Protein 4QGS (pdb70)

Nearest PDB structures (foldseek):
  4qgs-assembly1_A  TM=1.003E+00  e=9.541E-70  Escherichia coli K-12
  1oj7-assembly1_D  TM=9.503E-01  e=1.094E-62  Escherichia coli K-12
  7w9x-assembly1_A  TM=9.560E-01  e=9.153E-34  Bacillus spizizenii ATCC 6633 = JCM 2499
  7w9y-assembly1_B  TM=9.167E-01  e=6.636E-33  Bacillus spizizenii ATCC 6633 = JCM 2499
  7fjg-assembly1_A  TM=9.233E-01  e=6.753E-31  Fusobacterium nucleatum subsp. nucleatum ATCC 25586

Radius of gyration: 21.14 Å; Cα contacts (8 Å, |Δi|>4): 698; chains: 1; bounding box: 50×65×44 Å

CATH classification: 3.40.50.1970 (+1 more: 1.20.1090.10)

Solvent-accessible surface area: 17117 Å² total; per-residue (Å²): 143,137,113,148,68,110,76,59,32,144,59,32,74,10,145,34,15,20,91,16,0,102,143,51,7,75,159,110,6,94,0,0,0,0,20,11,89,22,78,10,108,190,63,22,8,4,89,87,0,49,101,20,0,155,81,20,55,49,41,71,31,27,40,3,40,116,76,3,2,40,96,30,0,43,87,0,6,106,42,3,103,119,88,147,9,74,7,0,0,1,0,6,14,26,34,8,12,24,0,0,14,0,0,0,0,3,18,67,22,85,151,131,106,99,14,27,69,0,5,126,44,28,2,171,77,12,148,52,18,14,66,2,0,1,0,13,19,44,36,54,17,32,1,60,0,3,78,113,106,125,62,39,102,80,60,4,112,8,56,93,0,30,11,71,1,5,0,2,4,0,50,14,4,42,93,32,72,96,157,80,11,5,25,33,1,0,30,1,0,0,33,0,2,3,20,2,0,1,71,80,68,109,14,140,101,29,14,134,91,1,5,30,14,0,80,46,0,35,112,14,0,30,70,1,49,162,75,58,128,50,55,101,8,9,13,68,16,3,104,10,5,17,46,1,58,54,27,74,6,6,12,13,23,30,68,14,65,1,0,8,42,0,0,80,8,0,54,81,65,57,59,21,24,64,3,37,0,0,0,0,0,2,0,4,0,3,71,48,23,46,119,52,1,118,44,7,0,21,45,0,0,84,86,9,57,125,30,77,155,52,60,46,87,105,31,3,75,42,0,16,57,24,0,49,77,12,0,70,135,8,59,4,44,0,56,3,73,78,49,71,30,94,9,92,22,5,71,43,0,24,143,78,0,106,121,85,52,56,33,108,18,11,18,46,134,49,1,55,47,83,15,0,148,118,0,0,85,61,0,124

Foldseek 3Di:
DAFDFDFQAAEQEEAPSCLVVQVVDPQAFQEEEEEADCVCVVVCVVVSNCVSNPPYNYHYYYHQYQQGAPVRLVVVLVVCVVVVGQEYEYEEAASSLQSVLLSFQQNPPDPPDHSCVQQVVLVPPRPAGRAYEYEYLAAYLWHWHFNVVVTHTGIHHDPHSDHNYYYYYLQSPLPDDLVVLLLLLLVLLLLLCQQQLFADPPPVVLNVLSLVLLQLSLVLSLVCNVPVRPRVSSSSSRVSSNVSHGTPNNTPTQGFCLLQLLLVLCCVPPVDPSSLSSLQQVLLLCVLCCPRSQVRLLVSLCSNVVQDDDDSVVSSVVSSVVSNVSSVSSVRHHACVVVVHPLPCLVVSLVVCVVVVVAQGTSRSNCGSVNSSSSNVSSD

Sequence (380 aa):
NNFNLHTPTRILFGKGAIAGLREQIPHDARVLITYGGGSVKKTGVLDQVLDALKGMDVVLEFGGIEPNPAYETLMNAVKLVREQKVTFLLAVGGGSVLDGTKFIAAAANYPENIDPWHILQTGGKEIKSAIPMGCVLTLPAAGAVISRKTTGDKQAFHSAHVQPVFAVLDPVYTYTLPPRQQVANGVVDAFVHTVEQYVTKPVVDAKIQDRFAEGILLTLIEDGPKALKEPENYDVRANVMWAATQAENGLIGAGVPQDWATHMLGHHELTAMHGLDHAQTLAIVLPALWNEKRDTKRAKLLQYAERVWNITEGSDDERIDAAIAATRNFFEQLGVPTHLSDYGLDGSSIPALLKKLEEHGMTQLGENHDITLDVSRRIYEAAR

Secondary structure (DSSP, 8-state):
--------PEEEESTTGGGGTGGGS-TT-EEEEE-SSSHHHHHSHHHHHHHHTTTSEEEEE--PPSS-BHHHHHHHHHHHHHHT--EEEEEESHHHHHHHHHHHHHHTS-TTS-TTHHHHTTTTT------EEEEESS----EEEB--TT---EEE--TTTS-SEEEE-GGGGTTS-HHHHHHHHHHHHHHHHTTTSS-----HHHHHHHHHHHHHHHHHHHHHHH-TT-HHHHHHHHHHHHHHTTSTTTTTS----HHHHHHHHHHHHH---HHHHHHHHHHHHHHHTTTTTHHHHHHHHHHHH---SS-HHHHHHHHHHHHHHHHHHTT---SGGGGT--STTHHHHHHHHHHTT-SSBTTTT-B-HHHHHHHHHHT-

GO terms:
  GO:0008106 alcohol dehydrogenase (NADP+) activity (F, EXP)
  GO:0047655 allyl-alcohol dehydrogenase activity (F, EXP)
  GO:0008106 alcohol dehydrogenase (NADP+) activity (F, IDA)
  GO:0005829 cytosol (C, IDA)
  GO:0008270 zinc ion binding (F, IDA)
  GO:0042802 identical protein binding (F, IDA)
  GO:1990002 methylglyoxal reductase (NADPH) (acetol producing) activity (F, IDA)
  GO:0000302 response to reactive oxygen species (P, IMP)
  GO:0018455 alcohol dehydrogenase [NAD(P)+] activity (F, IDA)

InterPro domains:
  IPR001670 Alcohol dehydrogenase, iron-type/glycerol dehydrogenase GldA [PF00465] (9-177)
  IPR018211 Alcohol dehydrogenase, iron-type, conserved site [PS00060] (264-284)
  IPR018211 Alcohol dehydrogenase, iron-type, conserved site [PS00913] (173-201)
  IPR044731 Butanol dehydrogenase-like [PTHR43633] (1-385)
  IPR044731 Butanol dehydrogenase-like [cd08187] (3-384)
  IPR056798 Fe-containing alcohol dehydrogenase-like, C-terminal [PF25137] (189-357)

B-factor: mean 29.73, std 15.44, range [12.37, 93.97]

Structure (mmCIF, N/CA/C/O backbone):
data_4QGS
#
_entry.id   4QGS
#
_cell.length_a   102.402
_cell.length_b   68.441
_cell.length_c   66.602
_cell.angle_alpha   90.00
_cell.angle_beta   118.46
_cell.angle_gamma   90.00
#
_symmetry.space_group_name_H-M   'C 1 2 1'
#
loop_
_entity.id
_entity.type
_entity.pdbx_description
1 polymer 'Alcohol dehydrogenase YqhD'
2 non-polymer 'ZINC ION'
3 non-polymer 'CHLORIDE ION'
4 water water
#
loop_
_atom_site.group_PDB
_atom_site.id
_atom_site.type_symbol
_atom_site.label_atom_id
_atom_site.label_alt_id
_atom_site.label_comp_id
_atom_site.label_asym_id
_atom_site.label_entity_id
_atom_site.label_seq_id
_atom_site.pdbx_PDB_ins_code
_atom_site.Cartn_x
_atom_site.Cartn_y
_atom_site.Cartn_z
_atom_site.occupancy
_atom_site.B_iso_or_equiv
_atom_site.auth_seq_id
_atom_site.auth_comp_id
_atom_site.auth_asym_id
_atom_site.auth_atom_id
_atom_site.pdbx_PDB_model_num
ATOM 1 N N . ASN A 1 13 ? 105.846 -5.270 -39.977 1.00 50.47 2 ASN A N 1
ATOM 2 C CA . ASN A 1 13 ? 105.207 -4.107 -40.583 1.00 48.39 2 ASN A CA 1
ATOM 3 C C . ASN A 1 13 ? 106.034 -2.841 -40.373 1.00 44.28 2 ASN A C 1
ATOM 4 O O . ASN A 1 13 ? 107.173 -2.906 -39.907 1.00 44.83 2 ASN A O 1
ATOM 9 N N . ASN A 1 14 ? 105.450 -1.695 -40.717 1.00 40.45 3 ASN A N 1
ATOM 10 C CA . ASN A 1 14 ? 106.138 -0.411 -40.626 1.00 31.24 3 ASN A CA 1
ATOM 11 C C . ASN A 1 14 ? 106.205 0.113 -39.207 1.00 34.29 3 ASN A C 1
ATOM 12 O O . ASN A 1 14 ? 105.327 -0.176 -38.395 1.00 31.80 3 ASN A O 1
ATOM 17 N N . PHE A 1 15 ? 107.234 0.898 -38.910 1.00 22.33 4 PHE A N 1
ATOM 18 C CA . PHE A 1 15 ? 107.335 1.472 -37.578 1.00 22.03 4 PHE A CA 1
ATOM 19 C C . PHE A 1 15 ? 108.202 2.730 -37.515 1.00 21.95 4 PHE A C 1
ATOM 20 O O . PHE A 1 15 ? 108.961 3.053 -38.436 1.00 21.79 4 PHE A O 1
ATOM 28 N N . ASN A 1 16 ? 108.034 3.437 -36.408 1.00 20.05 5 ASN A N 1
ATOM 29 C CA . ASN A 1 16 ? 108.711 4.685 -36.113 1.00 19.09 5 ASN A CA 1
ATOM 30 C C . ASN A 1 16 ? 109.341 4.485 -34.735 1.00 21.34 5 ASN A C 1
ATOM 31 O O . ASN A 1 16 ? 108.626 4.449 -33.727 1.00 23.34 5 ASN A O 1
ATOM 36 N N . LEU A 1 17 ? 110.661 4.317 -34.700 1.00 17.22 6 LEU A N 1
ATOM 37 C CA . LEU A 1 17 ? 111.356 3.949 -33.460 1.00 17.71 6 LEU A CA 1
ATOM 38 C C . LEU A 1 17 ? 112.312 5.053 -33.044 1.00 18.97 6 LEU A C 1
ATOM 39 O O . LEU A 1 17 ? 113.156 5.486 -33.819 1.00 19.80 6 LEU A O 1
ATOM 44 N N . HIS A 1 18 ? 112.186 5.515 -31.806 1.00 19.81 7 HIS A N 1
ATOM 45 C CA . HIS A 1 18 ? 113.049 6.582 -31.329 1.00 18.56 7 HIS A CA 1
ATOM 46 C C . HIS A 1 18 ? 113.388 6.344 -29.867 1.00 20.89 7 HIS A C 1
ATOM 47 O O . HIS A 1 18 ? 112.496 6.292 -29.015 1.00 22.47 7 HIS A O 1
ATOM 54 N N . THR A 1 19 ? 114.676 6.167 -29.597 1.00 20.37 8 THR A N 1
ATOM 55 C CA . THR A 1 19 ? 115.154 5.904 -28.243 1.00 22.14 8 THR A CA 1
ATOM 56 C C . THR A 1 19 ? 116.334 6.825 -27.907 1.00 22.87 8 THR A C 1
ATOM 57 O O . THR A 1 19 ? 117.494 6.418 -27.961 1.00 26.30 8 THR A O 1
ATOM 61 N N . PRO A 1 20 ? 116.036 8.084 -27.565 1.00 23.73 9 PRO A N 1
ATOM 62 C CA . PRO A 1 20 ? 117.086 9.104 -27.498 1.00 24.93 9 PRO A CA 1
ATOM 63 C C . PRO A 1 20 ? 117.863 9.151 -26.178 1.00 24.33 9 PRO A C 1
ATOM 64 O O . PRO A 1 20 ? 118.889 9.828 -26.101 1.00 23.08 9 PRO A O 1
ATOM 68 N N . THR A 1 21 ? 117.400 8.442 -25.160 1.00 20.97 10 THR A N 1
ATOM 69 C CA . THR A 1 21 ? 118.070 8.533 -23.857 1.00 19.78 10 THR A CA 1
ATOM 70 C C . THR A 1 21 ? 119.432 7.848 -23.824 1.00 20.00 10 THR A C 1
ATOM 71 O O . THR A 1 21 ? 119.558 6.656 -24.110 1.00 21.54 10 THR A O 1
ATOM 75 N N . ARG A 1 22 ? 120.464 8.607 -23.458 1.00 21.16 11 ARG A N 1
ATOM 76 C CA . ARG A 1 22 ? 121.796 8.048 -23.288 1.00 20.57 11 ARG A CA 1
ATOM 77 C C . ARG A 1 22 ? 121.851 7.196 -22.029 1.00 21.59 11 ARG A C 1
ATOM 78 O O . ARG A 1 22 ? 121.485 7.655 -20.955 1.00 22.11 11 ARG A O 1
ATOM 86 N N . ILE A 1 23 ? 122.311 5.961 -22.167 1.00 16.17 12 ILE A N 1
ATOM 87 C CA . ILE A 1 23 ? 122.414 5.049 -21.028 1.00 18.64 12 ILE A CA 1
ATOM 88 C C . ILE A 1 23 ? 123.822 5.005 -20.471 1.00 19.12 12 ILE A C 1
ATOM 89 O O . ILE A 1 23 ? 124.769 4.669 -21.186 1.00 18.35 12 ILE A O 1
ATOM 94 N N . LEU A 1 24 ? 123.957 5.329 -19.191 1.00 17.59 13 LEU A N 1
ATOM 95 C CA . LEU A 1 24 ? 125.227 5.180 -18.500 1.00 17.19 13 LEU A CA 1
ATOM 96 C C . LEU A 1 24 ? 125.087 3.983 -17.579 1.00 18.55 13 LEU A C 1
ATOM 97 O O . LEU A 1 24 ? 124.438 4.077 -16.541 1.00 19.95 13 LEU A O 1
ATOM 102 N N . PHE A 1 25 ? 125.650 2.850 -17.982 1.00 17.92 14 PHE A N 1
ATOM 103 C CA . PHE A 1 25 ? 125.396 1.590 -17.281 1.00 18.93 14 PHE A CA 1
ATOM 104 C C . PHE A 1 25 ? 126.609 1.045 -16.538 1.00 18.76 14 PHE A C 1
ATOM 105 O O . PHE A 1 25 ? 127.734 1.096 -17.041 1.00 24.08 14 PHE A O 1
ATOM 113 N N . GLY A 1 26 ? 126.376 0.494 -15.350 1.00 18.96 15 GLY A N 1
ATOM 114 C CA . GLY A 1 26 ? 127.383 -0.323 -14.694 1.00 20.89 15 GLY A CA 1
ATOM 115 C C . GLY A 1 26 ? 127.766 0.118 -13.297 1.00 20.49 15 GLY A C 1
ATOM 116 O O . GLY A 1 26 ? 127.332 1.166 -12.830 1.00 20.08 15 GLY A O 1
ATOM 117 N N . LYS A 1 27 ? 128.581 -0.704 -12.645 1.00 19.93 16 LYS A N 1
ATOM 118 C CA . LYS A 1 27 ? 129.099 -0.418 -11.313 1.00 21.96 16 LYS A CA 1
ATOM 119 C C . LYS A 1 27 ? 129.833 0.912 -11.293 1.00 24.75 16 LYS A C 1
ATOM 120 O O . LYS A 1 27 ? 130.827 1.102 -12.013 1.00 24.08 16 LYS A O 1
ATOM 126 N N . GLY A 1 28 ? 129.328 1.836 -10.487 1.00 18.85 17 GLY A N 1
ATOM 127 C CA . GLY A 1 28 ? 129.942 3.141 -10.359 1.00 25.13 17 GLY A CA 1
ATOM 128 C C . GLY A 1 28 ? 129.678 4.054 -11.538 1.00 23.39 17 GLY A C 1
ATOM 129 O O . GLY A 1 28 ? 130.382 5.048 -11.713 1.00 23.25 17 GLY A O 1
ATOM 130 N N . ALA A 1 29 ? 128.650 3.738 -12.333 1.00 20.83 18 ALA A N 1
ATOM 131 C CA . ALA A 1 29 ? 128.325 4.550 -13.503 1.00 19.01 18 ALA A CA 1
ATOM 132 C C . ALA A 1 29 ? 127.979 5.992 -13.152 1.00 17.33 18 ALA A C 1
ATOM 133 O O . ALA A 1 29 ? 127.993 6.850 -14.024 1.00 24.00 18 ALA A O 1
ATOM 135 N N . ILE A 1 30 ? 127.678 6.267 -11.886 1.00 19.23 19 ILE A N 1
ATOM 136 C CA . ILE A 1 30 ? 127.407 7.635 -11.467 1.00 19.46 19 ILE A CA 1
ATOM 137 C C . ILE A 1 30 ? 128.635 8.522 -11.735 1.00 22.32 19 ILE A C 1
ATOM 138 O O . ILE A 1 30 ? 128.532 9.746 -11.762 1.00 23.09 19 ILE A O 1
ATOM 143 N N . ALA A 1 31 ? 129.783 7.891 -11.964 1.00 21.90 20 ALA A N 1
ATOM 144 C CA . ALA A 1 31 ? 131.002 8.618 -12.326 1.00 26.23 20 ALA A CA 1
ATOM 145 C C . ALA A 1 31 ? 130.829 9.413 -13.627 1.00 25.72 20 ALA A C 1
ATOM 146 O O . ALA A 1 31 ? 131.574 10.360 -13.885 1.00 28.71 20 ALA A O 1
ATOM 148 N N . GLY A 1 32 ? 129.846 9.027 -14.440 1.00 21.86 21 GLY A N 1
ATOM 149 C CA . GLY A 1 32 ? 129.586 9.702 -15.698 1.00 24.70 21 GLY A CA 1
ATOM 150 C C . GLY A 1 32 ? 128.520 10.781 -15.633 1.00 21.09 21 GLY A C 1
ATOM 151 O O . GLY A 1 32 ? 128.241 11.434 -16.633 1.00 22.17 21 GLY A O 1
ATOM 152 N N . LEU A 1 33 ? 127.917 10.961 -14.462 1.00 20.73 22 LEU A N 1
ATOM 153 C CA . LEU A 1 33 ? 126.784 11.875 -14.297 1.00 21.42 22 LEU A CA 1
ATOM 154 C C . LEU A 1 33 ? 127.124 13.349 -14.486 1.00 20.16 22 LEU A C 1
ATOM 155 O O . LEU A 1 33 ? 126.488 14.063 -15.255 1.00 18.18 22 LEU A O 1
ATOM 160 N N . ARG A 1 34 ? 128.134 13.803 -13.758 1.00 20.34 23 ARG A N 1
ATOM 161 C CA . ARG A 1 34 ? 128.461 15.220 -13.720 1.00 19.07 23 ARG A CA 1
ATOM 162 C C . ARG A 1 34 ? 128.674 15.846 -15.106 1.00 18.44 23 ARG A C 1
ATOM 163 O O . ARG A 1 34 ? 128.190 16.949 -15.387 1.00 18.70 23 ARG A O 1
ATOM 171 N N . GLU A 1 35 ? 129.385 15.138 -15.974 1.00 18.02 24 GLU A N 1
ATOM 172 C CA . GLU A 1 35 ? 129.725 15.687 -17.283 1.00 19.18 24 GLU A CA 1
ATOM 173 C C . GLU A 1 35 ? 128.498 15.853 -18.180 1.00 19.74 24 GLU A C 1
ATOM 174 O O . GLU A 1 35 ? 128.545 16.570 -19.184 1.00 23.10 24 GLU A O 1
ATOM 180 N N . GLN A 1 36 ? 127.385 15.225 -17.804 1.00 18.19 25 GLN A N 1
ATOM 181 C CA . GLN A 1 36 ? 126.164 15.329 -18.612 1.00 19.36 25 GLN A CA 1
ATOM 182 C C . GLN A 1 36 ? 125.368 16.606 -18.341 1.00 21.66 25 GLN A C 1
ATOM 183 O O . GLN A 1 36 ? 124.446 16.953 -19.080 1.00 25.08 25 GLN A O 1
ATOM 189 N N . ILE A 1 37 ? 125.720 17.305 -17.275 1.00 19.13 26 ILE A N 1
ATOM 190 C CA . ILE A 1 37 ? 124.954 18.466 -16.849 1.00 19.91 26 ILE A CA 1
ATOM 191 C C . ILE A 1 37 ? 125.853 19.687 -16.936 1.00 24.60 26 ILE A C 1
ATOM 192 O O . ILE A 1 37 ? 126.995 19.631 -16.480 1.00 21.94 26 ILE A O 1
ATOM 197 N N . PRO A 1 38 ? 125.355 20.775 -17.542 1.00 26.06 27 PRO A N 1
ATOM 198 C CA . PRO A 1 38 ? 126.132 22.013 -17.680 1.00 28.10 27 PRO A CA 1
ATOM 199 C C . PRO A 1 38 ? 126.704 22.464 -16.346 1.00 24.58 27 PRO A C 1
ATOM 200 O O . PRO A 1 38 ? 126.014 22.391 -15.33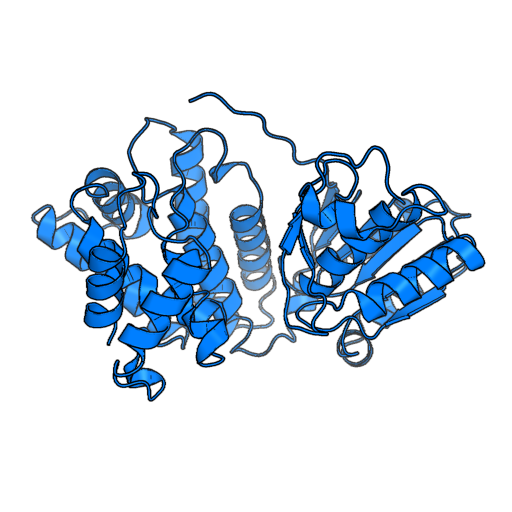8 1.00 22.16 27 PRO A O 1
ATOM 204 N N . HIS A 1 39 ? 127.960 22.901 -16.339 1.00 25.22 28 HIS A N 1
ATOM 205 C CA . HIS A 1 39 ? 128.619 23.248 -15.088 1.00 25.28 28 HIS A CA 1
ATOM 206 C C . HIS A 1 39 ? 127.877 24.355 -14.339 1.00 25.57 28 HIS A C 1
ATOM 207 O O . HIS A 1 39 ? 127.966 24.441 -13.119 1.00 26.16 28 HIS A O 1
ATOM 214 N N . ASP A 1 40 ? 127.148 25.195 -15.074 1.00 25.09 29 ASP A N 1
ATOM 215 C CA . ASP A 1 40 ? 126.458 26.331 -14.470 1.00 27.97 29 ASP A CA 1
ATOM 216 C C . ASP A 1 40 ? 124.954 26.115 -14.389 1.00 32.91 29 ASP A C 1
ATOM 217 O O . ASP A 1 40 ? 124.191 27.060 -14.195 1.00 28.79 29 ASP A O 1
ATOM 222 N N . ALA A 1 41 ? 124.529 24.868 -14.540 1.00 29.54 30 ALA A N 1
ATOM 223 C CA . ALA A 1 41 ? 123.112 24.548 -14.404 1.00 30.19 30 ALA A CA 1
ATOM 224 C C . ALA A 1 41 ? 122.585 24.807 -12.992 1.00 30.73 30 ALA A C 1
ATOM 225 O O . ALA A 1 41 ? 123.311 24.692 -11.997 1.00 26.18 30 ALA A O 1
ATOM 227 N N . ARG A 1 42 ? 121.309 25.170 -12.902 1.00 28.84 31 ARG A N 1
ATOM 228 C CA . ARG A 1 42 ? 120.623 25.134 -11.622 1.00 25.33 31 ARG A CA 1
ATOM 229 C C . ARG A 1 42 ? 119.808 23.844 -11.616 1.00 27.85 31 ARG A C 1
ATOM 230 O O . ARG A 1 42 ? 118.809 23.722 -12.328 1.00 29.03 31 ARG A O 1
ATOM 238 N N . VAL A 1 43 ? 120.271 22.873 -10.838 1.00 25.16 32 VAL A N 1
ATOM 239 C CA . VAL A 1 43 ? 119.743 21.514 -10.883 1.00 26.00 32 VAL A CA 1
ATOM 240 C C . VAL A 1 43 ? 118.718 21.274 -9.785 1.00 28.24 32 VAL A C 1
ATOM 241 O O . VAL A 1 43 ? 118.984 21.536 -8.621 1.00 25.51 32 VAL A O 1
ATOM 245 N N . LEU A 1 44 ? 117.542 20.775 -10.153 1.00 25.47 33 LEU A N 1
ATOM 246 C CA . LEU A 1 44 ? 116.607 20.276 -9.150 1.00 24.19 33 LEU A CA 1
ATOM 247 C C . LEU A 1 44 ? 116.621 18.749 -9.144 1.00 22.28 33 LEU A C 1
ATOM 248 O O . LEU A 1 44 ? 116.258 18.107 -10.137 1.00 22.06 33 LEU A O 1
ATOM 253 N N . ILE A 1 45 ? 117.055 18.186 -8.025 1.00 22.77 34 ILE A N 1
ATOM 254 C CA . ILE A 1 45 ? 117.012 16.750 -7.784 1.00 21.01 34 ILE A CA 1
ATOM 255 C C . ILE A 1 45 ? 115.652 16.370 -7.200 1.00 23.46 34 ILE A C 1
ATOM 256 O O . ILE A 1 45 ? 115.261 16.884 -6.162 1.00 27.84 34 ILE A O 1
ATOM 261 N N . THR A 1 46 ? 114.936 15.481 -7.878 1.00 25.19 35 THR A N 1
ATOM 262 C CA . THR A 1 46 ? 113.630 15.044 -7.399 1.00 20.76 35 THR A CA 1
ATOM 263 C C . THR A 1 46 ? 113.701 13.611 -6.887 1.00 26.07 35 THR A C 1
ATOM 264 O O . THR A 1 46 ? 114.448 12.791 -7.415 1.00 24.06 35 THR A O 1
ATOM 268 N N . TYR A 1 47 ? 112.931 13.301 -5.850 1.00 26.12 36 TYR A N 1
ATOM 269 C CA . TYR A 1 47 ? 112.871 11.922 -5.382 1.00 25.43 36 TYR A CA 1
ATOM 270 C C . TYR A 1 47 ? 111.552 11.614 -4.684 1.00 29.14 36 TYR A C 1
ATOM 271 O O . TYR A 1 47 ? 110.682 12.480 -4.561 1.00 30.95 36 TYR A O 1
ATOM 280 N N . GLY A 1 48 ? 111.420 10.371 -4.237 1.00 28.64 37 GLY A N 1
ATOM 281 C CA . GLY A 1 48 ? 110.151 9.864 -3.754 1.00 31.87 37 GLY A CA 1
ATOM 282 C C . GLY A 1 48 ? 110.009 9.928 -2.250 1.00 28.63 37 GLY A C 1
ATOM 283 O O . GLY A 1 48 ? 110.058 11.008 -1.661 1.00 30.28 37 GLY A O 1
ATOM 284 N N . GLY A 1 49 ? 109.848 8.759 -1.637 1.00 30.84 38 GLY A N 1
ATOM 285 C CA . GLY A 1 49 ? 109.535 8.657 -0.224 1.00 33.60 38 GLY A CA 1
ATOM 286 C C . GLY A 1 49 ? 110.693 8.793 0.746 1.00 43.02 38 GLY A C 1
ATOM 287 O O . GLY A 1 49 ? 110.468 8.864 1.954 1.00 42.20 38 GLY A O 1
ATOM 288 N N . GLY A 1 50 ? 111.923 8.819 0.242 1.00 35.05 39 GLY A N 1
ATOM 289 C CA . GLY A 1 50 ? 113.071 9.019 1.112 1.00 31.54 39 GLY A CA 1
ATOM 290 C C . GLY A 1 50 ? 113.993 7.831 1.329 1.00 27.18 39 GLY A C 1
ATOM 291 O O . GLY A 1 50 ? 115.001 7.946 2.022 1.00 31.33 39 GLY A O 1
ATOM 292 N N . SER A 1 51 ? 113.666 6.688 0.739 1.00 28.10 40 SER A N 1
ATOM 293 C CA . SER A 1 51 ? 114.548 5.530 0.823 1.00 30.87 40 SER A CA 1
ATOM 294 C C . SER A 1 51 ? 115.919 5.788 0.173 1.00 28.33 40 SER A C 1
ATOM 295 O O . SER A 1 51 ? 116.920 5.190 0.576 1.00 25.30 40 SER A O 1
ATOM 298 N N . VAL A 1 52 ? 115.974 6.668 -0.828 1.00 32.03 41 VAL A N 1
ATOM 299 C CA . VAL A 1 52 ? 117.256 6.956 -1.478 1.00 27.37 41 VAL A CA 1
ATOM 300 C C . VAL A 1 52 ? 118.176 7.726 -0.539 1.00 29.84 41 VAL A C 1
ATOM 301 O O . VAL A 1 52 ? 119.397 7.711 -0.696 1.00 30.34 41 VAL A O 1
ATOM 305 N N . LYS A 1 53 ? 117.592 8.393 0.450 1.00 29.08 42 LYS A N 1
ATOM 306 C CA . LYS A 1 53 ? 118.393 9.004 1.498 1.00 31.37 42 LYS A CA 1
ATOM 307 C C . LYS A 1 53 ? 119.020 7.922 2.364 1.00 33.13 42 LYS A C 1
ATOM 308 O O . LYS A 1 53 ? 120.220 7.956 2.647 1.00 35.07 42 LYS A O 1
ATOM 314 N N . LYS A 1 54 ? 118.201 6.951 2.759 1.00 34.00 43 LYS A N 1
ATOM 315 C CA . LYS A 1 54 ? 118.632 5.886 3.659 1.00 35.33 43 LYS A CA 1
ATOM 316 C C . LYS A 1 54 ? 119.686 4.966 3.049 1.00 30.99 43 LYS A C 1
ATOM 317 O O . LYS A 1 54 ? 120.571 4.475 3.747 1.00 28.41 43 LYS A O 1
ATOM 323 N N . THR A 1 55 ? 119.609 4.744 1.740 1.00 30.21 44 THR A N 1
ATOM 324 C CA . THR A 1 55 ? 120.520 3.815 1.086 1.00 30.15 44 THR A CA 1
ATOM 325 C C . THR A 1 55 ? 121.878 4.435 0.819 1.00 32.14 44 THR A C 1
ATOM 326 O O . THR A 1 55 ? 122.863 3.728 0.607 1.00 31.08 44 THR A O 1
ATOM 330 N N . GLY A 1 56 ? 121.918 5.761 0.786 1.00 26.90 45 GLY A N 1
ATOM 331 C CA . GLY A 1 56 ? 123.150 6.448 0.459 1.00 31.64 45 GLY A CA 1
ATOM 332 C C . GLY A 1 56 ? 123.228 6.839 -1.007 1.00 26.12 45 GLY A C 1
ATOM 333 O O . GLY A 1 56 ? 124.196 7.471 -1.421 1.00 26.94 45 GLY A O 1
ATOM 334 N N . VAL A 1 57 ? 122.215 6.476 -1.792 1.00 27.83 46 VAL A N 1
ATOM 335 C CA . VAL A 1 57 ? 122.226 6.804 -3.224 1.00 27.00 46 VAL A CA 1
ATOM 336 C C . VAL A 1 57 ? 122.138 8.311 -3.460 1.00 25.58 46 VAL A C 1
ATOM 337 O O . VAL A 1 57 ? 122.855 8.857 -4.307 1.00 25.98 46 VAL A O 1
ATOM 341 N N . LEU A 1 58 ? 121.255 8.979 -2.729 1.00 21.83 47 LEU A N 1
ATOM 342 C CA . LEU A 1 58 ? 121.117 10.422 -2.870 1.00 23.63 47 LEU A CA 1
ATOM 343 C C . LEU A 1 58 ? 122.420 11.123 -2.498 1.00 26.35 47 LEU A C 1
ATOM 344 O O . LEU A 1 58 ? 122.818 12.088 -3.154 1.00 26.35 47 LEU A O 1
ATOM 349 N N . ASP A 1 59 ? 123.082 10.638 -1.451 1.00 24.60 48 ASP A N 1
ATOM 350 C CA . ASP A 1 59 ? 124.380 11.191 -1.068 1.00 27.41 48 ASP A CA 1
ATOM 351 C C . ASP A 1 59 ? 125.424 11.028 -2.178 1.00 29.42 48 ASP A C 1
ATOM 352 O O . ASP A 1 59 ? 126.278 11.904 -2.368 1.00 28.40 48 ASP A O 1
ATOM 357 N N . GLN A 1 60 ? 125.361 9.921 -2.919 1.00 25.06 49 GLN A N 1
ATOM 358 C CA . GLN A 1 60 ? 126.296 9.726 -4.033 1.00 23.51 49 GLN A CA 1
ATOM 359 C C . GLN A 1 60 ? 126.007 10.707 -5.152 1.00 23.81 49 GLN A C 1
ATOM 360 O O . GLN A 1 60 ? 126.932 11.203 -5.789 1.00 24.23 49 GLN A O 1
ATOM 366 N N . VAL A 1 61 ? 124.728 10.986 -5.393 1.00 23.32 50 VAL A N 1
ATOM 367 C CA . VAL A 1 61 ? 124.364 11.977 -6.395 1.00 22.96 50 VAL A CA 1
ATOM 368 C C . VAL A 1 61 ? 124.851 13.363 -5.967 1.00 22.51 50 VAL A C 1
ATOM 369 O O . VAL A 1 61 ? 125.460 14.088 -6.755 1.00 22.67 50 VAL A O 1
ATOM 373 N N . LEU A 1 62 ? 124.603 13.717 -4.712 1.00 22.96 51 LEU A N 1
ATOM 374 C CA . LEU A 1 62 ? 125.034 15.011 -4.188 1.00 22.55 51 LEU A CA 1
ATOM 375 C C . LEU A 1 62 ? 126.553 15.150 -4.269 1.00 24.52 51 LEU A C 1
ATOM 376 O O . LEU A 1 62 ? 127.062 16.198 -4.683 1.00 24.62 51 LEU A O 1
ATOM 381 N N . ASP A 1 63 ? 127.276 14.091 -3.917 1.00 23.20 52 ASP A N 1
ATOM 382 C CA . ASP A 1 63 ? 128.740 14.112 -4.028 1.00 26.75 52 ASP A CA 1
ATOM 383 C C . ASP A 1 63 ? 129.215 14.260 -5.472 1.00 27.54 52 ASP A C 1
ATOM 384 O O . ASP A 1 63 ? 130.162 14.999 -5.746 1.00 26.75 52 ASP A O 1
ATOM 389 N N . ALA A 1 64 ? 128.561 13.565 -6.400 1.00 20.36 53 ALA A N 1
ATOM 390 C CA . ALA A 1 64 ? 128.950 13.643 -7.803 1.00 21.17 53 ALA A CA 1
ATOM 391 C C . ALA A 1 64 ? 128.811 15.062 -8.340 1.00 23.62 53 ALA A C 1
ATOM 392 O O . ALA A 1 64 ? 129.559 15.469 -9.236 1.00 23.34 53 ALA A O 1
ATOM 394 N N . LEU A 1 65 ? 127.857 15.805 -7.785 1.00 20.04 54 LEU A N 1
ATOM 395 C CA . LEU A 1 65 ? 127.535 17.144 -8.270 1.00 19.69 54 LEU A CA 1
ATOM 396 C C . LEU A 1 65 ? 128.076 18.249 -7.368 1.00 22.40 54 LEU A C 1
ATOM 397 O O . LEU A 1 65 ? 127.676 19.408 -7.486 1.00 22.83 54 LEU A O 1
ATOM 402 N N . LYS A 1 66 ? 128.976 17.887 -6.466 1.00 21.43 55 LYS A N 1
ATOM 403 C CA . LYS A 1 66 ? 129.430 18.828 -5.452 1.00 24.25 55 LYS A CA 1
ATOM 404 C C . LYS A 1 66 ? 130.060 20.060 -6.100 1.00 21.55 55 LYS A C 1
ATOM 405 O O . LYS A 1 66 ? 130.875 19.937 -7.010 1.00 21.14 55 LYS A O 1
ATOM 411 N N . GLY A 1 67 ? 129.662 21.242 -5.639 1.00 20.75 56 GLY A N 1
ATOM 412 C CA . GLY A 1 67 ? 130.180 22.479 -6.194 1.00 20.80 56 GLY A CA 1
ATOM 413 C C . GLY A 1 67 ? 129.229 23.098 -7.199 1.00 23.15 56 GLY A C 1
ATOM 414 O O . GLY A 1 67 ? 129.337 24.273 -7.541 1.00 22.58 56 GLY A O 1
ATOM 415 N N . MET A 1 68 ? 128.293 22.293 -7.690 1.00 22.22 57 MET A N 1
ATOM 416 C CA . MET A 1 68 ? 127.283 22.804 -8.598 1.00 20.90 57 MET A CA 1
ATOM 417 C C . MET A 1 68 ? 126.078 23.319 -7.822 1.00 21.02 57 MET A C 1
ATOM 418 O O . MET A 1 68 ? 125.909 23.039 -6.629 1.00 26.27 57 MET A O 1
ATOM 423 N N . ASP A 1 69 ? 125.243 24.081 -8.513 1.00 24.34 58 ASP A N 1
ATOM 424 C CA . ASP A 1 69 ? 124.077 24.724 -7.926 1.00 25.30 58 ASP A CA 1
ATOM 425 C C . ASP A 1 69 ? 122.925 23.718 -7.877 1.00 26.44 58 ASP A C 1
ATOM 426 O O . ASP A 1 69 ? 122.203 23.547 -8.862 1.00 27.05 58 ASP A O 1
ATOM 431 N N . VAL A 1 70 ? 122.778 23.047 -6.742 1.00 28.45 59 VAL A N 1
ATOM 432 C CA A VAL A 1 70 ? 121.811 21.962 -6.625 0.34 27.70 59 VAL A CA 1
ATOM 433 C CA B VAL A 1 70 ? 121.823 21.953 -6.610 0.66 27.68 59 VAL A CA 1
ATOM 434 C C . VAL A 1 70 ? 120.730 22.228 -5.571 1.00 29.82 59 VAL A C 1
ATOM 435 O O . VAL A 1 70 ? 121.012 22.663 -4.446 1.00 30.29 59 VAL A O 1
ATOM 442 N N . LEU A 1 71 ? 119.478 21.976 -5.961 1.00 26.87 60 LEU A N 1
ATOM 443 C CA . LEU A 1 71 ? 118.318 22.081 -5.074 1.00 29.40 60 LEU A CA 1
ATOM 444 C C . LEU A 1 71 ? 117.647 20.713 -4.991 1.00 31.56 60 LEU A C 1
ATOM 445 O O . LEU A 1 71 ? 117.908 19.843 -5.828 1.00 26.77 60 LEU A O 1
ATOM 450 N N . GLU A 1 72 ? 116.777 20.522 -4.000 1.00 32.07 61 GLU A N 1
ATOM 451 C CA . GLU A 1 72 ? 116.105 19.237 -3.820 1.00 29.12 61 GLU A CA 1
ATOM 452 C C . GLU A 1 72 ? 114.588 19.377 -3.712 1.00 36.00 61 GLU A C 1
ATOM 453 O O . GLU A 1 72 ? 114.086 20.369 -3.191 1.00 30.64 61 GLU A O 1
ATOM 459 N N . PHE A 1 73 ? 113.869 18.377 -4.211 1.00 32.04 62 PHE A N 1
ATOM 460 C CA . PHE A 1 73 ? 112.421 18.311 -4.054 1.00 30.15 62 PHE A CA 1
ATOM 461 C C . PHE A 1 73 ? 111.993 16.859 -3.934 1.00 33.88 62 PHE A C 1
ATOM 462 O O . PHE A 1 73 ? 112.045 16.118 -4.908 1.00 29.19 62 PHE A O 1
ATOM 470 N N . GLY A 1 74 ? 111.557 16.450 -2.750 1.00 32.80 63 GLY A N 1
ATOM 471 C CA . GLY A 1 74 ? 111.164 15.070 -2.544 1.00 30.40 63 GLY A CA 1
ATOM 472 C C . GLY A 1 74 ? 109.677 14.937 -2.300 1.00 37.65 63 GLY A C 1
ATOM 473 O O . GLY A 1 74 ? 108.934 15.913 -2.404 1.00 34.91 63 GLY A O 1
ATOM 474 N N . GLY A 1 75 ? 109.243 13.720 -1.985 1.00 38.23 64 GLY A N 1
ATOM 475 C CA . GLY A 1 75 ? 107.855 13.466 -1.656 1.00 38.26 64 GLY A CA 1
ATOM 476 C C . GLY A 1 75 ? 106.983 13.044 -2.823 1.00 46.86 64 GLY A C 1
ATOM 477 O O . GLY A 1 75 ? 105.763 12.959 -2.678 1.00 47.54 64 GLY A O 1
ATOM 478 N N . ILE A 1 76 ? 107.588 12.790 -3.981 1.00 37.35 65 ILE A N 1
ATOM 479 C CA . ILE A 1 76 ? 106.828 12.266 -5.108 1.00 37.12 65 ILE A CA 1
ATOM 480 C C . ILE A 1 76 ? 106.348 10.870 -4.727 1.00 44.98 65 ILE A C 1
ATOM 481 O O . ILE A 1 76 ? 107.140 9.968 -4.469 1.00 41.63 65 ILE A O 1
ATOM 486 N N . GLU A 1 77 ? 105.035 10.710 -4.651 1.00 51.75 66 GLU A N 1
ATOM 487 C CA . GLU A 1 77 ? 104.455 9.462 -4.177 1.00 49.89 66 GLU A CA 1
ATOM 488 C C . GLU A 1 77 ? 104.311 8.462 -5.315 1.00 46.72 66 GLU A C 1
ATOM 489 O O . GLU A 1 77 ? 104.343 8.845 -6.484 1.00 46.73 66 GLU A O 1
ATOM 495 N N . PRO A 1 78 ? 104.181 7.167 -4.978 1.00 52.55 67 PRO A N 1
ATOM 496 C CA . PRO A 1 78 ? 103.746 6.226 -6.011 1.00 47.89 67 PRO A CA 1
ATOM 497 C C . PRO A 1 78 ? 102.411 6.726 -6.534 1.00 52.86 67 PRO A C 1
ATOM 498 O O . PRO A 1 78 ? 101.617 7.208 -5.726 1.00 58.76 67 PRO A O 1
ATOM 502 N N . ASN A 1 79 ? 102.178 6.644 -7.839 1.00 55.64 68 ASN A N 1
ATOM 503 C CA . ASN A 1 79 ? 101.083 7.389 -8.460 1.00 58.84 68 ASN A CA 1
ATOM 504 C C . ASN A 1 79 ? 101.232 8.868 -8.111 1.00 56.12 68 ASN A C 1
ATOM 505 O O . ASN A 1 79 ? 100.471 9.397 -7.303 1.00 51.61 68 ASN A O 1
ATOM 510 N N . PRO A 1 80 ? 102.235 9.534 -8.706 1.00 51.72 69 PRO A N 1
ATOM 511 C CA . PRO A 1 80 ? 102.536 10.933 -8.380 1.00 56.53 69 PRO A CA 1
ATOM 512 C C . PRO A 1 80 ? 101.327 11.850 -8.561 1.00 57.73 69 PRO A C 1
ATOM 513 O O . PRO A 1 80 ? 100.707 11.846 -9.625 1.00 61.68 69 PRO A O 1
ATOM 517 N N . ALA A 1 81 ? 101.002 12.618 -7.524 1.00 54.44 70 ALA A N 1
ATOM 518 C CA . ALA A 1 81 ? 99.813 13.466 -7.539 1.00 61.14 70 ALA A CA 1
ATOM 519 C C . ALA A 1 81 ? 100.029 14.760 -8.317 1.00 60.08 70 ALA A C 1
ATOM 520 O O . ALA A 1 81 ? 101.081 15.392 -8.212 1.00 50.31 70 ALA A O 1
ATOM 522 N N . TYR A 1 82 ? 99.015 15.148 -9.089 1.00 64.68 71 TYR A N 1
ATOM 523 C CA . TYR A 1 82 ? 99.023 16.405 -9.836 1.00 60.95 71 TYR A CA 1
ATOM 524 C C . TYR A 1 82 ? 99.226 17.575 -8.886 1.00 56.13 71 TYR A C 1
ATOM 525 O O . TYR A 1 82 ? 99.793 18.602 -9.263 1.00 53.44 71 TYR A O 1
ATOM 534 N N . GLU A 1 83 ? 98.744 17.405 -7.659 1.00 51.48 72 GLU A N 1
ATOM 535 C CA . GLU A 1 83 ? 99.000 18.342 -6.573 1.00 63.69 72 GLU A CA 1
ATOM 536 C C . GLU A 1 83 ? 100.479 18.656 -6.482 1.00 50.12 72 GLU A C 1
ATOM 537 O O . GLU A 1 83 ? 100.917 19.769 -6.768 1.00 42.30 72 GLU A O 1
ATOM 543 N N . THR A 1 84 ? 101.236 17.641 -6.084 1.00 50.66 73 THR A N 1
ATOM 544 C CA . THR A 1 84 ? 102.626 17.804 -5.692 1.00 50.40 73 THR A CA 1
ATOM 545 C C . THR A 1 84 ? 103.520 18.188 -6.862 1.00 38.81 73 THR A C 1
ATOM 546 O O . THR A 1 84 ? 104.427 19.003 -6.712 1.00 42.79 73 THR A O 1
ATOM 550 N N . LEU A 1 85 ? 103.260 17.610 -8.029 1.00 38.92 74 LEU A N 1
ATOM 551 C CA . LEU A 1 85 ? 104.076 17.908 -9.200 1.00 39.58 74 LEU A CA 1
ATOM 552 C C . LEU A 1 85 ? 103.971 19.391 -9.565 1.00 41.87 74 LEU A C 1
ATOM 553 O O . LEU A 1 85 ? 104.954 20.004 -9.978 1.00 36.30 74 LEU A O 1
ATOM 558 N N . MET A 1 86 ? 102.786 19.970 -9.385 1.00 42.43 75 MET A N 1
ATOM 559 C CA . MET A 1 86 ? 102.588 21.397 -9.638 1.00 39.32 75 MET A CA 1
ATOM 560 C C . MET A 1 86 ? 103.371 22.266 -8.656 1.00 38.30 75 MET A C 1
ATOM 561 O O . MET A 1 86 ? 103.832 23.348 -9.017 1.00 39.03 75 MET A O 1
ATOM 566 N N . ASN A 1 87 ? 103.505 21.798 -7.415 1.00 32.47 76 ASN A N 1
ATOM 567 C CA . ASN A 1 87 ? 104.337 22.478 -6.420 1.00 37.85 76 ASN A CA 1
ATOM 568 C C . ASN A 1 87 ? 105.786 22.541 -6.883 1.00 40.49 76 ASN A C 1
ATOM 569 O O . ASN A 1 87 ? 106.485 23.531 -6.669 1.00 44.09 76 ASN A O 1
ATOM 574 N N . ALA A 1 88 ? 106.237 21.463 -7.511 1.00 39.65 77 ALA A N 1
ATOM 575 C CA . ALA A 1 88 ? 107.596 21.417 -8.028 1.00 35.54 77 ALA A CA 1
ATOM 576 C C . ALA A 1 88 ? 107.725 22.335 -9.230 1.00 38.61 77 ALA A C 1
ATOM 577 O O . ALA A 1 88 ? 108.750 22.989 -9.410 1.00 38.12 77 ALA A O 1
ATOM 579 N N . VAL A 1 89 ? 106.681 22.374 -10.055 1.00 39.10 78 VAL A N 1
ATOM 580 C CA . VAL A 1 89 ? 106.656 23.263 -11.214 1.00 40.43 78 VAL A CA 1
ATOM 581 C C . VAL A 1 89 ? 106.765 24.707 -10.734 1.00 42.22 78 VAL A C 1
ATOM 582 O O . VAL A 1 89 ? 107.428 25.537 -11.361 1.00 40.10 78 VAL A O 1
ATOM 586 N N . LYS A 1 90 ? 106.126 24.985 -9.602 1.00 38.21 79 LYS A N 1
ATOM 587 C CA . LYS A 1 90 ? 106.202 26.292 -8.956 1.00 48.47 79 LYS A CA 1
ATOM 588 C C . LYS A 1 90 ? 107.637 26.644 -8.560 1.00 50.01 79 LYS A C 1
ATOM 589 O O . LYS A 1 90 ? 108.150 27.702 -8.934 1.00 46.72 79 LYS A O 1
ATOM 595 N N . LEU A 1 91 ? 108.271 25.757 -7.797 1.00 47.44 80 LEU A N 1
ATOM 596 C CA . LEU A 1 91 ? 109.646 25.964 -7.347 1.00 46.21 80 LEU A CA 1
ATOM 597 C C . LEU A 1 91 ? 110.579 26.145 -8.542 1.00 45.76 80 LEU A C 1
ATOM 598 O O . LEU A 1 91 ? 111.441 27.024 -8.538 1.00 47.80 80 LEU A O 1
ATOM 603 N N . VAL A 1 92 ? 110.397 25.312 -9.562 1.00 40.16 81 VAL A N 1
ATOM 604 C CA . VAL A 1 92 ? 111.252 25.338 -10.740 1.00 40.35 81 VAL A CA 1
ATOM 605 C C . VAL A 1 92 ? 111.269 26.704 -11.428 1.00 48.08 81 VAL A C 1
ATOM 606 O O . VAL A 1 92 ? 112.335 27.253 -11.709 1.00 49.18 81 VAL A O 1
ATOM 610 N N . ARG A 1 93 ? 110.092 27.257 -11.698 1.00 48.01 82 ARG A N 1
ATOM 611 C CA . ARG A 1 93 ? 110.023 28.530 -12.404 1.00 48.75 82 ARG A CA 1
ATOM 612 C C . ARG A 1 93 ? 110.430 29.693 -11.497 1.00 46.81 82 ARG A C 1
ATOM 613 O O . ARG A 1 93 ? 110.993 30.684 -11.964 1.00 52.08 82 ARG A O 1
ATOM 621 N N . GLU A 1 94 ? 110.157 29.557 -10.204 1.00 45.46 83 GLU A N 1
ATOM 622 C CA . GLU A 1 94 ? 110.494 30.582 -9.224 1.00 48.11 83 GLU A CA 1
ATOM 623 C C . GLU A 1 94 ? 112.000 30.675 -9.005 1.00 55.66 83 GLU A C 1
ATOM 624 O O . GLU A 1 94 ? 112.562 31.768 -8.921 1.00 49.87 83 GLU A O 1
ATOM 630 N N . GLN A 1 95 ? 112.643 29.515 -8.907 1.00 54.36 84 GLN A N 1
ATOM 631 C CA . GLN A 1 95 ? 114.079 29.436 -8.660 1.00 52.22 84 GLN A CA 1
ATOM 632 C C . GLN A 1 95 ? 114.880 29.362 -9.957 1.00 42.39 84 GLN A C 1
ATOM 633 O O . GLN A 1 95 ? 116.110 29.325 -9.932 1.00 38.46 84 GLN A O 1
ATOM 639 N N . LYS A 1 96 ? 114.171 29.341 -11.082 1.00 45.03 85 LYS A N 1
ATOM 640 C CA . LYS A 1 96 ? 114.782 29.271 -12.407 1.00 45.18 85 LYS A CA 1
ATOM 641 C C . LYS A 1 96 ? 115.691 28.048 -12.565 1.00 45.93 85 LYS A C 1
ATOM 642 O O . LYS A 1 96 ? 116.841 28.155 -13.002 1.00 41.30 85 LYS A O 1
ATOM 648 N N . VAL A 1 97 ? 115.159 26.886 -12.199 1.00 38.40 86 VAL A N 1
ATOM 649 C CA . VAL A 1 97 ? 115.822 25.611 -12.442 1.00 33.40 86 VAL A CA 1
ATOM 650 C C . VAL A 1 97 ? 115.995 25.380 -13.937 1.00 35.19 86 VAL A C 1
ATOM 651 O O . VAL A 1 97 ? 115.085 25.661 -14.718 1.00 35.37 86 VAL A O 1
ATOM 655 N N . THR A 1 98 ? 117.161 24.877 -14.341 1.00 27.79 87 THR A N 1
ATOM 656 C CA . THR A 1 98 ? 117.450 24.653 -15.753 1.00 29.66 87 THR A CA 1
ATOM 657 C C . THR A 1 98 ? 117.700 23.187 -16.079 1.00 21.52 87 THR A C 1
ATOM 658 O O . THR A 1 98 ? 117.927 22.834 -17.236 1.00 24.99 87 THR A O 1
ATOM 662 N N . PHE A 1 99 ? 117.685 22.339 -15.058 1.00 29.04 88 PHE A N 1
ATOM 663 C CA . PHE A 1 99 ? 117.884 20.909 -15.277 1.00 25.27 88 PHE A CA 1
ATOM 664 C C . PHE A 1 99 ? 117.242 20.110 -14.145 1.00 25.45 88 PHE A C 1
ATOM 665 O O . PHE A 1 99 ? 117.399 20.451 -12.980 1.00 24.74 88 PHE A O 1
ATOM 673 N N . LEU A 1 100 ? 116.519 19.046 -14.498 1.00 23.74 89 LEU A N 1
ATOM 674 C CA . LEU A 1 100 ? 115.887 18.178 -13.505 1.00 21.49 89 LEU A CA 1
ATOM 675 C C . LEU A 1 100 ? 116.594 16.832 -13.411 1.00 19.63 89 LEU A C 1
ATOM 676 O O . LEU A 1 100 ? 116.985 16.269 -14.421 1.00 21.76 89 LEU A O 1
ATOM 681 N N . LEU A 1 101 ? 116.761 16.311 -12.196 1.00 19.47 90 LEU A N 1
ATOM 682 C CA . LEU A 1 101 ? 117.429 15.021 -12.034 1.00 18.79 90 LEU A CA 1
ATOM 683 C C . LEU A 1 101 ? 116.618 14.089 -11.142 1.00 18.36 90 LEU A C 1
ATOM 684 O O . LEU A 1 101 ? 116.630 14.215 -9.928 1.00 21.34 90 LEU A O 1
ATOM 689 N N . ALA A 1 102 ? 115.910 13.155 -11.767 1.00 20.41 91 ALA A N 1
ATOM 690 C CA . ALA A 1 102 ? 115.053 12.241 -11.021 1.00 20.65 91 ALA A CA 1
ATOM 691 C C . ALA A 1 102 ? 115.876 11.103 -10.443 1.00 21.50 91 ALA A C 1
ATOM 692 O O . ALA A 1 102 ? 116.587 10.410 -11.172 1.00 21.91 91 ALA A O 1
ATOM 694 N N . VAL A 1 103 ? 115.777 10.910 -9.133 1.00 18.88 92 VAL A N 1
ATOM 695 C CA . VAL A 1 103 ? 116.499 9.841 -8.466 1.00 21.26 92 VAL A CA 1
ATOM 696 C C . VAL A 1 103 ? 115.498 8.901 -7.799 1.00 19.40 92 VAL A C 1
ATOM 697 O O . VAL A 1 103 ? 114.838 9.277 -6.833 1.00 25.37 92 VAL A O 1
ATOM 701 N N . GLY A 1 104 ? 115.385 7.685 -8.326 1.00 25.93 93 GLY A N 1
ATOM 702 C CA . GLY A 1 104 ? 114.427 6.721 -7.813 1.00 24.59 93 GLY A CA 1
ATOM 703 C C . GLY A 1 104 ? 113.919 5.774 -8.882 1.00 28.57 93 GLY A C 1
ATOM 704 O O . GLY A 1 104 ? 114.668 5.386 -9.784 1.00 22.52 93 GLY A O 1
ATOM 705 N N . GLY A 1 105 ? 112.642 5.398 -8.787 1.00 27.99 94 GLY A N 1
ATOM 706 C CA . GLY A 1 105 ? 112.049 4.501 -9.759 1.00 27.83 94 GLY A CA 1
ATOM 707 C C . GLY A 1 10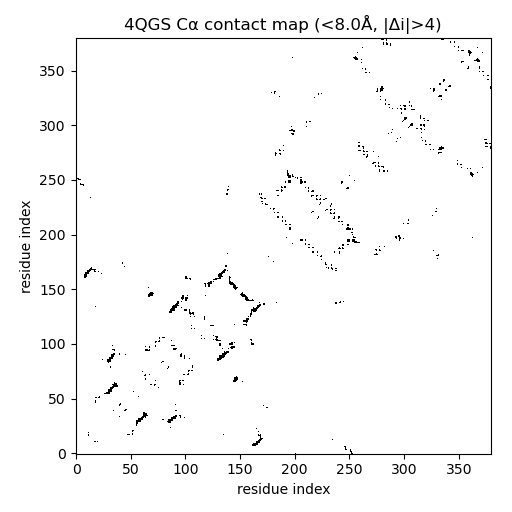5 ? 111.114 5.176 -10.745 1.00 27.83 94 GLY A C 1
ATOM 708 O O . GLY A 1 105 ? 111.175 6.390 -10.953 1.00 27.69 94 GLY A O 1
ATOM 709 N N . GLY A 1 106 ? 110.237 4.382 -11.354 1.00 30.50 95 GLY A N 1
ATOM 710 C CA . GLY A 1 106 ? 109.369 4.867 -12.417 1.00 34.51 95 GLY A CA 1
ATOM 711 C C . GLY A 1 106 ? 108.405 5.961 -12.006 1.00 35.96 95 GLY A C 1
ATOM 712 O O . GLY A 1 106 ? 108.033 6.818 -12.812 1.00 34.24 95 GLY A O 1
ATOM 713 N N . SER A 1 107 ? 107.981 5.920 -10.751 1.00 27.19 96 SER A N 1
ATOM 714 C CA . SER A 1 107 ? 107.099 6.944 -10.204 1.00 27.80 96 SER A CA 1
ATOM 715 C C . SER A 1 107 ? 107.784 8.312 -10.170 1.00 35.79 96 SER A C 1
ATOM 716 O O . SER A 1 107 ? 107.200 9.323 -10.562 1.00 33.86 96 SER A O 1
ATOM 719 N N . VAL A 1 108 ? 109.026 8.339 -9.700 1.00 30.79 97 VAL A N 1
ATOM 720 C CA . VAL A 1 108 ? 109.778 9.588 -9.638 1.00 31.69 97 VAL A CA 1
ATOM 721 C C . VAL A 1 108 ? 110.065 10.073 -11.047 1.00 27.78 97 VAL A C 1
ATOM 722 O O . VAL A 1 108 ? 109.936 11.261 -11.350 1.00 26.93 97 VAL A O 1
ATOM 726 N N . LEU A 1 109 ? 110.442 9.137 -11.909 1.00 25.52 98 LEU A N 1
ATOM 727 C CA . LEU A 1 109 ? 110.732 9.455 -13.301 1.00 27.69 98 LEU A CA 1
ATOM 728 C C . LEU A 1 109 ? 109.516 10.058 -13.988 1.00 31.47 98 LEU A C 1
ATOM 729 O O . LEU A 1 109 ? 109.610 11.114 -14.610 1.00 28.25 98 LEU A O 1
ATOM 734 N N . ASP A 1 110 ? 108.369 9.397 -13.854 1.00 34.88 99 ASP A N 1
ATOM 735 C CA . ASP A 1 110 ? 107.153 9.834 -14.535 1.00 32.96 99 ASP A CA 1
ATOM 736 C C . ASP A 1 110 ? 106.719 11.229 -14.091 1.00 26.38 99 ASP A C 1
ATOM 737 O O . ASP A 1 110 ? 106.388 12.082 -14.916 1.00 29.76 99 ASP A O 1
ATOM 742 N N . GLY A 1 111 ? 106.731 11.458 -12.786 1.00 23.43 100 GLY A N 1
ATOM 743 C CA . GLY A 1 111 ? 106.353 12.745 -12.248 1.00 26.53 100 GLY A CA 1
ATOM 744 C C . GLY A 1 111 ? 107.312 13.824 -12.707 1.00 30.74 100 GLY A C 1
ATOM 745 O O . GLY A 1 111 ? 106.924 14.958 -12.962 1.00 28.42 100 GLY A O 1
ATOM 746 N N . THR A 1 112 ? 108.584 13.471 -12.813 1.00 26.94 101 THR A N 1
ATOM 747 C CA . THR A 1 112 ? 109.571 14.454 -13.220 1.00 23.54 101 THR A CA 1
ATOM 748 C C . THR A 1 112 ? 109.402 14.792 -14.701 1.00 31.47 101 THR A C 1
ATOM 749 O O . THR A 1 112 ? 109.601 15.937 -15.112 1.00 31.41 101 THR A O 1
ATOM 753 N N . LYS A 1 113 ? 108.999 13.808 -15.496 1.00 26.62 102 LYS A N 1
ATOM 754 C CA . LYS A 1 113 ? 108.716 14.055 -16.907 1.00 31.71 102 LYS A CA 1
ATOM 755 C C . LYS A 1 113 ? 107.622 15.104 -17.024 1.00 30.48 102 LYS A C 1
ATOM 756 O O . LYS A 1 113 ? 107.682 16.010 -17.861 1.00 29.60 102 LYS A O 1
ATOM 762 N N . PHE A 1 114 ? 106.622 14.986 -16.165 1.00 26.36 103 PHE A N 1
ATOM 763 C CA . PHE A 1 114 ? 105.520 15.928 -16.189 1.00 32.10 103 PHE A CA 1
ATOM 764 C C . PHE A 1 114 ? 105.990 17.323 -15.793 1.00 36.00 103 PHE A C 1
ATOM 765 O O . PHE A 1 114 ? 105.629 18.307 -16.432 1.00 29.03 103 PHE A O 1
ATOM 773 N N . ILE A 1 115 ? 106.805 17.404 -14.742 1.00 31.21 104 ILE A N 1
ATOM 774 C CA . ILE A 1 115 ? 107.350 18.686 -14.309 1.00 30.02 104 ILE A CA 1
ATOM 775 C C . ILE A 1 115 ? 108.130 19.368 -15.438 1.00 26.74 104 ILE A C 1
ATOM 776 O O . ILE A 1 115 ? 107.957 20.560 -15.685 1.00 33.58 104 ILE A O 1
ATOM 781 N N . ALA A 1 116 ? 108.960 18.601 -16.138 1.00 30.14 105 ALA A N 1
ATOM 782 C CA . ALA A 1 116 ? 109.779 19.128 -17.227 1.00 30.04 105 ALA A CA 1
ATOM 783 C C . ALA A 1 116 ? 108.941 19.750 -18.347 1.00 38.35 105 ALA A C 1
ATOM 784 O O . ALA A 1 116 ? 109.301 20.786 -18.909 1.00 36.85 105 ALA A O 1
ATOM 786 N N . ALA A 1 117 ? 107.828 19.108 -18.680 1.00 38.41 106 ALA A N 1
ATOM 787 C CA . ALA A 1 117 ? 106.982 19.589 -19.766 1.00 35.42 106 ALA A CA 1
ATOM 788 C C . ALA A 1 117 ? 106.091 20.724 -19.294 1.00 35.34 106 ALA A C 1
ATOM 789 O O . ALA A 1 117 ? 105.968 21.755 -19.960 1.00 33.09 106 ALA A O 1
ATOM 791 N N . ALA A 1 118 ? 105.468 20.524 -18.138 1.00 34.63 107 ALA A N 1
ATOM 792 C CA . ALA A 1 118 ? 104.582 21.526 -17.567 1.00 38.70 107 ALA A CA 1
ATOM 793 C C . ALA A 1 118 ? 105.285 22.867 -17.427 1.00 41.59 107 ALA A C 1
ATOM 794 O O . ALA A 1 118 ? 104.667 23.921 -17.588 1.00 47.83 107 ALA A O 1
ATOM 796 N N . ALA A 1 119 ? 106.581 22.820 -17.140 1.00 43.41 108 ALA A N 1
ATOM 797 C CA . ALA A 1 119 ? 107.334 24.023 -16.828 1.00 42.66 108 ALA A CA 1
ATOM 798 C C . ALA A 1 119 ? 107.497 24.962 -18.017 1.00 44.18 108 ALA A C 1
ATOM 799 O O . ALA A 1 119 ? 107.504 26.171 -17.847 1.00 44.15 108 ALA A O 1
ATOM 801 N N . ASN A 1 120 ? 107.635 24.402 -19.215 1.00 45.72 109 ASN A N 1
ATOM 802 C CA . ASN A 1 120 ? 107.645 25.222 -20.426 1.00 46.58 109 ASN A CA 1
ATOM 803 C C . ASN A 1 120 ? 106.301 25.270 -21.144 1.00 54.24 109 ASN A C 1
ATOM 804 O O . ASN A 1 120 ? 106.199 25.781 -22.271 1.00 53.21 109 ASN A O 1
ATOM 809 N N . TYR A 1 121 ? 105.263 24.746 -20.503 1.00 52.69 110 TYR A N 1
ATOM 810 C CA . TYR A 1 121 ? 103.910 24.998 -20.992 1.00 58.59 110 TYR A CA 1
ATOM 811 C C . TYR A 1 121 ? 103.637 26.460 -20.664 1.00 64.88 110 TYR A C 1
ATOM 812 O O . TYR A 1 121 ? 104.119 26.963 -19.642 1.00 62.78 110 TYR A O 1
ATOM 821 N N . PRO A 1 122 ? 102.933 27.166 -21.563 1.00 68.22 111 PRO A N 1
ATOM 822 C CA . PRO A 1 122 ? 102.710 28.606 -21.390 1.00 72.24 111 PRO A CA 1
ATOM 823 C C . PRO A 1 122 ? 102.128 29.025 -20.025 1.00 75.11 111 PRO A C 1
ATOM 824 O O . PRO A 1 122 ? 100.983 28.724 -19.689 1.00 70.94 111 PRO A O 1
ATOM 828 N N . GLU A 1 123 ? 102.986 29.705 -19.259 1.00 78.41 112 GLU A N 1
ATOM 829 C CA . GLU A 1 123 ? 102.654 30.615 -18.148 1.00 79.43 112 GLU A CA 1
ATOM 830 C C . GLU A 1 123 ? 101.292 30.468 -17.453 1.00 79.34 112 GLU A C 1
ATOM 831 O O . GLU A 1 123 ? 101.227 30.301 -16.238 1.00 76.97 112 GLU A O 1
ATOM 837 N N . ASN A 1 124 ? 100.214 30.571 -18.228 1.00 81.29 113 ASN A N 1
ATOM 838 C CA . ASN A 1 124 ? 98.880 30.819 -17.680 1.00 84.73 113 ASN A CA 1
ATOM 839 C C . ASN A 1 124 ? 97.933 29.640 -17.882 1.00 85.65 113 ASN A C 1
ATOM 840 O O . ASN A 1 124 ? 97.215 29.225 -16.959 1.00 80.00 113 ASN A O 1
ATOM 845 N N . ILE A 1 125 ? 97.933 29.118 -19.106 1.00 81.82 114 ILE A N 1
ATOM 846 C CA . ILE A 1 125 ? 97.139 27.947 -19.482 1.00 80.87 114 ILE A CA 1
ATOM 847 C C . ILE A 1 125 ? 97.483 26.795 -18.537 1.00 81.11 114 ILE A C 1
ATOM 848 O O . ILE A 1 125 ? 98.608 26.728 -18.040 1.00 83.16 114 ILE A O 1
ATOM 853 N N . ASP A 1 126 ? 96.523 25.915 -18.250 1.00 75.39 115 ASP A N 1
ATOM 854 C CA . ASP A 1 126 ? 96.754 24.863 -17.260 1.00 73.20 115 ASP A CA 1
ATOM 855 C C . ASP A 1 126 ? 97.370 23.608 -17.876 1.00 68.80 115 ASP A C 1
ATOM 856 O O . ASP A 1 126 ? 96.976 23.177 -18.963 1.00 68.99 115 ASP A O 1
ATOM 861 N N . PRO A 1 127 ? 98.389 23.061 -17.194 1.00 64.62 116 PRO A N 1
ATOM 862 C CA . PRO A 1 127 ? 99.219 21.904 -17.550 1.00 57.85 116 PRO A CA 1
ATOM 863 C C . PRO A 1 127 ? 98.445 20.592 -17.660 1.00 53.75 116 PRO A C 1
ATOM 864 O O . PRO A 1 127 ? 98.971 19.626 -18.234 1.00 35.96 116 PRO A O 1
ATOM 868 N N . TRP A 1 128 ? 97.219 20.538 -17.142 1.00 49.90 117 TRP A N 1
ATOM 869 C CA . TRP A 1 128 ? 96.457 19.302 -17.287 1.00 45.14 117 TRP A CA 1
ATOM 870 C C . TRP A 1 128 ? 96.146 18.892 -18.730 1.00 42.29 117 TRP A C 1
ATOM 871 O O . TRP A 1 128 ? 96.006 17.710 -19.016 1.00 40.21 117 TRP A O 1
ATOM 882 N N . HIS A 1 129 ? 96.054 19.814 -19.666 1.00 42.15 118 HIS A N 1
ATOM 883 C CA . HIS A 1 129 ? 95.996 19.359 -21.068 1.00 42.75 118 HIS A CA 1
ATOM 884 C C . HIS A 1 129 ? 97.254 18.635 -21.645 1.00 39.12 118 HIS A C 1
ATOM 885 O O . HIS A 1 129 ? 97.154 18.017 -22.713 1.00 37.13 118 HIS A O 1
ATOM 892 N N . ILE A 1 130 ? 98.369 18.574 -20.901 1.00 36.68 119 ILE A N 1
ATOM 893 C CA . ILE A 1 130 ? 99.379 17.532 -21.223 1.00 43.04 119 ILE A CA 1
ATOM 894 C C . ILE A 1 130 ? 98.743 16.132 -21.179 1.00 40.68 119 ILE A C 1
ATOM 895 O O . ILE A 1 130 ? 98.946 15.307 -22.077 1.00 34.44 119 ILE A O 1
ATOM 900 N N . LEU A 1 131 ? 97.986 15.865 -20.119 1.00 36.04 120 LEU A N 1
ATOM 901 C CA . LEU A 1 131 ? 97.374 14.557 -19.943 1.00 48.11 120 LEU A CA 1
ATOM 902 C C . LEU A 1 131 ? 96.178 14.331 -20.873 1.00 42.95 120 LEU A C 1
ATOM 903 O O . LEU A 1 131 ? 95.968 13.221 -21.361 1.00 43.00 120 LEU A O 1
ATOM 908 N N . GLN A 1 132 ? 95.411 15.383 -21.132 1.00 39.01 121 GLN A N 1
ATOM 909 C CA . GLN A 1 132 ? 94.275 15.290 -22.047 1.00 41.52 121 GLN A CA 1
ATOM 910 C C . GLN A 1 132 ? 94.712 14.948 -23.467 1.00 40.57 121 GLN A C 1
ATOM 911 O O . GLN A 1 132 ? 93.968 14.312 -24.218 1.00 41.37 121 GLN A O 1
ATOM 917 N N . THR A 1 133 ? 95.917 15.373 -23.832 1.00 32.47 122 THR A N 1
ATOM 918 C CA . THR A 1 133 ? 96.427 15.134 -25.183 1.00 40.49 122 THR A CA 1
ATOM 919 C C . THR A 1 133 ? 97.479 14.051 -25.267 1.00 40.35 122 THR A C 1
ATOM 920 O O . THR A 1 133 ? 98.051 13.815 -26.335 1.00 37.55 122 THR A O 1
ATOM 924 N N . GLY A 1 134 ? 97.735 13.395 -24.144 1.00 43.16 123 GLY A N 1
ATOM 925 C CA . GLY A 1 134 ? 98.735 12.349 -24.099 1.00 46.50 123 GLY A CA 1
ATOM 926 C C . GLY A 1 134 ? 100.119 12.865 -24.441 1.00 47.41 123 GLY A C 1
ATOM 927 O O . GLY A 1 134 ? 100.964 12.115 -24.934 1.00 52.06 123 GLY A O 1
ATOM 928 N N . GLY A 1 135 ? 100.350 14.150 -24.184 1.00 45.26 124 GLY A N 1
ATOM 929 C CA . GLY A 1 135 ? 101.643 14.763 -24.432 1.00 46.42 124 GLY A CA 1
ATOM 930 C C . GLY A 1 135 ? 101.916 15.072 -25.895 1.00 46.39 124 GLY A C 1
ATOM 931 O O . GLY A 1 135 ? 103.039 15.427 -26.261 1.00 40.36 124 GLY A O 1
ATOM 932 N N . LYS A 1 136 ? 100.884 14.954 -26.725 1.00 43.75 125 LYS A N 1
ATOM 933 C CA . LYS A 1 136 ? 101.014 15.151 -28.170 1.00 48.92 125 LYS A CA 1
ATOM 934 C C . LYS A 1 136 ? 101.431 16.572 -28.537 1.00 42.62 125 LYS A C 1
ATOM 935 O O . LYS A 1 136 ? 102.027 16.802 -29.592 1.00 41.36 125 LYS A O 1
ATOM 941 N N . GLU A 1 137 ? 101.117 17.518 -27.658 1.00 42.47 126 GLU A N 1
ATOM 942 C CA . GLU A 1 137 ? 101.303 18.934 -27.945 1.00 42.58 126 GLU A CA 1
ATOM 943 C C . GLU A 1 137 ? 102.517 19.545 -27.245 1.00 48.70 126 GLU A C 1
ATOM 944 O O . GLU A 1 137 ? 102.711 20.758 -27.279 1.00 45.80 126 GLU A O 1
ATOM 950 N N . ILE A 1 138 ? 103.329 18.712 -26.605 1.00 43.11 127 ILE A N 1
ATOM 951 C CA . ILE A 1 138 ? 104.541 19.203 -25.965 1.00 42.45 127 ILE A CA 1
ATOM 952 C C . ILE A 1 138 ? 105.573 19.587 -27.030 1.00 47.16 127 ILE A C 1
ATOM 953 O O . ILE A 1 138 ? 105.943 18.771 -27.874 1.00 41.39 127 ILE A O 1
ATOM 958 N N . LYS A 1 139 ? 106.015 20.843 -26.993 1.00 47.25 128 LYS A N 1
ATOM 959 C CA . LYS A 1 139 ? 106.988 21.362 -27.957 1.00 47.60 128 LYS A CA 1
ATOM 960 C C . LYS A 1 139 ? 108.394 21.408 -27.376 1.00 48.78 128 LYS A C 1
ATOM 961 O O . LYS A 1 139 ? 109.385 21.413 -28.107 1.00 43.63 128 LYS A O 1
ATOM 967 N N . SER A 1 140 ? 108.472 21.466 -26.055 1.00 42.48 129 SER A N 1
ATOM 968 C CA . SER A 1 140 ? 109.747 21.611 -25.376 1.00 46.80 129 SER A CA 1
ATOM 969 C C . SER A 1 140 ? 109.593 21.218 -23.924 1.00 44.58 129 SER A C 1
ATOM 970 O O . SER A 1 140 ? 108.489 21.232 -23.379 1.00 40.00 129 SER A O 1
ATOM 973 N N . ALA A 1 141 ? 110.709 20.886 -23.293 1.00 41.14 130 ALA A N 1
ATOM 974 C CA . ALA A 1 141 ? 110.692 20.531 -21.887 1.00 35.63 130 ALA A CA 1
ATOM 975 C C . ALA A 1 141 ? 112.021 20.911 -21.257 1.00 30.34 130 ALA A C 1
ATOM 976 O O . ALA A 1 141 ? 113.044 20.995 -21.949 1.00 34.57 130 ALA A O 1
ATOM 978 N N . ILE A 1 142 ? 112.000 21.166 -19.956 1.00 34.59 131 ILE A N 1
ATOM 979 C CA . ILE A 1 142 ? 113.237 21.330 -19.206 1.00 34.40 131 ILE A CA 1
ATOM 980 C C . ILE A 1 142 ? 114.048 20.053 -19.342 1.00 31.73 131 ILE A C 1
ATOM 981 O O . ILE A 1 142 ? 113.508 18.957 -19.185 1.00 32.71 131 ILE A O 1
ATOM 986 N N . PRO A 1 143 ? 115.339 20.187 -19.670 1.00 31.53 132 PRO A N 1
ATOM 987 C CA . PRO A 1 143 ? 116.185 19.004 -19.808 1.00 30.19 132 PRO A CA 1
ATOM 988 C C . PRO A 1 143 ? 116.172 18.198 -18.520 1.00 28.28 132 PRO A C 1
ATOM 989 O O . PRO A 1 143 ? 116.140 18.784 -17.435 1.00 28.49 132 PRO A O 1
ATOM 993 N N . MET A 1 144 ? 116.163 16.877 -18.630 1.00 28.51 133 MET A N 1
ATOM 994 C CA . MET A 1 144 ? 116.161 16.059 -17.426 1.00 22.58 133 MET A CA 1
ATOM 995 C C . MET A 1 144 ? 116.945 14.778 -17.632 1.00 24.62 133 MET A C 1
ATOM 996 O O . MET A 1 144 ? 117.053 14.273 -18.744 1.00 27.21 133 MET A O 1
ATOM 1001 N N . GLY A 1 145 ? 117.519 14.276 -16.543 1.00 23.84 134 GLY A N 1
ATOM 1002 C CA . GLY A 1 145 ? 118.192 12.995 -16.544 1.00 20.07 134 GLY A CA 1
ATOM 1003 C C . GLY A 1 145 ? 117.665 12.221 -15.351 1.00 18.25 134 GLY A C 1
ATOM 1004 O O . GLY A 1 145 ? 116.819 12.722 -14.597 1.00 22.14 134 GLY A O 1
ATOM 1005 N N . CYS A 1 146 ? 118.136 10.993 -15.182 1.00 19.02 135 CYS A N 1
ATOM 1006 C CA . CYS A 1 146 ? 117.706 10.209 -14.033 1.00 18.79 135 CYS A CA 1
ATOM 1007 C C . CYS A 1 146 ? 118.777 9.240 -13.559 1.00 22.10 135 CYS A C 1
ATOM 1008 O O . CYS A 1 146 ? 119.717 8.875 -14.287 1.00 19.31 135 CYS A O 1
ATOM 1011 N N . VAL A 1 147 ? 118.631 8.856 -12.304 1.00 17.60 136 VAL A N 1
ATOM 1012 C CA . VAL A 1 147 ? 119.427 7.818 -11.691 1.00 19.06 136 VAL A CA 1
ATOM 1013 C C . VAL A 1 147 ? 118.422 6.785 -11.194 1.00 20.92 136 VAL A C 1
ATOM 1014 O O . VAL A 1 147 ? 117.697 7.041 -10.231 1.00 21.42 136 VAL A O 1
ATOM 1018 N N . LEU A 1 148 ? 118.356 5.635 -11.860 1.00 19.62 137 LEU A N 1
ATOM 1019 C CA . LEU A 1 148 ? 117.280 4.671 -11.595 1.00 22.38 137 LEU A CA 1
ATOM 1020 C C . LEU A 1 148 ? 117.673 3.592 -10.592 1.00 24.51 137 LEU A C 1
ATOM 1021 O O . LEU A 1 148 ? 118.651 2.876 -10.785 1.00 30.97 137 LEU A O 1
ATOM 1026 N N . THR A 1 149 ? 116.894 3.470 -9.526 1.00 23.14 138 THR A N 1
ATOM 1027 C CA . THR A 1 149 ? 117.194 2.490 -8.486 1.00 25.64 138 THR A CA 1
ATOM 1028 C C . THR A 1 149 ? 116.528 1.152 -8.793 1.00 29.69 138 THR A C 1
ATOM 1029 O O . THR A 1 149 ? 116.704 0.168 -8.070 1.00 32.84 138 THR A O 1
ATOM 1033 N N . LEU A 1 150 ? 115.758 1.143 -9.873 1.00 25.18 139 LEU A N 1
ATOM 1034 C CA . LEU A 1 150 ? 115.216 -0.073 -10.463 1.00 31.91 139 LEU A CA 1
ATOM 1035 C C . LEU A 1 150 ? 114.758 0.293 -11.877 1.00 30.20 139 LEU A C 1
ATOM 1036 O O . LEU A 1 150 ? 114.526 1.466 -12.158 1.00 34.47 139 LEU A O 1
ATOM 1041 N N . PRO A 1 151 ? 114.663 -0.693 -12.783 1.00 31.68 140 PRO A N 1
ATOM 1042 C CA . PRO A 1 151 ? 114.329 -0.363 -14.177 1.00 34.07 140 PRO A CA 1
ATOM 1043 C C . PRO A 1 151 ? 112.980 0.339 -14.330 1.00 39.97 140 PRO A C 1
ATOM 1044 O O . PRO A 1 151 ? 112.045 0.064 -13.574 1.00 34.28 140 PRO A O 1
ATOM 1048 N N . ALA A 1 152 ? 112.892 1.242 -15.302 1.00 39.50 141 ALA A N 1
ATOM 1049 C CA . ALA A 1 152 ? 111.657 1.972 -15.571 1.00 42.87 141 ALA A CA 1
ATOM 1050 C C . ALA A 1 152 ? 111.513 2.275 -17.061 1.00 47.30 141 ALA A C 1
ATOM 1051 O O . ALA A 1 152 ? 110.400 2.336 -17.586 1.00 51.53 141 ALA A O 1
ATOM 1053 N N . ALA A 1 159 ? 109.761 9.659 -22.462 1.00 61.32 148 ALA A N 1
ATOM 1054 C CA . ALA A 1 159 ? 108.386 9.766 -22.938 1.00 60.15 148 ALA A CA 1
ATOM 1055 C C . ALA A 1 159 ? 107.542 8.597 -22.454 1.00 61.01 148 ALA A C 1
ATOM 1056 O O . ALA A 1 159 ? 107.684 7.472 -22.937 1.00 74.22 148 ALA A O 1
ATOM 1058 N N . GLY A 1 160 ? 106.652 8.857 -21.511 1.00 59.67 149 GLY A N 1
ATOM 1059 C CA . GLY A 1 160 ? 105.892 7.780 -20.917 1.00 61.67 149 GLY A CA 1
ATOM 1060 C C . GLY A 1 160 ? 105.822 8.030 -19.435 1.00 66.79 149 GLY A C 1
ATOM 1061 O O . GLY A 1 160 ? 106.780 7.785 -18.694 1.00 62.43 149 GLY A O 1
ATOM 1062 N N . ALA A 1 161 ? 104.676 8.538 -19.008 1.00 62.42 150 ALA A N 1
ATOM 1063 C CA . ALA A 1 161 ? 104.496 8.923 -17.629 1.00 55.17 150 ALA A CA 1
ATOM 1064 C C . ALA A 1 161 ? 103.027 8.859 -17.267 1.00 57.91 150 ALA A C 1
ATOM 1065 O O . ALA A 1 161 ? 102.172 9.333 -18.015 1.00 54.94 150 ALA A O 1
ATOM 1067 N N . VAL A 1 162 ? 102.738 8.267 -16.117 1.00 57.19 151 VAL A N 1
ATOM 1068 C CA . VAL A 1 162 ? 101.361 8.091 -15.702 1.00 56.49 151 VAL A CA 1
ATOM 1069 C C . VAL A 1 162 ? 101.088 8.898 -14.431 1.00 59.47 151 VAL A C 1
ATOM 1070 O O . VAL A 1 162 ? 101.517 8.528 -13.337 1.00 57.54 151 VAL A O 1
ATOM 1074 N N . ILE A 1 163 ? 100.380 10.012 -14.599 1.00 61.66 152 ILE A N 1
ATOM 1075 C CA . ILE A 1 163 ? 100.153 10.978 -13.530 1.00 62.84 152 ILE A CA 1
ATOM 1076 C C . ILE A 1 163 ? 98.763 10.830 -12.938 1.00 68.11 152 ILE A C 1
ATOM 1077 O O . ILE A 1 163 ? 97.794 10.597 -13.658 1.00 66.55 152 ILE A O 1
ATOM 1082 N N . SER A 1 164 ? 98.674 10.971 -11.622 1.00 67.84 153 SER A N 1
ATOM 1083 C CA . SER A 1 164 ? 97.403 10.896 -10.921 1.00 71.56 153 SER A CA 1
ATOM 1084 C C . SER A 1 164 ? 97.045 12.257 -10.348 1.00 72.20 153 SER A C 1
ATOM 1085 O O . SER A 1 164 ? 97.920 13.002 -9.920 1.00 73.71 153 SER A O 1
ATOM 1088 N N . ARG A 1 165 ? 95.760 12.589 -10.352 1.00 76.18 154 ARG A N 1
ATOM 1089 C CA . ARG A 1 165 ? 95.302 13.807 -9.691 1.00 80.72 154 ARG A CA 1
ATOM 1090 C C . ARG A 1 165 ? 94.895 13.491 -8.249 1.00 82.13 154 ARG A C 1
ATOM 1091 O O . ARG A 1 165 ? 94.705 14.384 -7.425 1.00 83.80 154 ARG A O 1
ATOM 1099 N N . LYS A 1 166 ? 94.762 12.197 -7.972 1.00 86.56 155 LYS A N 1
ATOM 1100 C CA . LYS A 1 166 ? 94.308 11.623 -6.696 1.00 89.10 155 LYS A CA 1
ATOM 1101 C C . LYS A 1 166 ? 93.095 12.318 -6.025 1.00 88.78 155 LYS A C 1
ATOM 1102 O O . LYS A 1 166 ? 92.281 11.619 -5.396 1.00 86.82 155 LYS A O 1
ATOM 1108 N N . THR A 1 167 ? 92.953 13.644 -6.157 1.00 86.73 156 THR A N 1
ATOM 1109 C CA . THR A 1 167 ? 91.811 14.372 -5.583 1.00 87.84 156 THR A CA 1
ATOM 1110 C C . THR A 1 167 ? 90.453 13.723 -5.881 1.00 88.83 156 THR A C 1
ATOM 1111 O O . THR A 1 167 ? 89.528 13.847 -5.064 1.00 86.99 156 THR A O 1
ATOM 1115 N N . THR A 1 168 ? 90.354 13.041 -7.029 1.00 89.91 157 THR A N 1
ATOM 1116 C CA . THR A 1 168 ? 89.304 12.064 -7.267 1.00 91.39 157 THR A CA 1
ATOM 1117 C C . THR A 1 168 ? 89.864 10.904 -8.086 1.00 92.68 157 THR A C 1
ATOM 1118 O O . THR A 1 168 ? 89.220 10.445 -9.042 1.00 93.97 157 THR A O 1
ATOM 1122 N N . GLY A 1 169 ? 91.090 10.485 -7.777 1.00 91.31 158 GLY A N 1
ATOM 1123 C CA . GLY A 1 169 ? 91.590 9.230 -8.314 1.00 90.14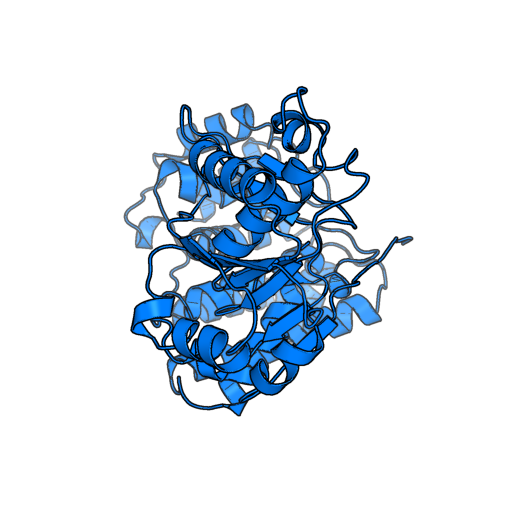 158 GLY A CA 1
ATOM 1124 C C . GLY A 1 169 ? 91.859 9.058 -9.805 1.00 86.13 158 GLY A C 1
ATOM 1125 O O . GLY A 1 169 ? 91.593 7.994 -10.370 1.00 83.09 158 GLY A O 1
ATOM 1126 N N . ASP A 1 170 ? 92.369 10.096 -10.454 1.00 86.36 159 ASP A N 1
ATOM 1127 C CA . ASP A 1 170 ? 92.721 10.007 -11.866 1.00 83.57 159 ASP A CA 1
ATOM 1128 C C . ASP A 1 170 ? 94.024 9.254 -12.029 1.00 76.73 159 ASP A C 1
ATOM 1129 O O . ASP A 1 170 ? 94.721 9.011 -11.050 1.00 78.46 159 ASP A O 1
ATOM 1134 N N . LYS A 1 171 ? 94.343 8.886 -13.263 1.00 74.37 160 LYS A N 1
ATOM 1135 C CA . LYS A 1 171 ? 95.666 8.386 -13.584 1.00 72.58 160 LYS A CA 1
ATOM 1136 C C . LYS A 1 171 ? 95.778 8.207 -15.094 1.00 75.37 160 LYS A C 1
ATOM 1137 O O . LYS A 1 171 ? 95.470 7.145 -15.631 1.00 79.46 160 LYS A O 1
ATOM 1143 N N . GLN A 1 172 ? 96.222 9.261 -15.773 1.00 67.96 161 GLN A N 1
ATOM 1144 C CA . GLN A 1 172 ? 96.381 9.233 -17.223 1.00 66.74 161 GLN A CA 1
ATOM 1145 C C . GLN A 1 172 ? 97.845 9.159 -17.627 1.00 61.24 161 GLN A C 1
ATOM 1146 O O . GLN A 1 172 ? 98.731 9.418 -16.820 1.00 62.15 161 GLN A O 1
ATOM 1152 N N . ALA A 1 173 ? 98.087 8.804 -18.883 1.00 62.62 162 ALA A N 1
ATOM 1153 C CA . ALA A 1 173 ? 99.444 8.670 -19.392 1.00 61.04 162 ALA A CA 1
ATOM 1154 C C . ALA A 1 173 ? 99.751 9.737 -20.441 1.00 61.35 162 ALA A C 1
ATOM 1155 O O . ALA A 1 173 ? 98.839 10.328 -21.029 1.00 43.16 162 ALA A O 1
ATOM 1157 N N . PHE A 1 174 ? 101.038 9.995 -20.660 1.00 55.85 163 PHE A N 1
ATOM 1158 C CA . PHE A 1 174 ? 101.456 10.883 -21.741 1.00 54.54 163 PHE A CA 1
ATOM 1159 C C . PHE A 1 174 ? 102.862 10.553 -22.229 1.00 52.26 163 PHE A C 1
ATOM 1160 O O . PHE A 1 174 ? 103.720 10.125 -21.458 1.00 54.68 163 PHE A O 1
ATOM 1168 N N . HIS A 1 175 ? 103.069 10.757 -23.525 1.00 51.40 164 HIS A N 1
ATOM 1169 C CA . HIS A 1 175 ? 104.312 10.422 -24.209 0.77 54.93 164 HIS A CA 1
ATOM 1170 C C . HIS A 1 175 ? 104.777 11.641 -24.996 1.00 56.24 164 HIS A C 1
ATOM 1171 O O . HIS A 1 175 ? 103.969 12.292 -25.658 1.00 54.51 164 HIS A O 1
ATOM 1178 N N . SER A 1 176 ? 106.064 11.965 -24.914 1.00 50.94 165 SER A N 1
ATOM 1179 C CA . SER A 1 176 ? 106.611 13.068 -25.698 1.00 47.95 165 SER A CA 1
ATOM 1180 C C . SER A 1 176 ? 108.116 12.944 -25.885 1.00 50.65 165 SER A C 1
ATOM 1181 O O . SER A 1 176 ? 108.860 12.796 -24.918 1.00 43.26 165 SER A O 1
ATOM 1184 N N . ALA A 1 177 ? 108.561 13.041 -27.135 1.00 44.70 166 ALA A N 1
ATOM 1185 C CA . ALA A 1 177 ? 109.981 12.958 -27.472 1.00 57.38 166 ALA A CA 1
ATOM 1186 C C . ALA A 1 177 ? 110.833 14.008 -26.751 1.00 56.98 166 ALA A C 1
ATOM 1187 O O . ALA A 1 177 ? 112.063 13.971 -26.822 1.00 57.99 166 ALA A O 1
ATOM 1189 N N . HIS A 1 178 ? 110.181 14.935 -26.058 1.00 47.35 167 HIS A N 1
ATOM 1190 C CA . HIS A 1 178 ? 110.879 16.023 -25.387 1.00 49.97 167 HIS A CA 1
ATOM 1191 C C . HIS A 1 178 ? 110.987 15.824 -23.879 1.00 47.18 167 HIS A C 1
ATOM 1192 O O . HIS A 1 178 ? 111.857 16.414 -23.245 1.00 42.42 167 HIS A O 1
ATOM 1199 N N . VAL A 1 179 ? 110.112 15.000 -23.308 1.00 45.20 168 VAL A N 1
ATOM 1200 C CA . VAL A 1 179 ? 110.149 14.744 -21.868 1.00 51.08 168 VAL A CA 1
ATOM 1201 C C . VAL A 1 179 ? 110.982 13.511 -21.580 1.00 45.71 168 VAL A C 1
ATOM 1202 O O . VAL A 1 179 ? 111.098 13.078 -20.433 1.00 48.36 168 VAL A O 1
ATOM 1206 N N . GLN A 1 180 ? 111.558 12.939 -22.628 1.00 39.71 169 GLN A N 1
ATOM 1207 C CA . GLN A 1 180 ? 112.460 11.820 -22.439 1.00 40.48 169 GLN A CA 1
ATOM 1208 C C . GLN A 1 180 ? 113.747 12.311 -21.808 1.00 31.53 169 GLN A C 1
ATOM 1209 O O . GLN A 1 180 ? 114.264 13.360 -22.190 1.00 33.78 169 GLN A O 1
ATOM 1215 N N . PRO A 1 181 ? 114.270 11.549 -20.841 1.00 32.98 170 PRO A N 1
ATOM 1216 C CA . PRO A 1 181 ? 115.530 11.958 -20.215 1.00 27.62 170 PRO A CA 1
ATOM 1217 C C . PRO A 1 181 ? 116.692 11.987 -21.202 1.00 28.15 170 PRO A C 1
ATOM 1218 O O . PRO A 1 181 ? 116.806 11.134 -22.091 1.00 23.02 170 PRO A O 1
ATOM 1222 N N . VAL A 1 182 ? 117.560 12.981 -21.052 1.00 23.21 171 VAL A N 1
ATOM 1223 C CA . VAL A 1 182 ? 118.734 13.054 -21.898 1.00 22.17 171 VAL A CA 1
ATOM 1224 C C . VAL A 1 182 ? 119.650 11.883 -21.558 1.00 21.81 171 VAL A C 1
ATOM 1225 O O . VAL A 1 182 ? 120.318 11.348 -22.433 1.00 23.07 171 VAL A O 1
ATOM 1229 N N . PHE A 1 183 ? 119.669 11.479 -20.284 1.00 23.05 172 PHE A N 1
ATOM 1230 C CA . PHE A 1 183 ? 120.466 10.321 -19.876 1.00 20.30 172 PHE A CA 1
ATOM 1231 C C . PHE A 1 183 ? 119.814 9.555 -18.738 1.00 16.54 172 PHE A C 1
ATOM 1232 O O . PHE A 1 183 ? 118.977 10.079 -18.029 1.00 17.37 172 PHE A O 1
ATOM 1240 N N . ALA A 1 184 ? 120.241 8.315 -18.561 1.00 17.62 173 ALA A N 1
ATOM 1241 C CA . ALA A 1 184 ? 119.808 7.519 -17.422 1.00 20.36 173 ALA A CA 1
ATOM 1242 C C . ALA A 1 184 ? 121.012 6.785 -16.865 1.00 19.11 173 ALA A C 1
ATOM 1243 O O . ALA A 1 184 ? 121.728 6.094 -17.612 1.00 17.79 173 ALA A O 1
ATOM 1245 N N . VAL A 1 185 ? 121.274 6.965 -15.569 1.00 16.84 174 VAL A N 1
ATOM 1246 C CA . VAL A 1 185 ? 122.314 6.203 -14.901 1.00 16.89 174 VAL A CA 1
ATOM 1247 C C . VAL A 1 185 ? 121.721 4.922 -14.337 1.00 17.04 174 VAL A C 1
ATOM 1248 O O . VAL A 1 185 ? 120.817 4.980 -13.503 1.00 18.67 174 VAL A O 1
ATOM 1252 N N . LEU A 1 186 ? 122.239 3.789 -14.804 1.00 15.64 175 LEU A N 1
ATOM 1253 C CA . LEU A 1 186 ? 121.786 2.464 -14.391 1.00 17.57 175 LEU A CA 1
ATOM 1254 C C . LEU A 1 186 ? 122.945 1.700 -13.761 1.00 16.79 175 LEU A C 1
ATOM 1255 O O . LEU A 1 186 ? 123.788 1.140 -14.464 1.00 16.76 175 LEU A O 1
ATOM 1260 N N . ASP A 1 187 ? 122.998 1.695 -12.431 1.00 19.87 176 ASP A N 1
ATOM 1261 C CA . ASP A 1 187 ? 124.033 0.970 -11.719 1.00 18.27 176 ASP A CA 1
ATOM 1262 C C . ASP A 1 187 ? 123.386 -0.200 -10.979 1.00 17.01 176 ASP A C 1
ATOM 1263 O O . ASP A 1 187 ? 122.623 0.002 -10.052 1.00 17.42 176 ASP A O 1
ATOM 1268 N N . PRO A 1 188 ? 123.688 -1.430 -11.398 1.00 15.91 177 PRO A N 1
ATOM 1269 C CA . PRO A 1 188 ? 123.094 -2.612 -10.773 1.00 17.11 177 PRO A CA 1
ATOM 1270 C C . PRO A 1 188 ? 123.327 -2.673 -9.259 1.00 16.73 177 PRO A C 1
ATOM 1271 O O . PRO A 1 188 ? 122.507 -3.228 -8.529 1.00 17.98 177 PRO A O 1
ATOM 1275 N N . VAL A 1 189 ? 124.426 -2.092 -8.791 1.00 18.18 178 VAL A N 1
ATOM 1276 C CA . VAL A 1 189 ? 124.700 -2.115 -7.346 1.00 19.12 178 VAL A CA 1
ATOM 1277 C C . VAL A 1 189 ? 123.583 -1.437 -6.551 1.00 15.72 178 VAL A C 1
ATOM 1278 O O . VAL A 1 189 ? 123.263 -1.858 -5.431 1.00 18.60 178 VAL A O 1
ATOM 1282 N N . TYR A 1 190 ? 122.965 -0.406 -7.128 1.00 16.71 179 TYR A N 1
ATOM 1283 C CA . TYR A 1 190 ? 121.859 0.274 -6.461 1.00 17.67 179 TYR A CA 1
ATOM 1284 C C . TYR A 1 190 ? 120.634 -0.637 -6.311 1.00 20.11 179 TYR A C 1
ATOM 1285 O O . TYR A 1 190 ? 119.741 -0.323 -5.535 1.00 22.21 179 TYR A O 1
ATOM 1294 N N . THR A 1 191 ? 120.584 -1.753 -7.044 1.00 16.43 180 THR A N 1
ATOM 1295 C CA . THR A 1 191 ? 119.442 -2.662 -6.915 1.00 17.81 180 THR A CA 1
ATOM 1296 C C . THR A 1 191 ? 119.646 -3.712 -5.817 1.00 19.47 180 THR A C 1
ATOM 1297 O O . THR A 1 191 ? 118.719 -4.436 -5.484 1.00 17.71 180 THR A O 1
ATOM 1301 N N . TYR A 1 192 ? 120.847 -3.791 -5.248 1.00 17.87 181 TYR A N 1
ATOM 1302 C CA . TYR A 1 192 ? 121.126 -4.803 -4.218 1.00 19.27 181 TYR A CA 1
ATOM 1303 C C . TYR A 1 192 ? 120.192 -4.707 -3.014 1.00 19.69 181 TYR A C 1
ATOM 1304 O O . TYR A 1 192 ? 119.898 -5.713 -2.367 1.00 22.22 181 TYR A O 1
ATOM 1313 N N . THR A 1 193 ? 119.751 -3.493 -2.700 1.00 17.76 182 THR A N 1
ATOM 1314 C CA . THR A 1 193 ? 118.960 -3.261 -1.488 1.00 24.63 182 THR A CA 1
ATOM 1315 C C . THR A 1 193 ? 117.453 -3.511 -1.670 1.00 24.53 182 THR A C 1
ATOM 1316 O O . THR A 1 193 ? 116.692 -3.488 -0.696 1.00 24.37 182 THR A O 1
ATOM 1320 N N . LEU A 1 194 ? 117.013 -3.754 -2.899 1.00 20.81 183 LEU A N 1
ATOM 1321 C CA . LEU A 1 194 ? 115.601 -4.036 -3.136 1.00 19.67 183 LEU A CA 1
ATOM 1322 C C . LEU A 1 194 ? 115.121 -5.272 -2.374 1.00 17.78 183 LEU A C 1
ATOM 1323 O O . LEU A 1 194 ? 115.758 -6.325 -2.419 1.00 17.08 183 LEU A O 1
ATOM 1328 N N . PRO A 1 195 ? 113.985 -5.152 -1.675 1.00 18.45 184 PRO A N 1
ATOM 1329 C CA . PRO A 1 195 ? 113.447 -6.349 -1.026 1.00 20.07 184 PRO A CA 1
ATOM 1330 C C . PRO A 1 195 ? 113.080 -7.412 -2.051 1.00 16.44 184 PRO A C 1
ATOM 1331 O O . PRO A 1 195 ? 112.778 -7.075 -3.214 1.00 17.44 184 PRO A O 1
ATOM 1335 N N . PRO A 1 196 ? 113.100 -8.686 -1.635 1.00 17.12 185 PRO A N 1
ATOM 1336 C CA . PRO A 1 196 ? 112.811 -9.816 -2.524 1.00 19.46 185 PRO A CA 1
ATOM 1337 C C . PRO A 1 196 ? 111.483 -9.628 -3.256 1.00 17.32 185 PRO A C 1
ATOM 1338 O O . PRO A 1 196 ? 111.396 -9.951 -4.440 1.00 18.24 185 PRO A O 1
ATOM 1342 N N . ARG A 1 197 ? 110.471 -9.114 -2.556 1.00 17.71 186 ARG A N 1
ATOM 1343 C CA . ARG A 1 197 ? 109.168 -8.833 -3.167 1.00 18.77 186 ARG A CA 1
ATOM 1344 C C . ARG A 1 197 ? 109.307 -7.953 -4.409 1.00 20.21 186 ARG A C 1
ATOM 1345 O O . ARG A 1 197 ? 108.739 -8.254 -5.474 1.00 19.09 186 ARG A O 1
ATOM 1353 N N . GLN A 1 198 ? 110.075 -6.878 -4.282 1.00 17.51 187 GLN A N 1
ATOM 1354 C CA A GLN A 1 198 ? 110.272 -5.946 -5.383 0.49 20.12 187 GLN A CA 1
ATOM 1355 C CA B GLN A 1 198 ? 110.267 -5.943 -5.381 0.51 20.11 187 GLN A CA 1
ATOM 1356 C C . GLN A 1 198 ? 111.138 -6.542 -6.484 1.00 17.96 187 GLN A C 1
ATOM 1357 O O . GLN A 1 198 ? 110.922 -6.257 -7.659 1.00 17.87 187 GLN A O 1
ATOM 1368 N N . VAL A 1 199 ? 112.115 -7.364 -6.104 1.00 15.58 188 VAL A N 1
ATOM 1369 C CA . VAL A 1 199 ? 112.987 -7.995 -7.109 1.00 15.33 188 VAL A CA 1
ATOM 1370 C C . VAL A 1 199 ? 112.168 -8.975 -7.943 1.00 17.45 188 VAL A C 1
ATOM 1371 O O . VAL A 1 199 ? 112.219 -8.965 -9.186 1.00 16.98 188 VAL A O 1
ATOM 1375 N N . ALA A 1 200 ? 111.393 -9.814 -7.261 1.00 14.68 189 ALA A N 1
ATOM 1376 C CA . ALA A 1 200 ? 110.541 -10.770 -7.977 1.00 16.63 189 ALA A CA 1
ATOM 1377 C C . ALA A 1 200 ? 109.509 -10.064 -8.847 1.00 16.45 189 ALA A C 1
ATOM 1378 O O . ALA A 1 200 ? 109.306 -10.438 -10.018 1.00 15.80 189 ALA A O 1
ATOM 1380 N N . ASN A 1 201 ? 108.844 -9.046 -8.295 1.00 16.37 190 ASN A N 1
ATOM 1381 C CA . ASN A 1 201 ? 107.860 -8.304 -9.088 1.00 15.18 190 ASN A CA 1
ATOM 1382 C C . ASN A 1 201 ? 108.478 -7.696 -10.348 1.00 16.93 190 ASN A C 1
ATOM 1383 O O . ASN A 1 201 ? 107.849 -7.678 -11.415 1.00 16.02 190 ASN A O 1
ATOM 1388 N N . GLY A 1 202 ? 109.687 -7.163 -10.213 1.00 17.01 191 GLY A N 1
ATOM 1389 C CA . GLY A 1 202 ? 110.374 -6.566 -11.354 1.00 15.89 191 GLY A CA 1
ATOM 1390 C C . GLY A 1 202 ? 110.648 -7.584 -12.438 1.00 16.84 191 GLY A C 1
ATOM 1391 O O . GLY A 1 202 ? 110.502 -7.290 -13.639 1.00 15.60 191 GLY A O 1
ATOM 1392 N N . VAL A 1 203 ? 111.064 -8.778 -12.031 1.00 14.10 192 VAL A N 1
ATOM 1393 C CA . VAL A 1 203 ? 111.331 -9.843 -12.989 1.00 15.72 192 VAL A CA 1
ATOM 1394 C C . VAL A 1 203 ? 110.042 -10.246 -13.715 1.00 16.65 192 VAL A C 1
ATOM 1395 O O . VAL A 1 203 ? 110.018 -10.373 -14.938 1.00 14.94 192 VAL A O 1
ATOM 1399 N N . VAL A 1 204 ? 108.961 -10.430 -12.966 1.00 14.26 193 VAL A N 1
ATOM 1400 C CA . VAL A 1 204 ? 107.689 -10.796 -13.579 1.00 13.96 193 VAL A CA 1
ATOM 1401 C C . VAL A 1 204 ? 107.183 -9.707 -14.526 1.00 17.04 193 VAL A C 1
ATOM 1402 O O . VAL A 1 204 ? 106.747 -9.994 -15.648 1.00 16.52 193 VAL A O 1
ATOM 1406 N N . ASP A 1 205 ? 107.271 -8.452 -14.100 1.00 16.21 194 ASP A N 1
ATOM 1407 C CA . ASP A 1 205 ? 106.755 -7.351 -14.912 1.00 14.85 194 ASP A CA 1
ATOM 1408 C C . ASP A 1 205 ? 107.555 -7.239 -16.214 1.00 15.33 194 ASP A C 1
ATOM 1409 O O . ASP A 1 205 ? 106.971 -7.110 -17.305 1.00 16.55 194 ASP A O 1
ATOM 1414 N N . ALA A 1 206 ? 108.880 -7.333 -16.114 1.00 14.94 195 ALA A N 1
ATOM 1415 C CA . ALA A 1 206 ? 109.706 -7.335 -17.338 1.00 16.25 195 ALA A CA 1
ATOM 1416 C C . ALA A 1 206 ? 109.340 -8.498 -18.274 1.00 16.38 195 ALA A C 1
ATOM 1417 O O . ALA A 1 206 ? 109.238 -8.327 -19.498 1.00 16.41 195 ALA A O 1
ATOM 1419 N N . PHE A 1 207 ? 109.134 -9.675 -17.696 1.00 15.21 196 PHE A N 1
ATOM 1420 C CA . PHE A 1 207 ? 108.806 -10.874 -18.456 1.00 16.17 196 PHE A CA 1
ATOM 1421 C C . PHE A 1 207 ? 107.498 -10.652 -19.205 1.00 16.82 196 PHE A C 1
ATOM 1422 O O . PHE A 1 207 ? 107.384 -10.930 -20.409 1.00 16.04 196 PHE A O 1
ATOM 1430 N N . VAL A 1 208 ? 106.513 -10.111 -18.495 1.00 15.65 197 VAL A N 1
ATOM 1431 C CA . VAL A 1 208 ? 105.198 -9.922 -19.092 1.00 14.00 197 VAL A CA 1
ATOM 1432 C C . VAL A 1 208 ? 105.209 -8.788 -20.109 1.00 16.40 197 VAL A C 1
ATOM 1433 O O . VAL A 1 208 ? 104.605 -8.931 -21.171 1.00 15.60 197 VAL A O 1
ATOM 1437 N N . HIS A 1 209 ? 105.915 -7.686 -19.834 1.00 14.33 198 HIS A N 1
ATOM 1438 C CA . HIS A 1 209 ? 106.026 -6.634 -20.857 1.00 15.19 198 HIS A CA 1
ATOM 1439 C C . HIS A 1 209 ? 106.580 -7.212 -22.157 1.00 17.63 198 HIS A C 1
ATOM 1440 O O . HIS A 1 209 ? 106.141 -6.826 -23.246 1.00 16.75 198 HIS A O 1
ATOM 1447 N N . THR A 1 210 ? 107.519 -8.147 -22.038 1.00 15.66 199 THR A N 1
ATOM 1448 C CA . THR A 1 210 ? 108.107 -8.782 -23.215 1.00 15.73 199 THR A CA 1
ATOM 1449 C C . THR A 1 210 ? 107.066 -9.632 -23.948 1.00 18.70 199 THR A C 1
ATOM 1450 O O . THR A 1 210 ? 106.894 -9.486 -25.159 1.00 16.78 199 THR A O 1
ATOM 1454 N N . VAL A 1 211 ? 106.350 -10.506 -23.239 1.00 15.40 200 VAL A N 1
ATOM 1455 C CA . VAL A 1 211 ? 105.410 -11.382 -23.965 1.00 16.23 200 VAL A CA 1
ATOM 1456 C C . VAL A 1 211 ? 104.160 -10.645 -24.450 1.00 17.27 200 VAL A C 1
ATOM 1457 O O . VAL A 1 211 ? 103.458 -11.142 -25.335 1.00 16.16 200 VAL A O 1
ATOM 1461 N N . GLU A 1 212 ? 103.881 -9.463 -23.902 1.00 15.57 201 GLU A N 1
ATOM 1462 C CA . GLU A 1 212 ? 102.781 -8.630 -24.403 1.00 14.53 201 GLU A CA 1
ATOM 1463 C C . GLU A 1 212 ? 103.055 -8.199 -25.839 1.00 15.86 201 GLU A C 1
ATOM 1464 O O . GLU A 1 212 ? 102.135 -7.828 -26.565 1.00 19.44 201 GLU A O 1
ATOM 1470 N N . GLN A 1 213 ? 104.331 -8.243 -26.209 1.00 17.55 202 GLN A N 1
ATOM 1471 C CA . GLN A 1 213 ? 104.790 -7.781 -27.519 1.00 17.66 202 GLN A CA 1
ATOM 1472 C C . GLN A 1 213 ? 105.362 -8.904 -28.377 1.00 20.18 202 GLN A C 1
ATOM 1473 O O . GLN A 1 213 ? 105.922 -8.657 -29.459 1.00 23.28 202 GLN A O 1
ATOM 1479 N N . TYR A 1 214 ? 105.219 -10.140 -27.919 1.00 16.39 203 TYR A N 1
ATOM 1480 C CA . TYR A 1 214 ? 105.855 -11.265 -28.597 1.00 19.16 203 TYR A CA 1
ATOM 1481 C C . TYR A 1 214 ? 104.923 -12.475 -28.719 1.00 18.90 203 TYR A C 1
ATOM 1482 O O . TYR A 1 214 ? 104.862 -13.104 -29.772 1.00 19.53 203 TYR A O 1
ATOM 1491 N N . VAL A 1 215 ? 104.189 -12.812 -27.663 1.00 17.04 204 VAL A N 1
ATOM 1492 C CA . VAL A 1 215 ? 103.297 -13.957 -27.758 1.00 18.29 204 VAL A CA 1
ATOM 1493 C C . VAL A 1 215 ? 101.964 -13.444 -28.295 1.00 19.78 204 VAL A C 1
ATOM 1494 O O . VAL A 1 215 ? 100.997 -13.220 -27.560 1.00 19.38 204 VAL A O 1
ATOM 1498 N N . THR A 1 216 ? 101.947 -13.237 -29.606 1.00 19.46 205 THR A N 1
ATOM 1499 C CA . THR A 1 216 ? 100.844 -12.563 -30.262 1.00 17.23 205 THR A CA 1
ATOM 1500 C C . THR A 1 216 ? 100.490 -13.276 -31.570 1.00 22.30 205 THR A C 1
ATOM 1501 O O . THR A 1 216 ? 99.795 -14.288 -31.560 1.00 19.97 205 THR A O 1
ATOM 1505 N N . LYS A 1 217 ? 100.988 -12.739 -32.681 1.00 18.15 206 LYS A N 1
ATOM 1506 C CA . LYS A 1 217 ? 100.742 -13.311 -34.009 1.00 23.71 206 LYS A CA 1
ATOM 1507 C C . LYS A 1 217 ? 102.029 -13.286 -34.810 1.00 20.36 206 LYS A C 1
ATOM 1508 O O . LYS A 1 217 ? 102.765 -12.309 -34.741 1.00 24.75 206 LYS A O 1
ATOM 1514 N N . PRO A 1 218 ? 102.291 -14.340 -35.601 1.00 23.18 207 PRO A N 1
ATOM 1515 C CA . PRO A 1 218 ? 103.530 -14.347 -36.387 1.00 22.02 207 PRO A CA 1
ATOM 1516 C C . PRO A 1 218 ? 103.473 -13.365 -37.553 1.00 25.40 207 PRO A C 1
ATOM 1517 O O . PRO A 1 218 ? 102.522 -13.379 -38.335 1.00 24.41 207 PRO A O 1
ATOM 1521 N N . VAL A 1 219 ? 104.469 -12.490 -37.644 1.00 20.22 208 VAL A N 1
ATOM 1522 C CA A VAL A 1 219 ? 104.548 -11.532 -38.738 0.16 20.02 208 VAL A CA 1
ATOM 1523 C CA B VAL A 1 219 ? 104.557 -11.545 -38.751 0.84 19.87 208 VAL A CA 1
ATOM 1524 C C . VAL A 1 219 ? 105.945 -11.584 -39.384 1.00 17.47 208 VAL A C 1
ATOM 1525 O O . VAL A 1 219 ? 106.325 -10.683 -40.118 1.00 21.67 208 VAL A O 1
ATOM 1532 N N . ASP A 1 220 ? 106.692 -12.649 -39.098 1.00 18.71 209 ASP A N 1
ATOM 1533 C CA . ASP A 1 220 ? 108.061 -12.849 -39.603 1.00 20.20 209 ASP A CA 1
ATOM 1534 C C . ASP A 1 220 ? 108.970 -11.650 -39.320 1.00 20.23 209 ASP A C 1
ATOM 1535 O O . ASP A 1 220 ? 109.753 -11.224 -40.181 1.00 20.13 209 ASP A O 1
ATOM 1540 N N . ALA A 1 221 ? 108.851 -11.101 -38.118 1.00 18.64 210 ALA A N 1
ATOM 1541 C CA . ALA A 1 221 ? 109.770 -10.083 -37.632 1.00 19.07 210 ALA A CA 1
ATOM 1542 C C . ALA A 1 221 ? 110.870 -10.788 -36.842 1.00 20.05 210 ALA A C 1
ATOM 1543 O O . ALA A 1 221 ? 110.796 -10.889 -35.616 1.00 19.40 210 ALA A O 1
ATOM 1545 N N . LYS A 1 222 ? 111.872 -11.307 -37.547 1.00 16.62 211 LYS A N 1
ATOM 1546 C CA . LYS A 1 222 ? 112.835 -12.219 -36.935 1.00 18.09 211 LYS A CA 1
ATOM 1547 C C . LYS A 1 222 ? 113.690 -11.579 -35.849 1.00 17.67 211 LYS A C 1
ATOM 1548 O O . LYS A 1 222 ? 113.951 -12.209 -34.820 1.00 17.57 211 LYS A O 1
ATOM 1554 N N . ILE A 1 223 ? 114.149 -10.350 -36.069 1.00 15.84 212 ILE A N 1
ATOM 1555 C CA . ILE A 1 223 ? 115.004 -9.695 -35.069 1.00 18.30 212 ILE A CA 1
ATOM 1556 C C . ILE A 1 223 ? 114.193 -9.439 -33.795 1.00 16.18 212 ILE A C 1
ATOM 1557 O O . ILE A 1 223 ? 114.645 -9.745 -32.666 1.00 15.68 212 ILE A O 1
ATOM 1562 N N . GLN A 1 224 ? 112.991 -8.900 -33.976 1.00 15.52 213 GLN A N 1
ATOM 1563 C CA . GLN A 1 224 ? 112.100 -8.645 -32.837 1.00 17.67 213 GLN A CA 1
ATOM 1564 C C . GLN A 1 224 ? 111.818 -9.911 -32.044 1.00 18.45 213 GLN A C 1
ATOM 1565 O O . GLN A 1 224 ? 111.852 -9.891 -30.796 1.00 17.87 213 GLN A O 1
ATOM 1571 N N . ASP A 1 225 ? 111.539 -11.006 -32.749 1.00 14.56 214 ASP A N 1
ATOM 1572 C CA . ASP A 1 225 ? 111.327 -12.298 -32.104 1.00 18.73 214 ASP A CA 1
ATOM 1573 C C . ASP A 1 225 ? 112.572 -12.786 -31.369 1.00 19.65 214 ASP A C 1
ATOM 1574 O O . ASP A 1 225 ? 112.486 -13.195 -30.208 1.00 17.36 214 ASP A O 1
ATOM 1579 N N . ARG A 1 226 ? 113.728 -12.753 -32.030 1.00 14.98 215 ARG A N 1
ATOM 1580 C CA . ARG A 1 226 ? 114.952 -13.218 -31.384 1.00 15.22 215 ARG A CA 1
ATOM 1581 C C . ARG A 1 226 ? 115.282 -12.378 -30.149 1.00 16.71 215 ARG A C 1
ATOM 1582 O O . ARG A 1 226 ? 115.766 -12.903 -29.151 1.00 17.11 215 ARG A O 1
ATOM 1590 N N . PHE A 1 227 ? 115.056 -11.070 -30.228 1.00 15.89 216 PHE A N 1
ATOM 1591 C CA . PHE A 1 227 ? 115.458 -10.205 -29.117 1.00 17.44 216 PHE A CA 1
ATOM 1592 C C . PHE A 1 227 ? 114.522 -10.435 -27.930 1.00 15.95 216 PHE A C 1
ATOM 1593 O O . PHE A 1 227 ? 114.973 -10.522 -26.776 1.00 14.92 216 PHE A O 1
ATOM 1601 N N . ALA A 1 228 ? 113.231 -10.555 -28.217 1.00 14.55 217 ALA A N 1
ATOM 1602 C CA . ALA A 1 228 ? 112.237 -10.886 -27.191 1.00 14.71 217 ALA A CA 1
ATOM 1603 C C . ALA A 1 228 ? 112.585 -12.215 -26.533 1.00 15.81 217 ALA A C 1
ATOM 1604 O O . ALA A 1 228 ? 112.635 -12.314 -25.300 1.00 15.69 217 ALA A O 1
ATOM 1606 N N . GLU A 1 229 ? 112.853 -13.224 -27.355 1.00 15.20 218 GLU A N 1
ATOM 1607 C CA . GLU A 1 229 ? 113.268 -14.538 -26.868 1.00 17.64 218 GLU A CA 1
ATOM 1608 C C . GLU A 1 229 ? 114.511 -14.438 -25.978 1.00 18.16 218 GLU A C 1
ATOM 1609 O O . GLU A 1 229 ? 114.583 -15.067 -24.910 1.00 17.70 218 GLU A O 1
ATOM 1615 N N . GLY A 1 230 ? 115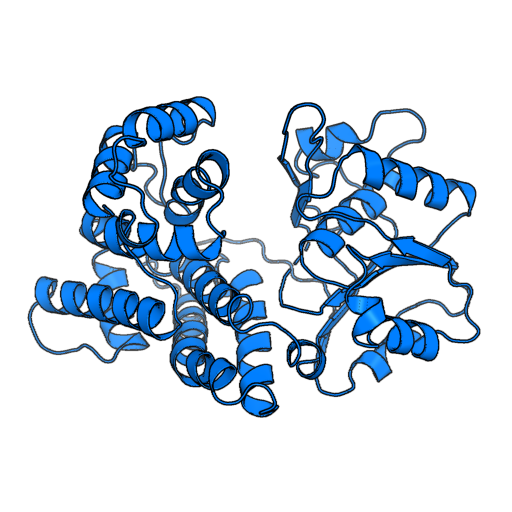.467 -13.621 -26.409 1.00 16.44 219 GLY A N 1
ATOM 1616 C CA . GLY A 1 230 ? 116.695 -13.397 -25.663 1.00 13.08 219 GLY A CA 1
ATOM 1617 C C . GLY A 1 230 ? 116.454 -12.792 -24.293 1.00 15.73 219 GLY A C 1
ATOM 1618 O O . GLY A 1 230 ? 117.078 -13.195 -23.301 1.00 14.89 219 GLY A O 1
ATOM 1619 N N . ILE A 1 231 ? 115.575 -11.802 -24.237 1.00 14.30 220 ILE A N 1
ATOM 1620 C CA . ILE A 1 231 ? 115.210 -11.187 -22.958 1.00 13.73 220 ILE A CA 1
ATOM 1621 C C . ILE A 1 231 ? 114.599 -12.242 -22.024 1.00 18.39 220 ILE A C 1
ATOM 1622 O O . ILE A 1 231 ? 114.979 -12.347 -20.847 1.00 15.48 220 ILE A O 1
ATOM 1627 N N . LEU A 1 232 ? 113.665 -13.027 -22.559 1.00 15.78 221 LEU A N 1
ATOM 1628 C CA . LEU A 1 232 ? 112.933 -14.023 -21.760 1.00 18.61 221 LEU A CA 1
ATOM 1629 C C . LEU A 1 232 ? 113.894 -15.084 -21.221 1.00 17.94 221 LEU A C 1
ATOM 1630 O O . LEU A 1 232 ? 113.880 -15.415 -20.030 1.00 17.90 221 LEU A O 1
ATOM 1635 N N . LEU A 1 233 ? 114.768 -15.585 -22.090 1.00 16.22 222 LEU A N 1
ATOM 1636 C CA . LEU A 1 233 ? 115.764 -16.568 -21.696 1.00 16.00 222 LEU A CA 1
ATOM 1637 C C . LEU A 1 233 ? 116.680 -16.047 -20.583 1.00 15.50 222 LEU A C 1
ATOM 1638 O O . LEU A 1 233 ? 117.020 -16.773 -19.644 1.00 16.64 222 LEU A O 1
ATOM 1643 N N . THR A 1 234 ? 117.077 -14.782 -20.692 1.00 15.84 223 THR A N 1
ATOM 1644 C CA . THR A 1 234 ? 117.937 -14.145 -19.696 1.00 13.23 223 THR A CA 1
ATOM 1645 C C . THR A 1 234 ? 117.221 -14.004 -18.346 1.00 15.88 223 THR A C 1
ATOM 1646 O O . THR A 1 234 ? 117.799 -14.255 -17.299 1.00 16.42 223 THR A O 1
ATOM 1650 N N . LEU A 1 235 ? 115.964 -13.593 -18.384 1.00 16.08 224 LEU A N 1
ATOM 1651 C CA . LEU A 1 235 ? 115.190 -13.441 -17.148 1.00 14.88 224 LEU A CA 1
ATOM 1652 C C . LEU A 1 235 ? 114.962 -14.793 -16.480 1.00 20.01 224 LEU A C 1
ATOM 1653 O O . LEU A 1 235 ? 114.989 -14.899 -15.243 1.00 16.71 224 LEU A O 1
ATOM 1658 N N . ILE A 1 236 ? 114.731 -15.834 -17.272 1.00 17.72 225 ILE A N 1
ATOM 1659 C CA . ILE A 1 236 ? 114.507 -17.167 -16.694 1.00 19.81 225 ILE A CA 1
ATOM 1660 C C . ILE A 1 236 ? 115.786 -17.706 -16.063 1.00 18.55 225 ILE A C 1
ATOM 1661 O O . ILE A 1 236 ? 115.758 -18.315 -14.981 1.00 17.42 225 ILE A O 1
ATOM 1666 N N . GLU A 1 237 ? 116.920 -17.436 -16.698 1.00 17.26 226 GLU A N 1
ATOM 1667 C CA . GLU A 1 237 ? 118.188 -17.916 -16.161 1.00 16.25 226 GLU A CA 1
ATOM 1668 C C . GLU A 1 237 ? 118.639 -17.142 -14.924 1.00 19.81 226 GLU A C 1
ATOM 1669 O O . GLU A 1 237 ? 118.970 -17.748 -13.903 1.00 21.42 226 GLU A O 1
ATOM 1675 N N . ASP A 1 238 ? 118.651 -15.816 -15.004 1.00 16.53 227 ASP A N 1
ATOM 1676 C CA . ASP A 1 238 ? 119.268 -15.020 -13.933 1.00 18.85 227 ASP A CA 1
ATOM 1677 C C . ASP A 1 238 ? 118.261 -14.380 -12.974 1.00 19.65 227 ASP A C 1
ATOM 1678 O O . ASP A 1 238 ? 118.642 -13.920 -11.897 1.00 18.57 227 ASP A O 1
ATOM 1683 N N . GLY A 1 239 ? 116.987 -14.331 -13.358 1.00 18.06 228 GLY A N 1
ATOM 1684 C CA . GLY A 1 239 ? 115.967 -13.799 -12.468 1.00 18.96 228 GLY A CA 1
ATOM 1685 C C . GLY A 1 239 ? 115.912 -14.511 -11.125 1.00 18.63 228 GLY A C 1
ATOM 1686 O O . GLY A 1 239 ? 115.954 -13.859 -10.085 1.00 17.86 228 GLY A O 1
ATOM 1687 N N . PRO A 1 240 ? 115.832 -15.854 -11.137 1.00 18.64 229 PRO A N 1
ATOM 1688 C CA . PRO A 1 240 ? 115.833 -16.566 -9.851 1.00 18.31 229 PRO A CA 1
ATOM 1689 C C . PRO A 1 240 ? 117.124 -16.351 -9.071 1.00 19.76 229 PRO A C 1
ATOM 1690 O O . PRO A 1 240 ? 117.096 -16.317 -7.840 1.00 19.08 229 PRO A O 1
ATOM 1694 N N . LYS A 1 241 ? 118.242 -16.204 -9.774 1.00 18.57 230 LYS A N 1
ATOM 1695 C CA . LYS A 1 241 ? 119.514 -15.977 -9.100 1.00 20.00 230 LYS A CA 1
ATOM 1696 C C . LYS A 1 241 ? 119.558 -14.625 -8.386 1.00 21.21 230 LYS A C 1
ATOM 1697 O O . LYS A 1 241 ? 120.288 -14.461 -7.413 1.00 20.72 230 LYS A O 1
ATOM 1703 N N . ALA A 1 242 ? 118.800 -13.649 -8.883 1.00 17.53 231 ALA A N 1
ATOM 1704 C CA . ALA A 1 242 ? 118.831 -12.315 -8.288 1.00 15.79 231 ALA A CA 1
ATOM 1705 C C . ALA A 1 242 ? 118.244 -12.375 -6.877 1.00 20.15 231 ALA A C 1
ATOM 1706 O O . ALA A 1 242 ? 118.594 -11.576 -6.010 1.00 20.05 231 ALA A O 1
ATOM 1708 N N . LEU A 1 243 ? 117.372 -13.348 -6.663 1.00 17.98 232 LEU A N 1
ATOM 1709 C CA . LEU A 1 243 ? 116.774 -13.564 -5.353 1.00 19.20 232 LEU A CA 1
ATOM 1710 C C . LEU A 1 243 ? 117.732 -14.326 -4.433 1.00 22.65 232 LEU A C 1
ATOM 1711 O O . LEU A 1 243 ? 117.860 -14.010 -3.247 1.00 24.61 232 LEU A O 1
ATOM 1716 N N . LYS A 1 244 ? 118.411 -15.323 -4.990 1.00 19.31 233 LYS A N 1
ATOM 1717 C CA . LYS A 1 244 ? 119.310 -16.194 -4.220 1.00 21.36 233 LYS A CA 1
ATOM 1718 C C . LYS A 1 244 ? 120.639 -15.522 -3.934 1.00 23.46 233 LYS A C 1
ATOM 1719 O O . LYS A 1 244 ? 121.276 -15.775 -2.901 1.00 26.62 233 LYS A O 1
ATOM 1725 N N . GLU A 1 245 ? 121.049 -14.666 -4.858 1.00 22.23 234 GLU A N 1
ATOM 1726 C CA . GLU A 1 245 ? 122.344 -14.005 -4.796 1.00 23.71 234 GLU A CA 1
ATOM 1727 C C . GLU A 1 245 ? 122.202 -12.510 -5.056 1.00 20.03 234 GLU A C 1
ATOM 1728 O O . GLU A 1 245 ? 122.650 -12.010 -6.099 1.00 21.51 234 GLU A O 1
ATOM 1734 N N . PRO A 1 246 ? 121.598 -11.788 -4.106 1.00 18.24 235 PRO A N 1
ATOM 1735 C CA . PRO A 1 246 ? 121.229 -10.384 -4.310 1.00 17.91 235 PRO A CA 1
ATOM 1736 C C . PRO A 1 246 ? 122.407 -9.470 -4.582 1.00 21.85 235 PRO A C 1
ATOM 1737 O O . PRO A 1 246 ? 122.212 -8.431 -5.211 1.00 19.98 235 PRO A O 1
ATOM 1741 N N . GLU A 1 247 ? 123.604 -9.833 -4.119 1.00 19.95 236 GLU A N 1
ATOM 1742 C CA . GLU A 1 247 ? 124.785 -8.996 -4.363 1.00 21.37 236 GLU A CA 1
ATOM 1743 C C . GLU A 1 247 ? 125.751 -9.574 -5.415 1.00 22.70 236 GLU A C 1
ATOM 1744 O O . GLU A 1 247 ? 126.918 -9.158 -5.523 1.00 22.66 236 GLU A O 1
ATOM 1750 N N . ASN A 1 248 ? 125.261 -10.525 -6.207 1.00 20.53 237 ASN A N 1
ATOM 1751 C CA . ASN A 1 248 ? 126.017 -11.025 -7.349 1.00 19.05 237 ASN A CA 1
ATOM 1752 C C . ASN A 1 248 ? 125.910 -10.008 -8.486 1.00 20.43 237 ASN A C 1
ATOM 1753 O O . ASN A 1 248 ? 124.876 -9.928 -9.148 1.00 18.81 237 ASN A O 1
ATOM 1758 N N . TYR A 1 249 ? 126.975 -9.240 -8.707 1.00 20.31 238 TYR A N 1
ATOM 1759 C CA . TYR A 1 249 ? 126.922 -8.154 -9.681 1.00 21.39 238 TYR A CA 1
ATOM 1760 C C . TYR A 1 249 ? 126.485 -8.606 -11.074 1.00 21.70 238 TYR A C 1
ATOM 1761 O O . TYR A 1 249 ? 125.620 -7.969 -11.679 1.00 17.93 238 TYR A O 1
ATOM 1770 N N . ASP A 1 250 ? 127.102 -9.671 -11.592 1.00 19.48 239 ASP A N 1
ATOM 1771 C CA . ASP A 1 250 ? 126.808 -10.125 -12.953 1.00 21.53 239 ASP A CA 1
ATOM 1772 C C . ASP A 1 250 ? 125.334 -10.475 -13.097 1.00 20.60 239 ASP A C 1
ATOM 1773 O O . ASP A 1 250 ? 124.694 -10.136 -14.110 1.00 17.92 239 ASP A O 1
ATOM 1778 N N . VAL A 1 251 ? 124.804 -11.152 -12.081 1.00 17.98 240 VAL A N 1
ATOM 1779 C CA . VAL A 1 251 ? 123.389 -11.524 -12.051 1.00 16.98 240 VAL A CA 1
ATOM 1780 C C . VAL A 1 251 ? 122.502 -10.293 -12.045 1.00 17.66 240 VAL A C 1
ATOM 1781 O O . VAL A 1 251 ? 121.588 -10.177 -12.878 1.00 16.68 240 VAL A O 1
ATOM 1785 N N . ARG A 1 252 ? 122.775 -9.363 -11.129 1.00 16.00 241 ARG A N 1
ATOM 1786 C CA . ARG A 1 252 ? 121.937 -8.162 -10.994 1.00 16.60 241 ARG A CA 1
ATOM 1787 C C . ARG A 1 252 ? 122.051 -7.266 -12.226 1.00 16.16 241 ARG A C 1
ATOM 1788 O O . ARG A 1 252 ? 121.085 -6.616 -12.632 1.00 16.79 241 ARG A O 1
ATOM 1796 N N . ALA A 1 253 ? 123.232 -7.259 -12.830 1.00 15.63 242 ALA A N 1
ATOM 1797 C CA . ALA A 1 253 ? 123.455 -6.508 -14.064 1.00 15.69 242 ALA A CA 1
ATOM 1798 C C . ALA A 1 253 ? 122.638 -7.082 -15.222 1.00 14.84 242 ALA A C 1
ATOM 1799 O O . ALA A 1 253 ? 121.971 -6.343 -15.966 1.00 16.66 242 ALA A O 1
ATOM 1801 N N . ASN A 1 254 ? 122.690 -8.401 -15.392 1.00 14.91 243 ASN A N 1
ATOM 1802 C CA . ASN A 1 254 ? 121.920 -9.027 -16.465 1.00 16.24 243 ASN A CA 1
ATOM 1803 C C . ASN A 1 254 ? 120.433 -8.794 -16.275 1.00 16.43 243 ASN A C 1
ATOM 1804 O O . ASN A 1 254 ? 119.713 -8.554 -17.239 1.00 15.61 243 ASN A O 1
ATOM 1809 N N . VAL A 1 255 ? 119.955 -8.854 -15.034 1.00 17.81 244 VAL A N 1
ATOM 1810 C CA . VAL A 1 255 ? 118.522 -8.671 -14.827 1.00 16.76 244 VAL A CA 1
ATOM 1811 C C . VAL A 1 255 ? 118.122 -7.217 -15.098 1.00 16.40 244 VAL A C 1
ATOM 1812 O O . VAL A 1 255 ? 117.116 -6.952 -15.758 1.00 16.57 244 VAL A O 1
ATOM 1816 N N . MET A 1 256 ? 118.944 -6.278 -14.649 1.00 15.38 245 MET A N 1
ATOM 1817 C CA . MET A 1 256 ? 118.646 -4.865 -14.839 1.00 13.91 245 MET A CA 1
ATOM 1818 C C . MET A 1 256 ? 118.636 -4.491 -16.326 1.00 15.85 245 MET A C 1
ATOM 1819 O O . MET A 1 256 ? 117.774 -3.732 -16.782 1.00 16.65 245 MET A O 1
ATOM 1824 N N . TRP A 1 257 ? 119.597 -5.022 -17.073 1.00 16.81 246 TRP A N 1
ATOM 1825 C CA . TRP A 1 257 ? 119.726 -4.672 -18.489 1.00 14.59 246 TRP A CA 1
ATOM 1826 C C . TRP A 1 257 ? 118.643 -5.363 -19.300 1.00 15.07 246 TRP A C 1
ATOM 1827 O O . TRP A 1 257 ? 118.048 -4.758 -20.196 1.00 16.80 246 TRP A O 1
ATOM 1838 N N . ALA A 1 258 ? 118.359 -6.620 -18.973 1.00 15.27 247 ALA A N 1
ATOM 1839 C CA . ALA A 1 258 ? 117.240 -7.315 -19.606 1.00 16.96 247 ALA A CA 1
ATOM 1840 C C . ALA A 1 258 ? 115.913 -6.592 -19.374 1.00 17.12 247 ALA A C 1
ATOM 1841 O O . ALA A 1 258 ? 115.119 -6.424 -20.309 1.00 17.37 247 ALA A O 1
ATOM 1843 N N . ALA A 1 259 ? 115.659 -6.183 -18.127 1.00 15.85 248 ALA A N 1
ATOM 1844 C CA . ALA A 1 259 ? 114.413 -5.517 -17.786 1.00 17.14 248 ALA A CA 1
ATOM 1845 C C . ALA A 1 259 ? 114.309 -4.186 -18.519 1.00 17.35 248 ALA A C 1
ATOM 1846 O O . ALA A 1 259 ? 113.234 -3.779 -18.966 1.00 19.95 248 ALA A O 1
ATOM 1848 N N . THR A 1 260 ? 115.443 -3.514 -18.672 1.00 16.33 249 THR A N 1
ATOM 1849 C CA . THR A 1 260 ? 115.460 -2.258 -19.393 1.00 17.08 249 THR A CA 1
ATOM 1850 C C . THR A 1 260 ? 115.053 -2.475 -20.841 1.00 19.77 249 THR A C 1
ATOM 1851 O O . THR A 1 260 ? 114.295 -1.688 -21.387 1.00 20.81 249 THR A O 1
ATOM 1855 N N . GLN A 1 261 ? 115.526 -3.552 -21.458 1.00 16.11 250 GLN A N 1
ATOM 1856 C CA . GLN A 1 261 ? 115.124 -3.830 -22.840 1.00 18.75 250 GLN A CA 1
ATOM 1857 C C . GLN A 1 261 ? 113.644 -4.219 -22.923 1.00 20.86 250 GLN A C 1
ATOM 1858 O O . GLN A 1 261 ? 112.960 -3.855 -23.876 1.00 22.36 250 GLN A O 1
ATOM 1864 N N . ALA A 1 262 ? 113.141 -4.926 -21.914 1.00 19.39 251 ALA A N 1
ATOM 1865 C CA . ALA A 1 262 ? 111.727 -5.319 -21.901 1.00 20.64 251 ALA A CA 1
ATOM 1866 C C . ALA A 1 262 ? 110.813 -4.092 -21.889 1.00 30.29 251 ALA A C 1
ATOM 1867 O O . ALA A 1 262 ? 109.711 -4.115 -22.440 1.00 22.49 251 ALA A O 1
ATOM 1869 N N . GLU A 1 263 ? 111.287 -3.003 -21.295 1.00 30.30 252 GLU A N 1
ATOM 1870 C CA . GLU A 1 263 ? 110.522 -1.753 -21.227 1.00 32.07 252 GLU A CA 1
ATOM 1871 C C . GLU A 1 263 ? 110.851 -0.698 -22.309 1.00 36.65 252 GLU A C 1
ATOM 1872 O O . GLU A 1 263 ? 110.375 0.423 -22.217 1.00 57.90 252 GLU A O 1
ATOM 1878 N N . ASN A 1 264 ? 111.616 -1.048 -23.343 1.00 40.72 253 ASN A N 1
ATOM 1879 C CA . ASN A 1 264 ? 112.408 -0.040 -24.067 1.00 45.89 253 ASN A CA 1
ATOM 1880 C C . ASN A 1 264 ? 111.998 0.377 -25.516 1.00 50.39 253 ASN A C 1
ATOM 1881 O O . ASN A 1 264 ? 112.121 1.542 -25.869 1.00 57.36 253 ASN A O 1
ATOM 1886 N N . GLY A 1 265 ? 111.531 -0.536 -26.362 1.00 40.69 254 GLY A N 1
ATOM 1887 C CA . GLY A 1 265 ? 111.024 -0.140 -27.676 1.00 43.05 254 GLY A CA 1
ATOM 1888 C C . GLY A 1 265 ? 111.411 -0.948 -28.915 1.00 35.16 254 GLY A C 1
ATOM 1889 O O . GLY A 1 265 ? 110.594 -1.120 -29.836 1.00 31.41 254 GLY A O 1
ATOM 1890 N N . LEU A 1 266 ? 112.646 -1.438 -28.949 1.00 31.76 255 LEU A N 1
ATOM 1891 C CA . LEU A 1 266 ? 113.103 -2.263 -30.060 1.00 25.16 255 LEU A CA 1
ATOM 1892 C C . LEU A 1 266 ? 112.226 -3.512 -30.243 1.00 28.73 255 LEU A C 1
ATOM 1893 O O . LEU A 1 266 ? 111.833 -3.835 -31.361 1.00 26.44 255 LEU A O 1
ATOM 1898 N N . ILE A 1 267 ? 111.882 -4.212 -29.163 1.00 22.78 256 ILE A N 1
ATOM 1899 C CA . ILE A 1 267 ? 111.161 -5.469 -29.352 1.00 21.56 256 ILE A CA 1
ATOM 1900 C C . ILE A 1 267 ? 109.709 -5.291 -29.785 1.00 21.45 256 ILE A C 1
ATOM 1901 O O . ILE A 1 267 ? 109.100 -6.228 -30.299 1.00 25.35 256 ILE A O 1
ATOM 1906 N N . GLY A 1 268 ? 109.155 -4.098 -29.590 1.00 19.93 257 GLY A N 1
ATOM 1907 C CA . GLY A 1 268 ? 107.770 -3.854 -29.953 1.00 19.14 257 GLY A CA 1
ATOM 1908 C C . GLY A 1 268 ? 107.605 -3.143 -31.287 1.00 23.67 257 GLY A C 1
ATOM 1909 O O . GLY A 1 268 ? 106.493 -3.021 -31.785 1.00 22.91 257 GLY A O 1
ATOM 1910 N N . ALA A 1 269 ? 108.710 -2.668 -31.857 1.00 20.83 258 ALA A N 1
ATOM 1911 C CA . ALA A 1 269 ? 108.633 -1.876 -33.080 1.00 22.59 258 ALA A CA 1
ATOM 1912 C C . ALA A 1 269 ? 108.266 -2.761 -34.252 1.00 21.71 258 ALA A C 1
ATOM 1913 O O . ALA A 1 269 ? 109.010 -3.675 -34.605 1.00 22.88 258 ALA A O 1
ATOM 1915 N N . GLY A 1 270 ? 107.102 -2.494 -34.833 1.00 21.05 259 GLY A N 1
ATOM 1916 C CA . GLY A 1 270 ? 106.662 -3.186 -36.034 1.00 27.51 259 GLY A CA 1
ATOM 1917 C C . GLY A 1 270 ? 106.014 -4.549 -35.846 1.00 27.79 259 GLY A C 1
ATOM 1918 O O . GLY A 1 270 ? 105.900 -5.317 -36.813 1.00 29.38 259 GLY A O 1
ATOM 1919 N N . VAL A 1 271 ? 105.583 -4.857 -34.621 1.00 21.53 260 VAL A N 1
ATOM 1920 C CA . VAL A 1 271 ? 104.950 -6.138 -34.343 1.00 23.31 260 VAL A CA 1
ATOM 1921 C C . VAL A 1 271 ? 103.633 -5.935 -33.592 1.00 20.40 260 VAL A C 1
ATOM 1922 O O . VAL A 1 271 ? 103.430 -4.889 -32.969 1.00 19.34 260 VAL A O 1
ATOM 1926 N N . PRO A 1 272 ? 102.731 -6.926 -33.667 1.00 20.41 261 PRO A N 1
ATOM 1927 C CA . PRO A 1 272 ? 101.444 -6.792 -32.970 1.00 19.71 261 PRO A CA 1
ATOM 1928 C C . PRO A 1 272 ? 101.666 -6.712 -31.479 1.00 21.19 261 PRO A C 1
ATOM 1929 O O . PRO A 1 272 ? 102.623 -7.302 -30.968 1.00 22.42 261 PRO A O 1
ATOM 1933 N N . GLN A 1 273 ? 100.825 -5.961 -30.786 1.00 18.96 262 GLN A N 1
ATOM 1934 C CA . GLN A 1 273 ? 100.962 -5.895 -29.333 1.00 19.60 262 GLN A CA 1
ATOM 1935 C C . GLN A 1 273 ? 99.632 -6.169 -28.684 1.00 18.49 262 GLN A C 1
ATOM 1936 O O . GLN A 1 273 ? 98.590 -5.788 -29.201 1.00 18.57 262 GLN A O 1
ATOM 1942 N N . ASP A 1 274 ? 99.686 -6.823 -27.529 1.00 18.06 263 ASP A N 1
ATOM 1943 C CA . ASP A 1 274 ? 98.496 -7.322 -26.860 1.00 17.33 263 ASP A CA 1
ATOM 1944 C C . ASP A 1 274 ? 98.054 -6.316 -25.793 1.00 18.65 263 ASP A C 1
ATOM 1945 O O . ASP A 1 274 ? 97.221 -5.450 -26.055 1.00 19.81 263 ASP A O 1
ATOM 1950 N N . TRP A 1 275 ? 98.645 -6.453 -24.603 1.00 16.63 264 TRP A N 1
ATOM 1951 C CA . TRP A 1 275 ? 98.433 -5.609 -23.417 1.00 20.09 264 TRP A CA 1
ATOM 1952 C C . TRP A 1 275 ? 97.137 -5.911 -22.688 1.00 19.61 264 TRP A C 1
ATOM 1953 O O . TRP A 1 275 ? 96.825 -5.238 -21.715 1.00 16.28 264 TRP A O 1
ATOM 1964 N N . ALA A 1 276 ? 96.404 -6.925 -23.139 1.00 16.26 265 ALA A N 1
ATOM 1965 C CA . ALA A 1 276 ? 95.161 -7.287 -22.447 1.00 17.47 265 ALA A CA 1
ATOM 1966 C C . ALA A 1 276 ? 95.444 -7.806 -21.040 1.00 17.94 265 ALA A C 1
ATOM 1967 O O . ALA A 1 276 ? 94.653 -7.574 -20.117 1.00 16.77 265 ALA A O 1
ATOM 1969 N N . THR A 1 277 ? 96.560 -8.513 -20.874 1.00 16.19 266 THR A N 1
ATOM 1970 C CA . THR A 1 277 ? 96.948 -8.993 -19.535 1.00 16.71 266 THR A CA 1
ATOM 1971 C C . THR A 1 277 ? 97.153 -7.808 -18.589 1.00 18.27 266 THR A C 1
ATOM 1972 O O . THR A 1 277 ? 96.659 -7.817 -17.451 1.00 17.00 266 THR A O 1
ATOM 1976 N N . HIS A 1 278 ? 97.847 -6.775 -19.065 1.00 16.29 267 HIS A N 1
ATOM 1977 C CA . HIS A 1 278 ? 97.985 -5.537 -18.302 1.00 15.22 267 HIS A CA 1
ATOM 1978 C C . HIS A 1 278 ? 96.636 -4.868 -17.998 1.00 17.99 267 HIS A C 1
ATOM 1979 O O . HIS A 1 278 ? 96.407 -4.452 -16.864 1.00 15.72 267 HIS A O 1
ATOM 1986 N N . MET A 1 279 ? 95.745 -4.768 -18.988 1.00 15.70 268 MET A N 1
ATOM 1987 C CA . MET A 1 279 ? 94.479 -4.075 -18.768 1.00 18.23 268 MET A CA 1
ATOM 1988 C C . MET A 1 279 ? 93.608 -4.812 -17.751 1.00 15.61 268 MET A C 1
ATOM 1989 O O . MET A 1 279 ? 93.004 -4.178 -16.869 1.00 18.06 268 MET A O 1
ATOM 1994 N N . LEU A 1 280 ? 93.561 -6.141 -17.854 1.00 12.55 269 LEU A N 1
ATOM 1995 C CA . LEU A 1 280 ? 92.799 -6.957 -16.893 1.00 14.01 269 LEU A CA 1
ATOM 1996 C C . LEU A 1 280 ? 93.439 -6.901 -15.515 1.00 15.13 269 LEU A C 1
ATOM 1997 O O . LEU A 1 280 ? 92.759 -6.778 -14.494 1.00 16.48 269 LEU A O 1
ATOM 2002 N N . GLY A 1 281 ? 94.764 -6.988 -15.494 1.00 14.48 270 GLY A N 1
ATOM 2003 C CA . GLY A 1 281 ? 95.498 -6.908 -14.249 1.00 15.19 270 GLY A CA 1
ATOM 2004 C C . GLY A 1 281 ? 95.286 -5.598 -13.516 1.00 16.95 270 GLY A C 1
ATOM 2005 O O . GLY A 1 281 ? 95.202 -5.582 -12.274 1.00 14.43 270 GLY A O 1
ATOM 2006 N N A HIS A 1 282 ? 95.199 -4.503 -14.265 0.57 16.96 271 HIS A N 1
ATOM 2007 N N B HIS A 1 282 ? 95.203 -4.499 -14.261 0.43 16.95 271 HIS A N 1
ATOM 2008 C CA A HIS A 1 282 ? 95.055 -3.173 -13.680 0.57 16.53 271 HIS A CA 1
ATOM 2009 C CA B HIS A 1 282 ? 95.030 -3.180 -13.659 0.43 16.56 271 HIS A CA 1
ATOM 2010 C C A HIS A 1 282 ? 93.796 -3.058 -12.813 0.57 19.26 271 HIS A C 1
ATOM 2011 C C B HIS A 1 282 ? 93.820 -3.159 -12.744 0.43 19.17 271 HIS A C 1
ATOM 2012 O O A HIS A 1 282 ? 93.802 -2.365 -11.806 0.57 17.09 271 HIS A O 1
ATOM 2013 O O B HIS A 1 282 ? 93.885 -2.643 -11.637 0.43 17.46 271 HIS A O 1
ATOM 2026 N N . GLU A 1 283 ? 92.714 -3.720 -13.218 1.00 17.76 272 GLU A N 1
ATOM 2027 C CA . GLU A 1 283 ? 91.482 -3.689 -12.423 1.00 16.21 272 GLU A CA 1
ATOM 2028 C C . GLU A 1 283 ? 91.631 -4.443 -11.101 1.00 17.61 272 GLU A C 1
ATOM 2029 O O . GLU A 1 283 ? 90.993 -4.076 -10.112 1.00 17.62 272 GLU A O 1
ATOM 2035 N N . LEU A 1 284 ? 92.472 -5.481 -11.070 1.00 15.35 273 LEU A N 1
ATOM 2036 C CA . LEU A 1 284 ? 92.751 -6.192 -9.814 1.00 14.05 273 LEU A CA 1
ATOM 2037 C C . LEU A 1 284 ? 93.527 -5.308 -8.830 1.00 16.64 273 LEU A C 1
ATOM 2038 O O . LEU A 1 284 ? 93.283 -5.344 -7.623 1.00 17.70 273 LEU A O 1
ATOM 2043 N N . THR A 1 285 ? 94.462 -4.514 -9.344 1.00 16.62 274 THR A N 1
ATOM 2044 C CA . THR A 1 285 ? 95.194 -3.597 -8.477 1.00 15.22 274 THR A CA 1
ATOM 2045 C C . THR A 1 285 ? 94.262 -2.505 -7.950 1.00 17.87 274 THR A C 1
ATOM 2046 O O . THR A 1 285 ? 94.242 -2.211 -6.745 1.00 15.83 274 THR A O 1
ATOM 2050 N N . ALA A 1 286 ? 93.469 -1.924 -8.847 1.00 17.30 275 ALA A N 1
ATOM 2051 C CA . ALA A 1 286 ? 92.569 -0.832 -8.487 1.00 17.42 275 ALA A CA 1
ATOM 2052 C C . ALA A 1 286 ? 91.553 -1.265 -7.440 1.00 22.58 275 ALA A C 1
ATOM 2053 O O . ALA A 1 286 ? 91.268 -0.536 -6.486 1.00 21.50 275 ALA A O 1
ATOM 2055 N N . MET A 1 287 ? 91.023 -2.468 -7.605 1.00 18.61 276 MET A N 1
ATOM 2056 C CA . MET A 1 287 ? 89.951 -2.925 -6.721 1.00 18.57 276 MET A CA 1
ATOM 2057 C C . MET A 1 287 ? 90.421 -3.626 -5.452 1.00 21.40 276 MET A C 1
ATOM 2058 O O . MET A 1 287 ? 89.792 -3.478 -4.395 1.00 20.28 276 MET A O 1
ATOM 2063 N N . HIS A 1 288 ? 91.507 -4.392 -5.549 1.00 16.77 277 HIS A N 1
ATOM 2064 C CA . HIS A 1 288 ? 91.933 -5.247 -4.448 1.00 17.27 277 HIS A CA 1
ATOM 2065 C C . HIS A 1 288 ? 93.328 -4.911 -3.918 1.00 14.86 277 HIS A C 1
ATOM 2066 O O . HIS A 1 288 ? 93.765 -5.515 -2.952 1.00 17.17 277 HIS A O 1
ATOM 2073 N N . GLY A 1 289 ? 94.022 -3.967 -4.551 1.00 17.60 278 GLY A N 1
ATOM 2074 C CA . GLY A 1 289 ? 95.322 -3.530 -4.041 1.00 18.91 278 GLY A CA 1
ATOM 2075 C C . GLY A 1 289 ? 96.504 -4.465 -4.256 1.00 18.43 278 GLY A C 1
ATOM 2076 O O . GLY A 1 289 ? 97.562 -4.287 -3.648 1.00 17.55 278 GLY A O 1
ATOM 2077 N N . LEU A 1 290 ? 96.344 -5.461 -5.123 1.00 16.38 279 LEU A N 1
ATOM 2078 C CA . LEU A 1 290 ? 97.427 -6.383 -5.416 1.00 15.61 279 LEU A CA 1
ATOM 2079 C C . LEU A 1 290 ? 98.573 -5.646 -6.116 1.00 16.13 279 LEU A C 1
ATOM 2080 O O . LEU A 1 290 ? 98.325 -4.679 -6.818 1.00 14.39 279 LEU A O 1
ATOM 2085 N N . ASP A 1 291 ? 99.815 -6.083 -5.889 1.00 15.60 280 ASP A N 1
ATOM 2086 C CA . ASP A 1 291 ? 100.960 -5.526 -6.620 1.00 17.11 280 ASP A CA 1
ATOM 2087 C C . ASP A 1 291 ? 100.729 -5.663 -8.116 1.00 18.90 280 ASP A C 1
ATOM 2088 O O . ASP A 1 291 ? 100.155 -6.659 -8.556 1.00 18.21 280 ASP A O 1
ATOM 2093 N N . HIS A 1 292 ? 101.200 -4.686 -8.895 1.00 14.84 281 HIS A N 1
ATOM 2094 C CA . HIS A 1 292 ? 101.123 -4.761 -10.365 1.00 14.45 281 HIS A CA 1
ATOM 2095 C C . HIS A 1 292 ? 101.518 -6.138 -10.891 1.00 15.89 281 HIS A C 1
ATOM 2096 O O . HIS A 1 292 ? 100.745 -6.787 -11.615 1.00 15.41 281 HIS A O 1
ATOM 2103 N N . ALA A 1 293 ? 102.698 -6.604 -10.508 1.00 15.84 282 ALA A N 1
ATOM 2104 C CA . ALA A 1 293 ? 103.216 -7.859 -11.049 1.00 16.71 282 ALA A CA 1
ATOM 2105 C C . ALA A 1 293 ? 102.407 -9.073 -10.611 1.00 15.09 282 ALA A C 1
ATOM 2106 O O . ALA A 1 293 ? 102.311 -10.049 -11.355 1.00 15.48 282 ALA A O 1
ATOM 2108 N N . GLN A 1 294 ? 101.835 -9.023 -9.403 1.00 13.99 283 GLN A N 1
ATOM 2109 C CA . GLN A 1 294 ? 100.976 -10.118 -8.947 1.00 13.64 283 GLN A CA 1
ATOM 2110 C C . GLN A 1 294 ? 99.763 -10.246 -9.857 1.00 13.99 283 GLN A C 1
ATOM 2111 O O . GLN A 1 294 ? 99.359 -11.356 -10.213 1.00 14.96 283 GLN A O 1
ATOM 2117 N N . THR A 1 295 ? 99.193 -9.118 -10.262 1.00 14.21 284 THR A N 1
ATOM 2118 C CA . THR A 1 295 ? 98.010 -9.188 -11.122 1.00 13.54 284 THR A CA 1
ATOM 2119 C C . THR A 1 295 ? 98.372 -9.776 -12.489 1.00 16.21 284 THR A C 1
ATOM 2120 O O . THR A 1 295 ? 97.554 -10.466 -13.108 1.00 15.90 284 THR A O 1
ATOM 2124 N N . LEU A 1 296 ? 99.591 -9.510 -12.958 1.00 14.37 285 LEU A N 1
ATOM 2125 C CA . LEU A 1 296 ? 100.031 -10.055 -14.247 1.00 13.29 285 LEU A CA 1
ATOM 2126 C C . LEU A 1 296 ? 100.263 -11.560 -14.178 1.00 14.84 285 LEU A C 1
ATOM 2127 O O . LEU A 1 296 ? 99.948 -12.292 -15.123 1.00 15.45 285 LEU A O 1
ATOM 2132 N N . ALA A 1 297 ? 100.840 -12.019 -13.074 1.00 13.88 286 ALA A N 1
ATOM 2133 C CA . ALA A 1 297 ? 101.128 -13.434 -12.895 1.00 15.18 286 ALA A CA 1
ATOM 2134 C C . ALA A 1 297 ? 99.830 -14.230 -12.821 1.00 15.21 286 ALA A C 1
ATOM 2135 O O . ALA A 1 297 ? 99.763 -15.374 -13.273 1.00 16.70 286 ALA A O 1
ATOM 2137 N N . ILE A 1 298 ? 98.796 -13.615 -12.257 1.00 14.42 287 ILE A N 1
ATOM 2138 C CA . ILE A 1 298 ? 97.492 -14.252 -12.209 1.00 15.74 287 ILE A CA 1
ATOM 2139 C C . ILE A 1 298 ? 96.850 -14.319 -13.602 1.00 17.13 287 ILE A C 1
ATOM 2140 O O . ILE A 1 298 ? 96.421 -15.383 -14.056 1.00 17.36 287 ILE A O 1
ATOM 2145 N N . VAL A 1 299 ? 96.785 -13.180 -14.281 1.00 15.66 288 VAL A N 1
ATOM 2146 C CA . VAL A 1 299 ? 96.022 -13.107 -15.530 1.00 14.57 288 VAL A CA 1
ATOM 2147 C C . VAL A 1 299 ? 96.708 -13.809 -16.705 1.00 14.48 288 VAL A C 1
ATOM 2148 O O . VAL A 1 299 ? 96.036 -14.492 -17.487 1.00 16.36 288 VAL A O 1
ATOM 2152 N N . LEU A 1 300 ? 98.022 -13.648 -16.846 1.00 15.99 289 LEU A N 1
ATOM 2153 C CA . LEU A 1 300 ? 98.700 -14.142 -18.062 1.00 14.15 289 LEU A CA 1
ATOM 2154 C C . LEU A 1 300 ? 98.406 -15.612 -18.399 1.00 16.28 289 LEU A C 1
ATOM 2155 O O . LEU A 1 300 ? 98.002 -15.900 -19.533 1.00 18.18 289 LEU A O 1
ATOM 2160 N N . PRO A 1 301 ? 98.631 -16.547 -17.457 1.00 16.86 290 PRO A N 1
ATOM 2161 C CA . PRO A 1 301 ? 98.452 -17.933 -17.902 1.00 16.39 290 PRO A CA 1
ATOM 2162 C C . PRO A 1 301 ? 96.988 -18.248 -18.208 1.00 19.65 290 PRO A C 1
ATOM 2163 O O . PRO A 1 301 ? 96.728 -19.029 -19.120 1.00 19.03 290 PRO A O 1
ATOM 2167 N N . ALA A 1 302 ? 96.050 -17.640 -17.480 1.00 16.57 291 ALA A N 1
ATOM 2168 C CA . ALA A 1 302 ? 94.637 -17.830 -17.792 1.00 19.61 291 ALA A CA 1
ATOM 2169 C C . ALA A 1 302 ? 94.300 -17.243 -19.162 1.00 18.51 291 ALA A C 1
ATOM 2170 O O . ALA A 1 302 ? 93.545 -17.838 -19.943 1.00 18.66 291 ALA A O 1
ATOM 2172 N N . LEU A 1 303 ? 94.870 -16.078 -19.463 1.00 16.05 292 LEU A N 1
ATOM 2173 C CA . LEU A 1 303 ? 94.605 -15.421 -20.744 1.00 15.94 292 LEU A CA 1
ATOM 2174 C C . LEU A 1 303 ? 95.172 -16.243 -21.897 1.00 17.39 292 LEU A C 1
ATOM 2175 O O . LEU A 1 303 ? 94.528 -16.384 -22.950 1.00 17.09 292 LEU A O 1
ATOM 2180 N N . TRP A 1 304 ? 96.383 -16.757 -21.710 1.00 18.02 293 TRP A N 1
ATOM 2181 C CA . TRP A 1 304 ? 97.025 -17.558 -22.750 1.00 17.33 293 TRP A CA 1
ATOM 2182 C C . TRP A 1 304 ? 96.205 -18.806 -23.082 1.00 20.80 293 TRP A C 1
ATOM 2183 O O . TRP A 1 304 ? 96.020 -19.142 -24.253 1.00 20.36 293 TRP A O 1
ATOM 2194 N N . ASN A 1 305 ? 95.678 -19.482 -22.065 1.00 18.13 294 ASN A N 1
ATOM 2195 C CA . ASN A 1 305 ? 94.862 -20.657 -22.348 1.00 20.11 294 ASN A CA 1
ATOM 2196 C C . ASN A 1 305 ? 93.597 -20.276 -23.104 1.00 20.76 294 ASN A C 1
ATOM 2197 O O . ASN A 1 305 ? 93.185 -20.966 -24.039 1.00 22.29 294 ASN A O 1
ATOM 2202 N N . GLU A 1 306 ? 92.996 -19.157 -22.718 1.00 18.05 295 GLU A N 1
ATOM 2203 C CA . GLU A 1 306 ? 91.786 -18.685 -23.368 1.00 18.94 295 GLU A CA 1
ATOM 2204 C C . GLU A 1 306 ? 92.040 -18.269 -24.824 1.00 23.38 295 GLU A C 1
ATOM 2205 O O . GLU A 1 306 ? 91.187 -18.452 -25.690 1.00 19.79 295 GLU A O 1
ATOM 2211 N N . LYS A 1 307 ? 93.214 -17.708 -25.079 1.00 17.46 296 LYS A N 1
ATOM 2212 C CA . LYS A 1 307 ? 93.541 -17.182 -26.394 1.00 22.32 296 LYS A CA 1
ATOM 2213 C C . LYS A 1 307 ? 94.481 -18.113 -27.153 1.00 23.24 296 LYS A C 1
ATOM 2214 O O . LYS A 1 307 ? 95.243 -17.674 -28.027 1.00 21.37 296 LYS A O 1
ATOM 2220 N N . ARG A 1 308 ? 94.446 -19.397 -26.818 1.00 18.99 297 ARG A N 1
ATOM 2221 C CA . ARG A 1 308 ? 95.413 -20.334 -27.387 1.00 19.56 297 ARG A CA 1
ATOM 2222 C C . ARG A 1 308 ? 95.185 -20.533 -28.885 1.00 24.76 297 ARG A C 1
ATOM 2223 O O . ARG A 1 308 ? 96.086 -20.975 -29.590 1.00 24.22 297 ARG A O 1
ATOM 2231 N N . ASP A 1 309 ? 93.987 -20.206 -29.360 1.00 20.85 298 ASP A N 1
ATOM 2232 C CA . ASP A 1 309 ? 93.695 -20.278 -30.792 1.00 25.77 298 ASP A CA 1
ATOM 2233 C C . ASP A 1 309 ? 94.430 -19.189 -31.577 1.00 23.77 298 ASP A C 1
ATOM 2234 O O . ASP A 1 309 ? 95.227 -19.486 -32.466 1.00 25.90 298 ASP A O 1
ATOM 2239 N N . THR A 1 310 ? 94.153 -17.928 -31.265 1.00 21.61 299 THR A N 1
ATOM 2240 C CA . THR A 1 310 ? 94.751 -16.836 -32.020 1.00 21.42 299 THR A CA 1
ATOM 2241 C C . THR A 1 310 ? 96.245 -16.721 -31.738 1.00 23.92 299 THR A C 1
ATOM 2242 O O . THR A 1 310 ? 96.997 -16.250 -32.586 1.00 21.54 299 THR A O 1
ATOM 2246 N N . LYS A 1 311 ? 96.675 -17.153 -30.550 1.00 19.25 300 LYS A N 1
ATOM 2247 C CA . LYS A 1 311 ? 98.090 -17.052 -30.193 1.00 17.30 300 LYS A CA 1
ATOM 2248 C C . LYS A 1 311 ? 98.859 -18.334 -30.475 1.00 20.32 300 LYS A C 1
ATOM 2249 O O . LYS A 1 311 ? 100.005 -18.484 -30.058 1.00 20.22 300 LYS A O 1
ATOM 2255 N N . ARG A 1 312 ? 98.227 -19.266 -31.180 1.00 21.42 301 ARG A N 1
ATOM 2256 C CA . ARG A 1 312 ? 98.765 -20.611 -31.289 1.00 20.24 301 ARG A CA 1
ATOM 2257 C C . ARG A 1 312 ? 100.202 -20.652 -31.828 1.00 18.38 301 ARG A C 1
ATOM 2258 O O . ARG A 1 312 ? 101.069 -21.255 -31.204 1.00 19.31 301 ARG A O 1
ATOM 2266 N N . ALA A 1 313 ? 100.465 -20.008 -32.962 1.00 21.47 302 ALA A N 1
ATOM 2267 C CA . ALA A 1 313 ? 101.791 -20.057 -33.563 1.00 20.34 302 ALA A CA 1
ATOM 2268 C C . ALA A 1 313 ? 102.878 -19.493 -32.648 1.00 21.18 302 ALA A C 1
ATOM 2269 O O . ALA A 1 313 ? 103.933 -20.100 -32.500 1.00 19.05 302 ALA A O 1
ATOM 2271 N N . LYS A 1 314 ? 102.619 -18.340 -32.033 1.00 20.29 303 LYS A N 1
ATOM 2272 C CA . LYS A 1 314 ? 103.642 -17.739 -31.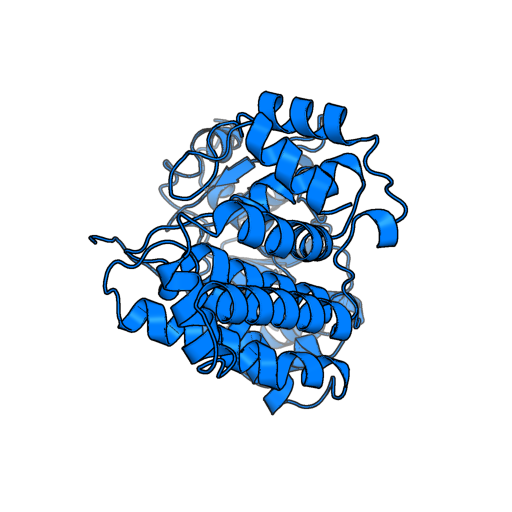179 1.00 18.19 303 LYS A CA 1
ATOM 2273 C C . LYS A 1 314 ? 103.749 -18.468 -29.840 1.00 19.03 303 LYS A C 1
ATOM 2274 O O . LYS A 1 314 ? 104.815 -18.473 -29.244 1.00 18.68 303 LYS A O 1
ATOM 2280 N N . LEU A 1 315 ? 102.671 -19.085 -29.361 1.00 18.08 304 LEU A N 1
ATOM 2281 C CA . LEU A 1 315 ? 102.799 -19.931 -28.169 1.00 17.93 304 LEU A CA 1
ATOM 2282 C C . LEU A 1 315 ? 103.711 -21.126 -28.440 1.00 20.24 304 LEU A C 1
ATOM 2283 O O . LEU A 1 315 ? 104.513 -21.508 -27.598 1.00 18.80 304 LEU A O 1
ATOM 2288 N N . LEU A 1 316 ? 103.602 -21.718 -29.631 1.00 17.96 305 LEU A N 1
ATOM 2289 C CA . LEU A 1 316 ? 104.467 -22.837 -29.978 1.00 17.62 305 LEU A CA 1
ATOM 2290 C C . LEU A 1 316 ? 105.912 -22.389 -30.196 1.00 19.60 305 LEU A C 1
ATOM 2291 O O . LEU A 1 316 ? 106.861 -23.103 -29.852 1.00 22.05 305 LEU A O 1
ATOM 2296 N N . GLN A 1 317 ? 106.082 -21.205 -30.773 1.00 19.35 306 GLN A N 1
ATOM 2297 C CA . GLN A 1 317 ? 107.426 -20.665 -30.974 1.00 19.79 306 GLN A CA 1
ATOM 2298 C C . GLN A 1 317 ? 108.070 -20.367 -29.622 1.00 21.26 306 GLN A C 1
ATOM 2299 O O . GLN A 1 317 ? 109.235 -20.675 -29.390 1.00 19.19 306 GLN A O 1
ATOM 2305 N N . TYR A 1 318 ? 107.286 -19.769 -28.732 1.00 16.98 307 TYR A N 1
ATOM 2306 C CA . TYR A 1 318 ? 107.716 -19.474 -27.372 1.00 16.78 307 TYR A CA 1
ATOM 2307 C C . TYR A 1 318 ? 108.117 -20.756 -26.655 1.00 15.95 307 TYR A C 1
ATOM 2308 O O . TYR A 1 318 ? 109.168 -20.816 -26.013 1.00 17.38 307 TYR A O 1
ATOM 2317 N N . ALA A 1 319 ? 107.304 -21.796 -26.804 1.00 19.69 308 ALA A N 1
ATOM 2318 C CA . ALA A 1 319 ? 107.563 -23.066 -26.126 1.00 20.95 308 ALA A CA 1
ATOM 2319 C C . ALA A 1 319 ? 108.891 -23.662 -26.569 1.00 20.44 308 ALA A C 1
ATOM 2320 O O . ALA A 1 319 ? 109.674 -24.132 -25.751 1.00 22.74 308 ALA A O 1
ATOM 2322 N N . GLU A 1 320 ? 109.146 -23.624 -27.872 1.00 18.83 309 GLU A N 1
ATOM 2323 C CA . GLU A 1 320 ? 110.384 -24.160 -28.420 1.00 20.04 309 GLU A CA 1
ATOM 2324 C C . GLU A 1 320 ? 111.603 -23.277 -28.123 1.00 20.19 309 GLU A C 1
ATOM 2325 O O . GLU A 1 320 ? 112.621 -23.760 -27.612 1.00 22.10 309 GLU A O 1
ATOM 2331 N N . ARG A 1 321 ? 111.493 -21.983 -28.418 1.00 19.33 310 ARG A N 1
ATOM 2332 C CA . ARG A 1 321 ? 112.638 -21.068 -28.349 1.00 18.80 310 ARG A CA 1
ATOM 2333 C C . ARG A 1 321 ? 113.020 -20.686 -26.925 1.00 21.07 310 ARG A C 1
ATOM 2334 O O . ARG A 1 321 ? 114.195 -20.499 -26.627 1.00 20.23 310 ARG A O 1
ATOM 2342 N N . VAL A 1 322 ? 112.031 -20.560 -26.049 1.00 18.75 311 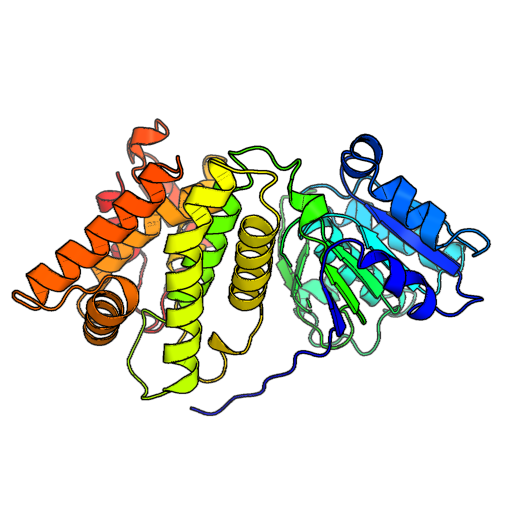VAL A N 1
ATOM 2343 C CA . VAL A 1 322 ? 112.318 -20.100 -24.690 1.00 19.29 311 VAL A CA 1
ATOM 2344 C C . VAL A 1 322 ? 112.394 -21.272 -23.700 1.00 20.84 311 VAL A C 1
ATOM 2345 O O . VAL A 1 322 ? 113.233 -21.273 -22.803 1.00 24.94 311 VAL A O 1
ATOM 2349 N N . TRP A 1 323 ? 111.538 -22.278 -23.869 1.00 20.14 312 TRP A N 1
ATOM 2350 C CA . TRP A 1 323 ? 111.476 -23.377 -22.897 1.00 21.20 312 TRP A CA 1
ATOM 2351 C C . TRP A 1 323 ? 112.008 -24.724 -23.405 1.00 22.54 312 TRP A C 1
ATOM 2352 O O . TRP A 1 323 ? 111.960 -25.723 -22.689 1.00 25.95 312 TRP A O 1
ATOM 2363 N N . ASN A 1 324 ? 112.494 -24.745 -24.640 1.00 22.33 313 ASN A N 1
ATOM 2364 C CA . ASN A 1 324 ? 113.029 -25.960 -25.253 1.00 28.08 313 ASN A CA 1
ATOM 2365 C C . ASN A 1 324 ? 112.001 -27.090 -25.296 1.00 30.81 313 ASN A C 1
ATOM 2366 O O . ASN A 1 324 ? 112.351 -28.261 -25.183 1.00 31.87 313 ASN A O 1
ATOM 2371 N N . ILE A 1 325 ? 110.730 -26.728 -25.451 1.00 25.24 314 ILE A N 1
ATOM 2372 C CA . ILE A 1 325 ? 109.648 -27.708 -25.565 1.00 29.41 314 ILE A CA 1
ATOM 2373 C C . ILE A 1 325 ? 109.420 -28.017 -27.039 1.00 32.98 314 ILE A C 1
ATOM 2374 O O . ILE A 1 325 ? 108.888 -27.188 -27.778 1.00 31.95 314 ILE A O 1
ATOM 2379 N N . THR A 1 326 ? 109.832 -29.208 -27.461 1.00 36.42 315 THR A N 1
ATOM 2380 C CA . THR A 1 326 ? 109.786 -29.565 -28.880 1.00 39.08 315 THR A CA 1
ATOM 2381 C C . THR A 1 326 ? 108.978 -30.832 -29.150 1.00 42.16 315 THR A C 1
ATOM 2382 O O . THR A 1 326 ? 108.506 -31.051 -30.268 1.00 40.76 315 THR A O 1
ATOM 2386 N N . GLU A 1 327 ? 108.815 -31.661 -28.124 1.00 42.09 316 GLU A N 1
ATOM 2387 C CA . GLU A 1 327 ? 108.137 -32.945 -28.271 1.00 44.47 316 GLU A CA 1
ATOM 2388 C C . GLU A 1 327 ? 106.651 -32.859 -27.929 1.00 43.25 316 GLU A C 1
ATOM 2389 O O . GLU A 1 327 ? 106.250 -32.045 -27.102 1.00 43.25 316 GLU A O 1
ATOM 2395 N N . GLY A 1 328 ? 105.843 -33.712 -28.556 1.00 43.54 317 GLY A N 1
ATOM 2396 C CA . GLY A 1 328 ? 104.421 -33.818 -28.247 1.00 40.36 317 GLY A CA 1
ATOM 2397 C C . GLY A 1 328 ? 103.539 -33.036 -29.204 1.00 39.12 317 GLY A C 1
ATOM 2398 O O . GLY A 1 328 ? 104.064 -32.342 -30.070 1.00 40.44 317 GLY A O 1
ATOM 2399 N N . SER A 1 329 ? 102.217 -33.148 -29.067 1.00 35.50 318 SER A N 1
ATOM 2400 C CA . SER A 1 329 ? 101.293 -32.345 -29.870 1.00 33.07 318 SER A CA 1
ATOM 2401 C C . SER A 1 329 ? 101.399 -30.855 -29.597 1.00 36.25 318 SER A C 1
ATOM 2402 O O . SER A 1 329 ? 101.978 -30.414 -28.599 1.00 32.03 318 SER A O 1
ATOM 2405 N N . ASP A 1 330 ? 100.808 -30.099 -30.511 1.00 34.45 319 ASP A N 1
ATOM 2406 C CA . ASP A 1 330 ? 100.685 -28.672 -30.366 1.00 34.36 319 ASP A CA 1
ATOM 2407 C C . ASP A 1 330 ? 100.018 -28.339 -29.044 1.00 31.60 319 ASP A C 1
ATOM 2408 O O . ASP A 1 330 ? 100.546 -27.536 -28.276 1.00 30.61 319 ASP A O 1
ATOM 2413 N N . ASP A 1 331 ? 98.886 -28.976 -28.748 1.00 30.83 320 ASP A N 1
ATOM 2414 C CA . ASP A 1 331 ? 98.198 -28.677 -27.494 1.00 30.18 320 ASP A CA 1
ATOM 2415 C C . ASP A 1 331 ? 99.028 -29.055 -26.271 1.00 30.04 320 ASP A C 1
ATOM 2416 O O . ASP A 1 331 ? 99.038 -28.321 -25.289 1.00 30.07 320 ASP A O 1
ATOM 2421 N N . GLU A 1 332 ? 99.716 -30.192 -26.323 1.00 31.19 321 GLU A N 1
ATOM 2422 C CA . GLU A 1 332 ? 100.589 -30.592 -25.217 1.00 31.18 321 GLU A CA 1
ATOM 2423 C C . GLU A 1 332 ? 101.743 -29.609 -25.051 1.00 30.76 321 GLU A C 1
ATOM 2424 O O . GLU A 1 332 ? 102.128 -29.268 -23.930 1.00 28.01 321 GLU A O 1
ATOM 2430 N N . ARG A 1 333 ? 102.305 -29.158 -26.168 1.00 28.95 322 ARG A N 1
ATOM 2431 C CA . ARG A 1 333 ? 103.427 -28.225 -26.102 1.00 30.46 322 ARG A CA 1
ATOM 2432 C C . ARG A 1 333 ? 102.980 -26.878 -25.519 1.00 24.25 322 ARG A C 1
ATOM 2433 O O . ARG A 1 333 ? 103.677 -26.294 -24.688 1.00 24.66 322 ARG A O 1
ATOM 2441 N N . ILE A 1 334 ? 101.815 -26.403 -25.947 1.00 24.04 323 ILE A N 1
ATOM 2442 C CA . ILE A 1 334 ? 101.275 -25.146 -25.437 1.00 24.63 323 ILE A CA 1
ATOM 2443 C C . ILE A 1 334 ? 100.940 -25.292 -23.953 1.00 25.53 323 ILE A C 1
ATOM 2444 O O . ILE A 1 334 ? 101.274 -24.416 -23.146 1.00 22.83 323 ILE A O 1
ATOM 2449 N N . ASP A 1 335 ? 100.295 -26.398 -23.590 1.00 23.12 324 ASP A N 1
ATOM 2450 C CA . ASP A 1 335 ? 99.997 -26.658 -22.174 1.00 23.20 324 ASP A CA 1
ATOM 2451 C C . ASP A 1 335 ? 101.271 -26.648 -21.341 1.00 23.03 324 ASP A C 1
ATOM 2452 O O . ASP A 1 335 ? 101.302 -26.056 -20.264 1.00 23.25 324 ASP A O 1
ATOM 2457 N N . ALA A 1 336 ? 102.330 -27.287 -21.839 1.00 24.18 325 ALA A N 1
ATOM 2458 C CA . ALA A 1 336 ? 103.581 -27.344 -21.088 1.00 26.31 325 ALA A CA 1
ATOM 2459 C C . ALA A 1 336 ? 104.227 -25.962 -20.967 1.00 23.29 325 ALA A C 1
ATOM 2460 O O . ALA A 1 336 ? 104.831 -25.651 -19.938 1.00 21.92 325 ALA A O 1
ATOM 2462 N N . ALA A 1 337 ? 104.094 -25.143 -22.014 1.00 22.12 326 ALA A N 1
ATOM 2463 C CA . ALA A 1 337 ? 104.662 -23.794 -22.000 1.00 21.89 326 ALA A CA 1
ATOM 2464 C C . ALA A 1 337 ? 103.936 -22.918 -20.995 1.00 21.01 326 ALA A C 1
ATOM 2465 O O . ALA A 1 337 ? 104.558 -22.160 -20.253 1.00 19.57 326 ALA A O 1
ATOM 2467 N N . ILE A 1 338 ? 102.614 -23.020 -20.973 1.00 18.88 327 ILE A N 1
ATOM 2468 C CA . ILE A 1 338 ? 101.815 -22.274 -20.005 1.00 20.54 327 ILE A CA 1
ATOM 2469 C C . ILE A 1 338 ? 102.164 -22.723 -18.575 1.00 21.74 327 ILE A C 1
ATOM 2470 O O . ILE A 1 338 ? 102.348 -21.892 -17.677 1.00 20.37 327 ILE A O 1
ATOM 2475 N N . ALA A 1 339 ? 102.289 -24.031 -18.370 1.00 17.84 328 ALA A N 1
ATOM 2476 C CA . ALA A 1 339 ? 102.617 -24.553 -17.041 1.00 22.12 328 ALA A CA 1
ATOM 2477 C C . ALA A 1 339 ? 104.018 -24.125 -16.594 1.00 19.39 328 ALA A C 1
ATOM 2478 O O . ALA A 1 339 ? 104.220 -23.795 -15.417 1.00 21.72 328 ALA A O 1
ATOM 2480 N N . ALA A 1 340 ? 104.982 -24.137 -17.520 1.00 19.36 329 ALA A N 1
ATOM 2481 C CA . ALA A 1 340 ? 106.345 -23.714 -17.197 1.00 19.89 329 ALA A CA 1
ATOM 2482 C C . ALA A 1 340 ? 106.375 -22.238 -16.802 1.00 19.66 329 ALA A C 1
ATOM 2483 O O . ALA A 1 340 ? 107.143 -21.841 -15.921 1.00 19.16 329 ALA A O 1
ATOM 2485 N N . THR A 1 341 ? 105.547 -21.434 -17.466 1.00 18.17 330 THR A N 1
ATOM 2486 C CA . THR A 1 341 ? 105.473 -20.001 -17.181 1.00 19.09 330 THR A CA 1
ATOM 2487 C C . THR A 1 341 ? 104.857 -19.772 -15.799 1.00 20.38 330 THR A C 1
ATOM 2488 O O . THR A 1 341 ? 105.375 -18.994 -14.993 1.00 17.85 330 THR A O 1
ATOM 2492 N N . ARG A 1 342 ? 103.756 -20.462 -15.532 1.00 17.15 331 ARG A N 1
ATOM 2493 C CA . ARG A 1 342 ? 103.127 -20.404 -14.230 1.00 18.00 331 ARG A CA 1
ATOM 2494 C C . ARG A 1 342 ? 104.123 -20.804 -13.149 1.00 17.87 331 ARG A C 1
ATOM 2495 O O . ARG A 1 342 ? 104.292 -20.101 -12.156 1.00 20.81 331 ARG A O 1
ATOM 2503 N N . ASN A 1 343 ? 104.804 -21.922 -13.357 1.00 18.28 332 ASN A N 1
ATOM 2504 C CA . ASN A 1 343 ? 105.774 -22.395 -12.383 1.00 18.95 332 ASN A CA 1
ATOM 2505 C C . ASN A 1 343 ? 106.911 -21.402 -12.155 1.00 20.09 332 ASN A C 1
ATOM 2506 O O . ASN A 1 343 ? 107.354 -21.204 -11.023 1.00 20.02 332 ASN A O 1
ATOM 2511 N N . PHE A 1 344 ? 107.378 -20.770 -13.233 1.00 17.75 333 PHE A N 1
ATOM 2512 C CA . PHE A 1 344 ? 108.436 -19.768 -13.131 1.00 18.44 333 PHE A CA 1
ATOM 2513 C C . PHE A 1 344 ? 107.998 -18.634 -12.187 1.00 16.98 333 PHE A C 1
ATOM 2514 O O . PHE A 1 344 ? 108.735 -18.254 -11.276 1.00 17.30 333 PHE A O 1
ATOM 2522 N N . PHE A 1 345 ? 106.793 -18.113 -12.394 1.00 16.60 334 PHE A N 1
ATOM 2523 C CA . PHE A 1 345 ? 106.256 -17.049 -11.536 1.00 16.81 334 PHE A CA 1
ATOM 2524 C C . PHE A 1 345 ? 106.145 -17.521 -10.081 1.00 17.08 334 PHE A C 1
ATOM 2525 O O . PHE A 1 345 ? 106.580 -16.829 -9.142 1.00 17.29 334 PHE A O 1
ATOM 2533 N N . GLU A 1 346 ? 105.589 -18.713 -9.888 1.00 16.99 335 GLU A N 1
ATOM 2534 C CA . GLU A 1 346 ? 105.418 -19.221 -8.524 1.00 19.74 335 GLU A CA 1
ATOM 2535 C C . GLU A 1 346 ? 106.743 -19.419 -7.797 1.00 20.31 335 GLU A C 1
ATOM 2536 O O . GLU A 1 346 ? 106.841 -19.105 -6.603 1.00 19.23 335 GLU A O 1
ATOM 2542 N N . GLN A 1 347 ? 107.762 -19.903 -8.505 1.00 19.71 336 GLN A N 1
ATOM 2543 C CA . GLN A 1 347 ? 109.075 -20.119 -7.884 1.00 20.73 336 GLN A CA 1
ATOM 2544 C C . GLN A 1 347 ? 109.792 -18.811 -7.567 1.00 21.41 336 GLN A C 1
ATOM 2545 O O . GLN A 1 347 ? 110.680 -18.780 -6.713 1.00 20.97 336 GLN A O 1
ATOM 2551 N N . LEU A 1 348 ? 109.407 -17.728 -8.244 1.00 17.45 337 LEU A N 1
ATOM 2552 C CA . LEU A 1 348 ? 109.873 -16.395 -7.872 1.00 17.85 337 LEU A CA 1
ATOM 2553 C C . LEU A 1 348 ? 109.162 -15.864 -6.628 1.00 16.69 337 LEU A C 1
ATOM 2554 O O . LEU A 1 348 ? 109.518 -14.807 -6.112 1.00 21.12 337 LEU A O 1
ATOM 2559 N N . GLY A 1 349 ? 108.150 -16.591 -6.161 1.00 19.27 338 GLY A N 1
ATOM 2560 C CA . GLY A 1 349 ? 107.383 -16.158 -5.002 1.00 18.50 338 GLY A CA 1
ATOM 2561 C C . GLY A 1 349 ? 106.168 -15.323 -5.360 1.00 19.43 338 GLY A C 1
ATOM 2562 O O . GLY A 1 349 ? 105.626 -14.614 -4.511 1.00 22.15 338 GLY A O 1
ATOM 2563 N N . VAL A 1 350 ? 105.724 -15.412 -6.615 1.00 15.09 339 VAL A N 1
ATOM 2564 C CA . VAL A 1 350 ? 104.568 -14.653 -7.093 1.00 18.55 339 VAL A CA 1
ATOM 2565 C C . VAL A 1 350 ? 103.438 -15.592 -7.525 1.00 19.06 339 VAL A C 1
ATOM 2566 O O . VAL A 1 350 ? 103.424 -16.074 -8.655 1.00 19.80 339 VAL A O 1
ATOM 2570 N N . PRO A 1 351 ? 102.493 -15.865 -6.617 1.00 18.90 340 PRO A N 1
ATOM 2571 C CA . PRO A 1 351 ? 101.390 -16.805 -6.864 1.00 19.85 340 PRO A CA 1
ATOM 2572 C C . PRO A 1 351 ? 100.503 -16.420 -8.039 1.00 18.82 340 PRO A C 1
ATOM 2573 O O . PRO A 1 351 ? 100.337 -15.234 -8.337 1.00 21.02 340 PRO A O 1
ATOM 2577 N N . THR A 1 352 ? 99.899 -17.413 -8.680 1.00 16.79 341 THR A N 1
ATOM 2578 C CA . THR A 1 352 ? 99.199 -17.160 -9.937 1.00 16.14 341 THR A CA 1
ATOM 2579 C C . THR A 1 352 ? 97.692 -17.432 -9.945 1.00 19.20 341 THR A C 1
ATOM 2580 O O . THR A 1 352 ? 97.089 -17.452 -10.999 1.00 18.02 341 THR A O 1
ATOM 2584 N N . HIS A 1 353 ? 97.072 -17.621 -8.780 1.00 19.30 342 HIS A N 1
ATOM 2585 C CA . HIS A 1 353 ? 95.619 -17.761 -8.715 1.00 17.67 342 HIS A CA 1
ATOM 2586 C C . HIS A 1 353 ? 95.010 -16.745 -7.745 1.00 17.40 342 HIS A C 1
ATOM 2587 O O . HIS A 1 353 ? 95.638 -16.391 -6.743 1.00 17.09 342 HIS A O 1
ATOM 2594 N N . LEU A 1 354 ? 93.793 -16.288 -8.043 1.00 16.37 343 LEU A N 1
ATOM 2595 C CA . LEU A 1 354 ? 93.099 -15.332 -7.180 1.00 17.56 343 LEU A CA 1
ATOM 2596 C C . LEU A 1 354 ? 92.992 -15.881 -5.764 1.00 17.17 343 LEU A C 1
ATOM 2597 O O . LEU A 1 354 ? 93.181 -15.151 -4.799 1.00 17.47 343 LEU A O 1
ATOM 2602 N N . SER A 1 355 ? 92.740 -17.179 -5.648 1.00 18.92 344 SER A N 1
ATOM 2603 C CA . SER A 1 355 ? 92.567 -17.776 -4.322 1.00 17.78 344 SER A CA 1
ATOM 2604 C C . SER A 1 355 ? 93.830 -17.681 -3.448 1.00 21.85 344 SER A C 1
ATOM 2605 O O . SER A 1 355 ? 93.734 -17.647 -2.220 1.00 19.53 344 SER A O 1
ATOM 2608 N N . ASP A 1 356 ? 95.007 -17.618 -4.070 1.00 20.04 345 ASP A N 1
ATOM 2609 C CA . ASP A 1 356 ? 96.262 -17.443 -3.326 1.00 16.76 345 ASP A CA 1
ATOM 2610 C C . ASP A 1 356 ? 96.312 -16.110 -2.586 1.00 18.01 345 ASP A C 1
ATOM 2611 O O . ASP A 1 356 ? 97.096 -15.947 -1.653 1.00 21.15 345 ASP A O 1
ATOM 2616 N N . TYR A 1 357 ? 95.493 -15.160 -3.024 1.00 15.19 346 TYR A N 1
ATOM 2617 C CA . TYR A 1 357 ? 95.442 -13.824 -2.438 1.00 19.86 346 TYR A CA 1
ATOM 2618 C C . TYR A 1 357 ? 94.169 -13.587 -1.633 1.00 20.62 346 TYR A C 1
ATOM 2619 O O . TYR A 1 357 ? 93.866 -12.458 -1.245 1.00 19.91 346 TYR A O 1
ATOM 2628 N N . GLY A 1 358 ? 93.436 -14.661 -1.375 1.00 19.19 347 GLY A N 1
ATOM 2629 C CA . GLY A 1 358 ? 92.211 -14.582 -0.594 1.00 18.20 347 GLY A CA 1
ATOM 2630 C C . GLY A 1 358 ? 90.986 -14.088 -1.344 1.00 18.97 347 GLY A C 1
ATOM 2631 O O . GLY A 1 358 ? 89.980 -13.725 -0.742 1.00 19.76 347 GLY A O 1
ATOM 2632 N N . LEU A 1 359 ? 91.064 -14.087 -2.672 1.00 18.05 348 LEU A N 1
ATOM 2633 C CA . LEU A 1 359 ? 89.984 -13.608 -3.523 1.00 16.49 348 LEU A CA 1
ATOM 2634 C C . LEU A 1 359 ? 89.283 -14.810 -4.129 1.00 18.52 348 LEU A C 1
ATOM 2635 O O . LEU A 1 359 ? 89.924 -15.609 -4.814 1.00 18.19 348 LEU A O 1
ATOM 2640 N N . ASP A 1 360 ? 87.979 -14.940 -3.889 1.00 18.29 349 ASP A N 1
ATOM 2641 C CA . ASP A 1 360 ? 87.256 -16.128 -4.327 1.00 20.48 349 ASP A CA 1
ATOM 2642 C C . ASP A 1 360 ? 86.586 -15.986 -5.696 1.00 23.05 349 ASP A C 1
ATOM 2643 O O . ASP A 1 360 ? 85.944 -16.926 -6.156 1.00 23.77 349 ASP A O 1
ATOM 2648 N N . GLY A 1 361 ? 86.736 -14.832 -6.346 1.00 19.14 350 GLY A N 1
ATOM 2649 C CA . GLY A 1 361 ? 86.086 -14.602 -7.629 1.00 20.61 350 GLY A CA 1
ATOM 2650 C C . GLY A 1 361 ? 84.725 -13.918 -7.566 1.00 18.73 350 GLY A C 1
ATOM 2651 O O . GLY A 1 361 ? 84.154 -13.574 -8.598 1.00 18.68 350 GLY A O 1
ATOM 2652 N N . SER A 1 362 ? 84.196 -13.709 -6.358 1.00 17.39 351 SER A N 1
ATOM 2653 C CA . SER A 1 362 ? 82.930 -13.014 -6.225 1.00 17.93 351 SER A CA 1
ATOM 2654 C C . SER A 1 362 ? 83.026 -11.562 -6.692 1.00 19.07 351 SER A C 1
ATOM 2655 O O . SER A 1 362 ? 82.009 -10.938 -6.970 1.00 18.76 351 SER A O 1
ATOM 2658 N N . SER A 1 363 ? 84.242 -11.027 -6.816 1.00 16.28 352 SER A N 1
ATOM 2659 C CA . SER A 1 363 ? 84.387 -9.649 -7.280 1.00 17.30 352 SER A CA 1
ATOM 2660 C C . SER A 1 363 ? 84.354 -9.515 -8.810 1.00 18.64 352 SER A C 1
ATOM 2661 O O . SER A 1 363 ? 84.384 -8.409 -9.350 1.00 18.00 352 SER A O 1
ATOM 2664 N N . ILE A 1 364 ? 84.293 -10.632 -9.527 1.00 18.95 353 ILE A N 1
ATOM 2665 C CA . ILE A 1 364 ? 84.385 -10.554 -10.987 1.00 19.66 353 ILE A CA 1
ATOM 2666 C C . ILE A 1 364 ? 83.271 -9.697 -11.615 1.00 18.22 353 ILE A C 1
ATOM 2667 O O . ILE A 1 364 ? 83.541 -8.927 -12.534 1.00 17.70 353 ILE A O 1
ATOM 2672 N N . PRO A 1 365 ? 82.020 -9.781 -11.100 1.00 18.84 354 PRO A N 1
ATOM 2673 C CA . PRO A 1 365 ? 81.046 -8.868 -11.706 1.00 22.32 354 PRO A CA 1
ATOM 2674 C C . PRO A 1 365 ? 81.436 -7.399 -11.537 1.00 21.21 354 PRO A C 1
ATOM 2675 O O . PRO A 1 365 ? 81.246 -6.613 -12.466 1.00 19.57 354 PRO A O 1
ATOM 2679 N N . ALA A 1 366 ? 82.000 -7.050 -10.384 1.00 18.00 355 ALA A N 1
ATOM 2680 C CA . ALA A 1 366 ? 82.437 -5.678 -10.151 1.00 20.56 355 ALA A CA 1
ATOM 2681 C C . ALA A 1 366 ? 83.641 -5.321 -11.027 1.00 19.49 355 ALA A C 1
ATOM 2682 O O . ALA A 1 366 ? 83.744 -4.186 -11.496 1.00 17.77 355 ALA A O 1
ATOM 2684 N N . LEU A 1 367 ? 84.536 -6.283 -11.247 1.00 18.16 356 LEU A N 1
ATOM 2685 C CA . LEU A 1 367 ? 85.697 -6.059 -12.121 1.00 18.72 356 LEU A CA 1
ATOM 2686 C C . LEU A 1 367 ? 85.260 -5.765 -13.558 1.00 22.47 356 LEU A C 1
ATOM 2687 O O . LEU A 1 367 ? 85.788 -4.859 -14.216 1.00 18.87 356 LEU A O 1
ATOM 2692 N N . LEU A 1 368 ? 84.287 -6.532 -14.039 1.00 18.47 357 LEU A N 1
ATOM 2693 C CA . LEU A 1 368 ? 83.802 -6.368 -15.400 1.00 21.40 357 LEU A CA 1
ATOM 2694 C C . LEU A 1 368 ? 83.103 -5.022 -15.574 1.00 20.91 357 LEU A C 1
ATOM 2695 O O . LEU A 1 368 ? 83.224 -4.398 -16.625 1.00 20.00 357 LEU A O 1
ATOM 2700 N N . LYS A 1 369 ? 82.393 -4.574 -14.538 1.00 20.19 358 LYS A N 1
ATOM 2701 C CA . LYS A 1 369 ? 81.790 -3.239 -14.551 1.00 19.99 358 LYS A CA 1
ATOM 2702 C C . LYS A 1 369 ? 82.868 -2.162 -14.690 1.00 24.83 358 LYS A C 1
ATOM 2703 O O . LYS A 1 369 ? 82.708 -1.207 -15.434 1.00 22.69 358 LYS A O 1
ATOM 2709 N N . LYS A 1 370 ? 83.973 -2.331 -13.972 1.00 22.62 359 LYS A N 1
ATOM 2710 C CA . LYS A 1 370 ? 85.076 -1.382 -14.063 1.00 23.78 359 LYS A CA 1
ATOM 2711 C C . LYS A 1 370 ? 85.737 -1.393 -15.434 1.00 21.81 359 LYS A C 1
ATOM 2712 O O . LYS A 1 370 ? 86.038 -0.329 -15.979 1.00 24.16 359 LYS A O 1
ATOM 2718 N N . LEU A 1 371 ? 85.973 -2.581 -15.989 1.00 20.54 360 LEU A N 1
ATOM 2719 C CA . LEU A 1 371 ? 86.487 -2.676 -17.357 1.00 20.99 360 LEU A CA 1
ATOM 2720 C C . LEU A 1 371 ? 85.602 -1.909 -18.321 1.00 24.10 360 LEU A C 1
ATOM 2721 O O . LEU A 1 371 ? 86.097 -1.163 -19.169 1.00 23.20 360 LEU A O 1
ATOM 2726 N N . GLU A 1 372 ? 84.293 -2.101 -18.199 1.00 23.14 361 GLU A N 1
ATOM 2727 C CA . GLU A 1 372 ? 83.371 -1.437 -19.106 1.00 23.85 361 GLU A CA 1
ATOM 2728 C C . GLU A 1 372 ? 83.416 0.072 -18.904 1.00 23.07 361 GLU A C 1
ATOM 2729 O O . GLU A 1 372 ? 83.417 0.838 -19.875 1.00 25.10 361 GLU A O 1
ATOM 2735 N N . GLU A 1 373 ? 83.477 0.491 -17.644 1.00 22.41 362 GLU A N 1
ATOM 2736 C CA . GLU A 1 373 ? 83.554 1.906 -17.300 1.00 28.85 362 GLU A CA 1
ATOM 2737 C C . GLU A 1 373 ? 84.816 2.542 -17.900 1.00 30.89 362 GLU A C 1
ATOM 2738 O O . GLU A 1 373 ? 84.810 3.699 -18.340 1.00 27.71 362 GLU A O 1
ATOM 2744 N N . HIS A 1 374 ? 85.891 1.763 -17.928 1.00 26.08 363 HIS A N 1
ATOM 2745 C CA . HIS A 1 374 ? 87.181 2.256 -18.385 1.00 27.40 363 HIS A CA 1
ATOM 2746 C C . HIS A 1 374 ? 87.397 2.059 -19.884 1.00 24.15 363 HIS A C 1
ATOM 2747 O O . HIS A 1 374 ? 88.479 2.340 -20.400 1.00 24.61 363 HIS A O 1
ATOM 2754 N N . GLY A 1 375 ? 86.364 1.583 -20.576 1.00 24.13 364 GLY A N 1
ATOM 2755 C CA . GLY A 1 375 ? 86.404 1.431 -22.022 1.00 25.53 364 GLY A CA 1
ATOM 2756 C C . GLY A 1 375 ? 87.231 0.255 -22.498 1.00 26.99 364 GLY A C 1
ATOM 2757 O O . GLY A 1 375 ? 87.614 0.189 -23.663 1.00 27.83 364 GLY A O 1
ATOM 2758 N N . MET A 1 376 ? 87.504 -0.681 -21.592 1.00 22.81 365 MET A N 1
ATOM 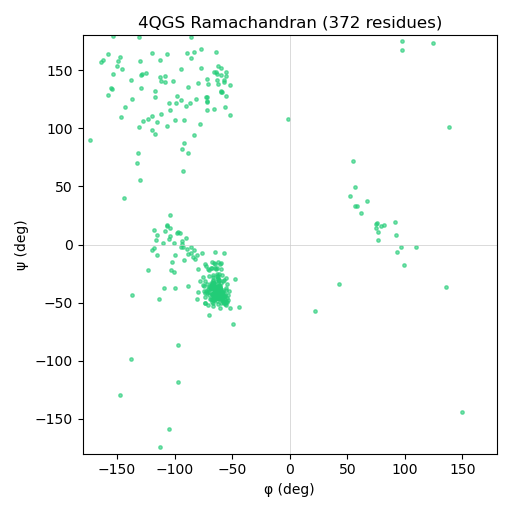2759 C CA . MET A 1 376 ? 88.344 -1.829 -21.904 1.00 21.06 365 MET A CA 1
ATOM 2760 C C . MET A 1 376 ? 87.506 -3.027 -22.362 1.00 22.88 365 MET A C 1
ATOM 2761 O O . MET A 1 376 ? 87.520 -4.056 -21.705 1.00 21.67 365 MET A O 1
ATOM 2766 N N . THR A 1 377 ? 86.805 -2.900 -23.494 1.00 24.99 366 THR A N 1
ATOM 2767 C CA . THR A 1 377 ? 85.728 -3.807 -23.881 1.00 25.79 366 THR A CA 1
ATOM 2768 C C . THR A 1 377 ? 86.072 -4.620 -25.190 1.00 24.78 366 THR A C 1
ATOM 2769 O O . THR A 1 377 ? 85.289 -5.504 -25.570 1.00 24.18 366 THR A O 1
ATOM 2773 N N . GLN A 1 378 ? 87.184 -4.255 -25.871 1.00 24.28 367 GLN A N 1
ATOM 2774 C CA . GLN A 1 378 ? 87.731 -4.826 -27.108 1.00 30.73 367 GLN A CA 1
ATOM 2775 C C . GLN A 1 378 ? 89.181 -5.132 -26.970 1.00 24.82 367 GLN A C 1
ATOM 2776 O O . GLN A 1 378 ? 89.943 -4.637 -27.755 1.00 24.19 367 GLN A O 1
ATOM 2782 N N . LEU A 1 379 ? 89.605 -5.904 -25.998 1.00 22.02 368 LEU A N 1
ATOM 2783 C CA . LEU A 1 379 ? 91.035 -5.961 -25.709 1.00 21.00 368 LEU A CA 1
ATOM 2784 C C . LEU A 1 379 ? 91.791 -6.935 -26.615 1.00 21.12 368 LEU A C 1
ATOM 2785 O O . LEU A 1 379 ? 91.187 -7.728 -27.351 1.00 21.22 368 LEU A O 1
ATOM 2790 N N . GLY A 1 380 ? 93.122 -6.811 -26.594 1.00 18.75 369 GLY A N 1
ATOM 2791 C CA . GLY A 1 380 ? 94.007 -7.754 -27.247 1.00 19.90 369 GLY A CA 1
ATOM 2792 C C . GLY A 1 380 ? 94.463 -7.308 -28.622 1.00 21.03 369 GLY A C 1
ATOM 2793 O O . GLY A 1 380 ? 93.905 -6.374 -29.194 1.00 23.70 369 GLY A O 1
ATOM 2794 N N . GLU A 1 381 ? 95.467 -7.991 -29.159 1.00 19.35 370 GLU A N 1
ATOM 2795 C CA . GLU A 1 381 ? 96.002 -7.623 -30.476 1.00 19.25 370 GLU A CA 1
ATOM 2796 C C . GLU A 1 381 ? 94.960 -7.829 -31.579 1.00 21.62 370 GLU A C 1
ATOM 2797 O O . GLU A 1 381 ? 95.059 -7.236 -32.668 1.00 24.29 370 GLU A O 1
ATOM 2803 N N . ASN A 1 382 ? 93.958 -8.657 -31.308 1.00 20.88 371 ASN A N 1
ATOM 2804 C CA . ASN A 1 382 ? 92.891 -8.897 -32.286 1.00 23.26 371 ASN A CA 1
ATOM 2805 C C . ASN A 1 382 ? 91.626 -8.114 -31.983 1.00 26.99 371 ASN A C 1
ATOM 2806 O O . ASN A 1 382 ? 90.614 -8.252 -32.684 1.00 25.39 371 ASN A O 1
ATOM 2811 N N . HIS A 1 383 ? 91.685 -7.316 -30.919 1.00 21.30 372 HIS A N 1
ATOM 2812 C CA . HIS A 1 383 ? 90.560 -6.497 -30.488 1.00 23.22 372 HIS A CA 1
ATOM 2813 C C . HIS A 1 383 ? 89.316 -7.344 -30.235 1.00 23.37 372 HIS A C 1
ATOM 2814 O O . HIS A 1 383 ? 88.191 -6.884 -30.454 1.00 24.86 372 HIS A O 1
ATOM 2821 N N . ASP A 1 384 ? 89.531 -8.576 -29.773 1.00 22.59 373 ASP A N 1
ATOM 2822 C CA . ASP A 1 384 ? 88.462 -9.557 -29.625 1.00 21.20 373 ASP A CA 1
ATOM 2823 C C . ASP A 1 384 ? 88.190 -9.997 -28.184 1.00 23.45 373 ASP A C 1
ATOM 2824 O O . ASP A 1 384 ? 87.356 -10.871 -27.947 1.00 21.77 373 ASP A O 1
ATOM 2829 N N . ILE A 1 385 ? 88.880 -9.401 -27.219 1.00 19.04 374 ILE A N 1
ATOM 2830 C CA . ILE A 1 385 ? 88.646 -9.783 -25.831 1.00 20.29 374 ILE A CA 1
ATOM 2831 C C . ILE A 1 385 ? 87.575 -8.850 -25.277 1.00 20.29 374 ILE A C 1
ATOM 2832 O O . ILE A 1 385 ? 87.852 -7.777 -24.738 1.00 23.11 374 ILE A O 1
ATOM 2837 N N . THR A 1 386 ? 86.332 -9.265 -25.483 1.00 21.51 375 THR A N 1
ATOM 2838 C CA . THR A 1 386 ? 85.162 -8.529 -25.026 1.00 21.58 375 THR A CA 1
ATOM 2839 C C . THR A 1 386 ? 84.844 -8.915 -23.580 1.00 22.59 375 THR A C 1
ATOM 2840 O O . THR A 1 386 ? 85.524 -9.763 -23.009 1.00 21.55 375 THR A O 1
ATOM 2844 N N . LEU A 1 387 ? 83.818 -8.311 -22.985 1.00 20.07 376 LEU A N 1
ATOM 2845 C CA . LEU A 1 387 ? 83.578 -8.504 -21.545 1.00 21.58 376 LEU A CA 1
ATOM 2846 C C . LEU A 1 387 ? 83.315 -9.963 -21.176 1.00 21.05 376 LEU A C 1
ATOM 2847 O O . LEU A 1 387 ? 83.754 -10.431 -20.136 1.00 20.82 376 LEU A O 1
ATOM 2852 N N . ASP A 1 388 ? 82.617 -10.688 -22.041 1.00 23.86 377 ASP A N 1
ATOM 2853 C CA . ASP A 1 388 ? 82.353 -12.100 -21.787 1.00 21.32 377 ASP A CA 1
ATOM 2854 C C . ASP A 1 388 ? 83.634 -12.933 -21.827 1.00 20.25 377 ASP A C 1
ATOM 2855 O O . ASP A 1 388 ? 83.738 -13.939 -21.121 1.00 20.31 377 ASP A O 1
ATOM 2860 N N . VAL A 1 389 ? 84.604 -12.516 -22.643 1.00 18.00 378 VAL A N 1
ATOM 2861 C CA . VAL A 1 389 ? 85.903 -13.184 -22.688 1.00 15.80 378 VAL A CA 1
ATOM 2862 C C . VAL A 1 389 ? 86.716 -12.851 -21.433 1.00 19.03 378 VAL A C 1
ATOM 2863 O O . VAL A 1 389 ? 87.316 -13.731 -20.810 1.00 18.34 378 VAL A O 1
ATOM 2867 N N . SER A 1 390 ? 86.732 -11.577 -21.070 1.00 17.44 379 SER A N 1
ATOM 2868 C CA . SER A 1 390 ? 87.403 -11.164 -19.829 1.00 17.55 379 SER A CA 1
ATOM 2869 C C . SER A 1 390 ? 86.821 -11.897 -18.619 1.00 16.87 379 SER A C 1
ATOM 2870 O O . SER A 1 390 ? 87.543 -12.289 -17.701 1.00 15.78 379 SER A O 1
ATOM 2873 N N . ARG A 1 391 ? 85.509 -12.082 -18.627 1.00 16.31 380 ARG A N 1
ATOM 2874 C CA . ARG A 1 391 ? 84.850 -12.859 -17.590 1.00 16.33 380 ARG A CA 1
ATOM 2875 C C . ARG A 1 391 ? 85.416 -14.275 -17.525 1.00 17.17 380 ARG A C 1
ATOM 2876 O O . ARG A 1 391 ? 85.737 -14.760 -16.453 1.00 17.98 380 ARG A O 1
ATOM 2884 N N . ARG A 1 392 ? 85.551 -14.936 -18.675 1.00 16.18 381 ARG A N 1
ATOM 2885 C CA . ARG A 1 392 ? 86.077 -16.296 -18.690 1.00 17.03 381 ARG A CA 1
ATOM 2886 C C . ARG A 1 392 ? 87.519 -16.356 -18.195 1.00 17.01 381 ARG A C 1
ATOM 2887 O O . ARG A 1 392 ? 87.929 -17.320 -17.549 1.00 19.00 381 ARG A O 1
ATOM 2895 N N . ILE A 1 393 ? 88.293 -15.331 -18.529 1.00 16.28 382 ILE A N 1
ATOM 2896 C CA . ILE A 1 393 ? 89.686 -15.275 -18.113 1.00 15.85 382 ILE A CA 1
ATOM 2897 C C . ILE A 1 393 ? 89.815 -15.102 -16.594 1.00 15.76 382 ILE A C 1
ATOM 2898 O O . ILE A 1 393 ? 90.549 -15.853 -15.955 1.00 15.04 382 ILE A O 1
ATOM 2903 N N . TYR A 1 394 ? 89.098 -14.139 -16.025 1.00 16.32 383 TYR A N 1
ATOM 2904 C CA . TYR A 1 394 ? 89.091 -13.959 -14.568 1.00 16.32 383 TYR A CA 1
ATOM 2905 C C . TYR A 1 394 ? 88.602 -15.228 -13.860 1.00 18.43 383 TYR A C 1
ATOM 2906 O O . TYR A 1 394 ? 89.145 -15.651 -12.847 1.00 16.54 383 TYR A O 1
ATOM 2915 N N . GLU A 1 395 ? 87.564 -15.841 -14.413 1.00 16.69 384 GLU A N 1
ATOM 2916 C CA . GLU A 1 395 ? 87.003 -17.037 -13.805 1.00 18.65 384 GLU A CA 1
ATOM 2917 C C . GLU A 1 395 ? 88.026 -18.179 -13.781 1.00 17.92 384 GLU A C 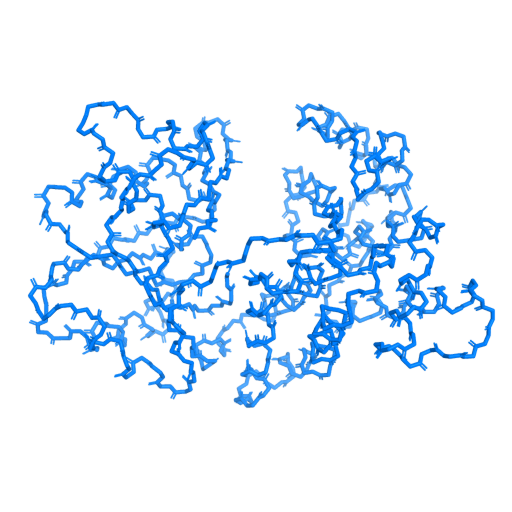1
ATOM 2918 O O . GLU A 1 395 ? 88.178 -18.868 -12.772 1.00 21.25 384 GLU A O 1
ATOM 2924 N N . ALA A 1 396 ? 88.741 -18.358 -14.889 1.00 17.55 385 ALA A N 1
ATOM 2925 C CA . ALA A 1 396 ? 89.751 -19.404 -14.979 1.00 19.33 385 ALA A CA 1
ATOM 2926 C C . ALA A 1 396 ? 90.945 -19.115 -14.078 1.00 18.74 385 ALA A C 1
ATOM 2927 O O . ALA A 1 396 ? 91.710 -20.006 -13.754 1.00 21.99 385 ALA A O 1
ATOM 2929 N N . ALA A 1 397 ? 91.102 -17.854 -13.703 1.00 16.05 386 ALA A N 1
ATOM 2930 C CA . ALA A 1 397 ? 92.234 -17.438 -12.889 1.00 16.66 386 ALA A CA 1
ATOM 2931 C C . ALA A 1 397 ? 91.957 -17.628 -11.400 1.00 18.82 386 ALA A C 1
ATOM 2932 O O . ALA A 1 397 ? 92.828 -17.369 -10.567 1.00 19.47 386 ALA A O 1
ATOM 2934 N N . ARG A 1 398 ? 90.755 -18.086 -11.061 1.00 19.02 387 ARG A N 1
ATOM 2935 C CA . ARG A 1 398 ? 90.373 -18.186 -9.646 1.00 18.72 387 ARG A CA 1
ATOM 2936 C C . ARG A 1 398 ? 91.286 -19.115 -8.849 1.00 26.83 387 ARG A C 1
ATOM 2937 O O . ARG A 1 398 ? 91.840 -20.112 -9.338 1.00 23.11 387 ARG A O 1
#

Organism: Escherichia coli (strain K12) (NCBI:txid83333)